Protein AF-A0A5N6M1K9-F1 (afdb_monomer)

Nearest PDB structures (foldseek):
  7ajl-assembly1_BBB  TM=1.640E-01  e=6.197E-01  Mus musculus
  7ajl-assembly1_AAA  TM=1.623E-01  e=1.377E+00  Mus musculus
  4kkj-assembly1_A  TM=1.981E-01  e=9.516E+00  Homo sapiens

Structure (mmCIF, N/CA/C/O backbone):
data_AF-A0A5N6M1K9-F1
#
_entry.id   AF-A0A5N6M1K9-F1
#
loop_
_atom_site.group_PDB
_atom_site.id
_atom_site.type_symbol
_atom_site.label_atom_id
_atom_site.label_alt_id
_atom_site.label_comp_id
_atom_site.label_asym_id
_atom_site.label_entity_id
_atom_site.label_seq_id
_atom_site.pdbx_PDB_ins_code
_atom_site.Cartn_x
_atom_site.Cartn_y
_atom_site.Cartn_z
_atom_site.occupancy
_atom_site.B_iso_or_equiv
_atom_site.auth_seq_id
_atom_site.auth_comp_id
_atom_site.auth_asym_id
_atom_site.auth_atom_id
_atom_site.pdbx_PDB_model_num
ATOM 1 N N . MET A 1 1 ? -16.067 26.000 50.674 1.00 43.84 1 MET A N 1
ATOM 2 C CA . MET A 1 1 ? -17.251 25.316 50.124 1.00 43.84 1 MET A CA 1
ATOM 3 C C . MET A 1 1 ? -16.762 24.025 49.513 1.00 43.84 1 MET A C 1
ATOM 5 O O . MET A 1 1 ? -16.107 24.080 48.484 1.00 43.84 1 MET A O 1
ATOM 9 N N . THR A 1 2 ? -16.947 22.907 50.202 1.00 52.44 2 THR A N 1
ATOM 10 C CA . THR A 1 2 ? -16.679 21.580 49.649 1.00 52.44 2 THR A CA 1
ATOM 11 C C . THR A 1 2 ? -17.902 21.151 48.843 1.00 52.44 2 THR A C 1
ATOM 13 O O . THR A 1 2 ? -19.034 21.352 49.281 1.00 52.44 2 THR A O 1
ATOM 16 N N . ASP A 1 3 ? -17.679 20.591 47.656 1.00 53.72 3 ASP A N 1
ATOM 17 C CA . ASP A 1 3 ? -18.709 20.141 46.703 1.00 53.72 3 ASP A CA 1
ATOM 18 C C . ASP A 1 3 ? -19.602 18.987 47.213 1.00 53.72 3 ASP A C 1
ATOM 20 O O . ASP A 1 3 ? -20.454 18.477 46.487 1.00 53.72 3 ASP A O 1
ATOM 24 N N . GLU A 1 4 ? -19.443 18.588 48.474 1.00 55.34 4 GLU A N 1
ATOM 25 C CA . GLU A 1 4 ? -20.062 17.415 49.095 1.00 55.34 4 GLU A CA 1
ATOM 26 C C . GLU A 1 4 ? -21.504 17.640 49.590 1.00 55.34 4 GLU A C 1
ATOM 28 O O . GLU A 1 4 ? -22.098 16.728 50.155 1.00 55.34 4 GLU A O 1
ATOM 33 N N . CYS A 1 5 ? -22.100 18.826 49.412 1.00 53.19 5 CYS A N 1
ATOM 34 C CA . CYS A 1 5 ? -23.227 19.216 50.272 1.00 53.19 5 CYS A CA 1
ATOM 35 C C . CYS A 1 5 ? -24.660 19.073 49.716 1.00 53.19 5 CYS A C 1
ATOM 37 O O . CYS A 1 5 ? -25.589 19.304 50.485 1.00 53.19 5 CYS A O 1
ATOM 39 N N . CYS A 1 6 ? -24.915 18.688 48.455 1.00 56.09 6 CYS A N 1
ATOM 40 C CA . CYS A 1 6 ? -26.305 18.517 47.978 1.00 56.09 6 CYS A CA 1
ATOM 41 C C . CYS A 1 6 ? -26.489 17.392 46.942 1.00 56.09 6 CYS A C 1
ATOM 43 O O . CYS A 1 6 ? -25.790 17.336 45.925 1.00 56.09 6 CYS A O 1
ATOM 45 N N . GLU A 1 7 ? -27.511 16.556 47.158 1.00 50.44 7 GLU A N 1
ATOM 46 C CA . GLU A 1 7 ? -28.132 15.710 46.132 1.00 50.44 7 GLU A CA 1
ATOM 47 C C . GLU A 1 7 ? -28.599 16.630 44.985 1.00 50.44 7 GLU A C 1
ATOM 49 O O . GLU A 1 7 ? -29.504 17.441 45.159 1.00 50.44 7 GLU A O 1
ATOM 54 N N . GLY A 1 8 ? -27.899 16.599 43.843 1.00 64.50 8 GLY A N 1
ATOM 55 C CA . GLY A 1 8 ? -28.122 17.537 42.733 1.00 64.50 8 GLY A CA 1
ATOM 56 C C . GLY A 1 8 ? -27.088 18.662 42.561 1.00 64.50 8 GLY A C 1
ATOM 57 O O . GLY A 1 8 ? -27.380 19.626 41.857 1.00 64.50 8 GLY A O 1
ATOM 58 N N . ASN A 1 9 ? -25.879 18.565 43.138 1.00 75.44 9 ASN A N 1
ATOM 59 C CA . ASN A 1 9 ? -24.767 19.452 42.746 1.00 75.44 9 ASN A CA 1
ATOM 60 C C . ASN A 1 9 ? -24.578 19.424 41.207 1.00 75.44 9 ASN A C 1
ATOM 62 O O . ASN A 1 9 ? -24.729 18.374 40.574 1.00 75.44 9 ASN A O 1
ATOM 66 N N . LEU A 1 10 ? -24.230 20.568 40.606 1.00 80.31 10 LEU A N 1
ATOM 67 C CA . LEU A 1 10 ? -23.965 20.734 39.176 1.00 80.31 10 LEU A CA 1
ATOM 68 C C . LEU A 1 10 ? -23.015 19.657 38.639 1.00 80.31 10 LEU A C 1
ATOM 70 O O . LEU A 1 10 ? -23.238 19.159 37.539 1.00 80.31 10 LEU A O 1
ATOM 74 N N . ALA A 1 11 ? -22.012 19.241 39.418 1.00 77.31 11 ALA A N 1
ATOM 75 C CA . ALA A 1 11 ? -21.124 18.137 39.054 1.00 77.31 11 ALA A CA 1
ATOM 76 C C . ALA A 1 11 ? -21.887 16.816 38.817 1.00 77.31 11 ALA A C 1
ATOM 78 O O . ALA A 1 11 ? -21.708 16.178 37.780 1.00 77.31 11 ALA A O 1
ATOM 79 N N . ASN A 1 12 ? -22.802 16.446 39.719 1.00 77.94 12 ASN A N 1
ATOM 80 C CA . ASN A 1 12 ? -23.614 15.230 39.614 1.00 77.94 12 ASN A CA 1
ATOM 81 C C . ASN A 1 12 ? -24.659 15.325 38.496 1.00 77.94 12 ASN A C 1
ATOM 83 O O . ASN A 1 12 ? -24.868 14.352 37.774 1.00 77.94 12 ASN A O 1
ATOM 87 N N . LEU A 1 13 ? -25.277 16.496 38.304 1.00 81.94 13 LEU A N 1
ATOM 88 C CA . LEU A 1 13 ? -26.206 16.733 37.193 1.00 81.94 13 LEU A CA 1
ATOM 89 C C . LEU A 1 13 ? -25.494 16.654 35.839 1.00 81.94 13 LEU A C 1
ATOM 91 O O . LEU A 1 13 ? -25.997 16.027 34.908 1.00 81.94 13 LEU A O 1
ATOM 95 N N . THR A 1 14 ? -24.297 17.233 35.746 1.00 82.88 14 THR A N 1
ATOM 96 C CA . THR A 1 14 ? -23.477 17.197 34.530 1.00 82.88 14 THR A CA 1
ATOM 97 C C . THR A 1 14 ? -23.005 15.773 34.245 1.00 82.88 14 THR A C 1
ATOM 99 O O . THR A 1 14 ? -23.140 15.298 33.120 1.00 82.88 14 THR A O 1
ATOM 102 N N . HIS A 1 15 ? -22.531 15.046 35.261 1.00 80.75 15 HIS A N 1
ATOM 103 C CA . HIS A 1 15 ? -22.154 13.638 35.126 1.00 80.75 15 HIS A CA 1
ATOM 104 C C . HIS A 1 15 ? -23.349 12.753 34.720 1.00 80.75 15 HIS A C 1
ATOM 106 O O . HIS A 1 15 ? -23.218 11.891 33.845 1.00 80.75 15 HIS A O 1
ATOM 112 N N . GLY A 1 16 ? -24.527 12.992 35.306 1.00 83.00 16 GLY A N 1
ATOM 113 C CA . GLY A 1 16 ? -25.778 12.322 34.950 1.00 83.00 16 GLY A CA 1
ATOM 114 C C . GLY A 1 16 ? -26.175 12.574 33.497 1.00 83.00 16 GLY A C 1
ATOM 115 O O . GLY A 1 16 ? -26.426 11.622 32.761 1.00 83.00 16 GLY A O 1
ATOM 116 N N . PHE A 1 17 ? -26.135 13.831 33.047 1.00 85.38 17 PHE A N 1
ATOM 117 C CA . PHE A 1 17 ? -26.405 14.195 31.655 1.00 85.38 17 PHE A CA 1
ATOM 118 C C . PHE A 1 17 ? -25.408 13.553 30.681 1.00 85.38 17 PHE A C 1
ATOM 120 O O . PHE A 1 17 ? -25.819 12.981 29.670 1.00 85.38 17 PHE A O 1
ATOM 127 N N . ILE A 1 18 ? -24.106 13.595 30.986 1.00 84.31 18 ILE A N 1
ATOM 128 C CA . ILE A 1 18 ? -23.079 12.973 30.140 1.00 84.31 18 ILE A CA 1
ATOM 129 C C . ILE A 1 18 ? -23.351 11.473 30.011 1.00 84.31 18 ILE A C 1
ATOM 131 O O . ILE A 1 18 ? -23.417 10.958 28.899 1.00 84.31 18 ILE A O 1
ATOM 135 N N . THR A 1 19 ? -23.576 10.782 31.128 1.00 82.75 19 THR A N 1
ATOM 136 C CA . THR A 1 19 ? -23.733 9.322 31.135 1.00 82.75 19 THR A CA 1
ATOM 137 C C . THR A 1 19 ? -25.048 8.865 30.503 1.00 82.75 19 THR A C 1
ATOM 139 O O . THR A 1 19 ? -25.057 7.894 29.751 1.00 82.75 19 THR A O 1
ATOM 142 N N . GLN A 1 20 ? -26.157 9.552 30.785 1.00 83.62 20 GLN A N 1
ATOM 143 C CA . GLN A 1 20 ? -27.491 9.119 30.352 1.00 83.62 20 GLN A CA 1
ATOM 144 C C . GLN A 1 20 ? -27.881 9.650 28.971 1.00 83.62 20 GLN A C 1
ATOM 146 O O . GLN A 1 20 ? -28.585 8.963 28.235 1.00 83.62 20 GLN A O 1
ATOM 151 N N . VAL A 1 21 ? -27.437 10.856 28.608 1.00 85.06 21 VAL A N 1
ATOM 152 C CA . VAL A 1 21 ? -27.867 11.533 27.376 1.00 85.06 21 VAL A CA 1
ATOM 153 C C . VAL A 1 21 ? -26.733 11.580 26.365 1.00 85.06 21 VAL A C 1
ATOM 155 O O . VAL A 1 21 ? -26.877 11.049 25.265 1.00 85.06 21 VAL A O 1
ATOM 158 N N . ALA A 1 22 ? -25.587 12.163 26.714 1.00 85.75 22 ALA A N 1
ATOM 159 C CA . ALA A 1 22 ? -24.530 12.400 25.731 1.00 85.75 22 ALA A CA 1
ATOM 160 C C . ALA A 1 22 ? -23.856 11.097 25.259 1.00 85.75 22 ALA A C 1
ATOM 162 O O . ALA A 1 22 ? -23.639 10.906 24.064 1.00 85.75 22 ALA A O 1
ATOM 163 N N . LEU A 1 23 ? -23.601 10.160 26.176 1.00 88.25 23 LEU A N 1
ATOM 164 C CA . LEU A 1 23 ? -23.011 8.846 25.894 1.00 88.25 23 LEU A CA 1
ATOM 165 C C . LEU A 1 23 ? -24.024 7.820 25.349 1.00 88.25 23 LEU A C 1
ATOM 167 O O . LEU A 1 23 ? -23.660 6.681 25.057 1.00 88.25 23 LEU A O 1
ATOM 171 N N . SER A 1 24 ? -25.291 8.202 25.155 1.00 87.12 24 SER A N 1
ATOM 172 C CA . SER A 1 24 ? -26.316 7.306 24.600 1.00 87.12 24 SER A CA 1
ATOM 173 C C . SER A 1 24 ? -26.141 7.040 23.098 1.00 87.12 24 SER A C 1
ATOM 175 O O . SER A 1 24 ? -26.517 5.971 22.612 1.00 87.12 24 SER A O 1
ATOM 177 N N . THR A 1 25 ? -25.504 7.955 22.361 1.00 89.19 25 THR A N 1
ATOM 178 C CA . THR A 1 25 ? -25.270 7.845 20.912 1.00 89.19 25 THR A CA 1
ATOM 179 C C . THR A 1 25 ? -23.779 7.895 20.587 1.00 89.19 25 THR A C 1
ATOM 181 O O . THR A 1 25 ? -23.000 8.517 21.308 1.00 89.19 25 THR A O 1
ATOM 184 N N . LEU A 1 26 ? -23.368 7.254 19.485 1.00 90.12 26 LEU A N 1
ATOM 185 C CA . LEU A 1 26 ? -21.974 7.294 19.023 1.00 90.12 26 LEU A CA 1
ATOM 186 C C . LEU A 1 26 ? -21.533 8.735 18.719 1.00 90.12 26 LEU A C 1
ATOM 188 O O . LEU A 1 26 ? -20.476 9.170 19.167 1.00 90.12 26 LEU A O 1
ATOM 192 N N . SER A 1 27 ? -22.375 9.490 18.006 1.00 90.38 27 SER A N 1
ATOM 193 C CA . SER A 1 27 ? -22.101 10.891 17.674 1.00 90.38 27 SER A CA 1
ATOM 194 C C . SER A 1 27 ? -22.008 11.762 18.931 1.00 90.38 27 SER A C 1
ATOM 196 O O . SER A 1 27 ? -21.043 12.508 19.082 1.00 90.38 27 SER A O 1
ATOM 198 N N . GLY A 1 28 ? -22.935 11.599 19.884 1.00 89.00 28 GLY A N 1
ATOM 199 C CA . GLY A 1 28 ? -22.899 12.299 21.169 1.00 89.00 28 GLY A CA 1
ATOM 200 C C . GLY A 1 28 ? -21.605 12.029 21.938 1.00 89.00 28 GLY A C 1
ATOM 201 O O . GLY A 1 28 ? -20.905 12.970 22.314 1.00 89.00 28 GLY A O 1
ATOM 202 N N . ALA A 1 29 ? -21.199 10.764 22.062 1.00 90.81 29 ALA A N 1
ATOM 203 C CA . ALA A 1 29 ? -19.952 10.405 22.730 1.00 90.81 29 ALA A CA 1
ATOM 204 C C . ALA A 1 29 ? -18.712 11.000 22.035 1.00 90.81 29 ALA A C 1
ATOM 206 O O . ALA A 1 29 ? -17.813 11.509 22.704 1.00 90.81 29 ALA A O 1
ATOM 207 N N . ILE A 1 30 ? -18.684 11.018 20.698 1.00 90.94 30 ILE A N 1
ATOM 208 C CA . ILE A 1 30 ? -17.612 11.657 19.918 1.00 90.94 30 ILE A CA 1
ATOM 209 C C . ILE A 1 30 ? -17.590 13.173 20.136 1.00 90.94 30 ILE A C 1
ATOM 211 O O . ILE A 1 30 ? -16.511 13.753 20.254 1.00 90.94 30 ILE A O 1
ATOM 215 N N . THR A 1 31 ? -18.750 13.832 20.203 1.00 89.94 31 THR A N 1
ATOM 216 C CA . THR A 1 31 ? -18.804 15.277 20.477 1.00 89.94 31 THR A CA 1
ATOM 217 C C . THR A 1 31 ? -18.280 15.610 21.869 1.00 89.94 31 THR A C 1
ATOM 219 O O . THR A 1 31 ? -17.471 16.526 21.991 1.00 89.94 31 THR A O 1
ATOM 222 N N . VAL A 1 32 ? -18.637 14.824 22.892 1.00 89.12 32 VAL A N 1
ATOM 223 C CA . VAL A 1 32 ? -18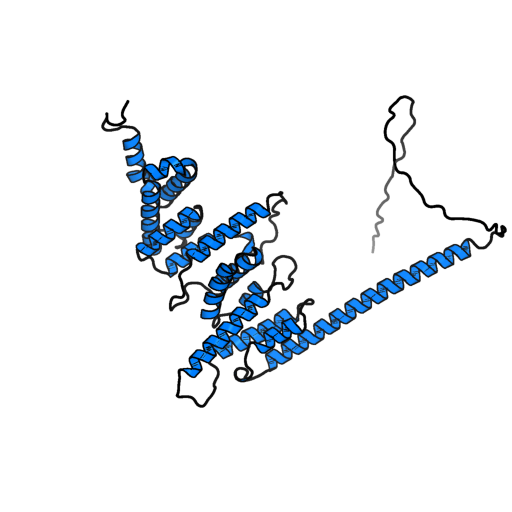.092 14.989 24.248 1.00 89.12 32 VAL A CA 1
ATOM 224 C C . VAL A 1 32 ? -16.580 14.798 24.234 1.00 89.12 32 VAL A C 1
ATOM 226 O O . VAL A 1 32 ? -15.847 15.657 24.719 1.00 89.12 32 VAL A O 1
ATOM 229 N N . LEU A 1 33 ? -16.096 13.730 23.597 1.00 88.50 33 LEU A N 1
ATOM 230 C CA . LEU A 1 33 ? -14.666 13.454 23.501 1.00 88.50 33 LEU A CA 1
ATOM 231 C C . LEU A 1 33 ? -13.895 14.608 22.842 1.00 88.50 33 LEU A C 1
ATOM 233 O O . LEU A 1 33 ? -12.829 14.976 23.325 1.00 88.50 33 LEU A O 1
ATOM 237 N N . LYS A 1 34 ? -14.464 15.221 21.799 1.00 87.12 34 LYS A N 1
ATOM 238 C CA . LYS A 1 34 ? -13.898 16.410 21.147 1.00 87.12 34 LYS A CA 1
ATOM 239 C C . LYS A 1 34 ? -13.861 17.629 22.059 1.00 87.12 34 LYS A C 1
ATOM 241 O O . LYS A 1 34 ? -12.865 18.335 22.086 1.00 87.12 34 LYS A O 1
ATOM 246 N N . THR A 1 35 ? -14.913 17.867 22.839 1.00 85.88 35 THR A N 1
ATOM 247 C CA . THR A 1 35 ? -14.908 18.973 23.811 1.00 85.88 35 THR A CA 1
ATOM 248 C C . THR A 1 35 ? -13.891 18.763 24.934 1.00 85.88 35 THR A C 1
ATOM 250 O O . THR A 1 35 ? -13.392 19.729 25.505 1.00 85.88 35 THR A O 1
ATOM 253 N N . CYS A 1 36 ? -13.524 17.510 25.230 1.00 82.31 36 CYS A N 1
ATOM 254 C CA . CYS A 1 36 ? -12.457 17.211 26.181 1.00 82.31 36 CYS A CA 1
ATOM 255 C C . CYS A 1 36 ? -11.051 17.525 25.640 1.00 82.31 36 CYS A C 1
ATOM 257 O O . CYS A 1 36 ? -10.120 17.614 26.440 1.00 82.31 36 CYS A O 1
ATOM 259 N N . GLU A 1 37 ? -10.876 17.716 24.326 1.00 78.12 37 GLU A N 1
ATOM 260 C CA . GLU A 1 37 ? -9.578 18.046 23.715 1.00 78.12 37 GLU A CA 1
ATOM 261 C C . GLU A 1 37 ? -9.057 19.403 24.209 1.00 78.12 37 GLU A C 1
ATOM 263 O O . GLU A 1 37 ? -7.879 19.524 24.542 1.00 78.12 37 GLU A O 1
ATOM 268 N N . ASP A 1 38 ? -9.947 20.385 24.364 1.00 72.88 38 ASP A N 1
ATOM 269 C CA . ASP A 1 38 ? -9.611 21.736 24.833 1.00 72.88 38 ASP A CA 1
ATOM 270 C C . ASP A 1 38 ? -9.384 21.806 26.359 1.00 72.88 38 ASP A C 1
ATOM 272 O O . ASP A 1 38 ? -8.887 22.803 26.883 1.00 72.88 38 ASP A O 1
ATOM 276 N N . LEU A 1 39 ? -9.730 20.737 27.090 1.00 73.38 39 LEU A N 1
ATOM 277 C CA . LEU A 1 39 ? -9.751 20.668 28.559 1.00 73.38 39 LEU A CA 1
ATOM 278 C C . LEU A 1 39 ? -8.938 19.476 29.105 1.00 73.38 39 LEU A C 1
ATOM 280 O O . LEU A 1 39 ? -9.244 18.926 30.168 1.00 73.38 39 LEU A O 1
ATOM 284 N N . LEU A 1 40 ? -7.901 19.047 28.377 1.00 66.31 40 LEU A N 1
ATOM 285 C CA . LEU A 1 40 ? -7.127 17.819 28.630 1.00 66.31 40 LEU A CA 1
ATOM 286 C C . LEU A 1 40 ? -6.586 17.670 30.069 1.00 66.31 40 LEU A C 1
ATOM 288 O O . LEU A 1 40 ? -6.591 16.561 30.600 1.00 66.31 40 LEU A O 1
ATOM 292 N N . SER A 1 41 ? -6.154 18.756 30.720 1.00 59.38 41 SER A N 1
ATOM 293 C CA . SER A 1 41 ? -5.592 18.711 32.083 1.00 59.38 41 SER A CA 1
ATOM 294 C C . SER A 1 41 ? -6.637 18.449 33.175 1.00 59.38 41 SER A C 1
ATOM 296 O O . SER A 1 41 ? -6.326 17.803 34.173 1.00 59.38 41 SER A O 1
ATOM 298 N N . VAL A 1 42 ? -7.878 18.905 32.979 1.00 58.09 42 VAL A N 1
ATOM 299 C CA . VAL A 1 42 ? -8.986 18.745 33.940 1.00 58.09 42 VAL A CA 1
ATOM 300 C C . VAL A 1 42 ? -9.764 17.452 33.671 1.00 58.09 42 VAL A C 1
ATOM 302 O O . VAL A 1 42 ? -10.171 16.752 34.591 1.00 58.09 42 VAL A O 1
ATOM 305 N N . THR A 1 43 ? -9.929 17.072 32.403 1.00 58.16 43 THR A N 1
ATOM 306 C CA . THR A 1 43 ? -10.737 15.905 32.001 1.00 58.16 43 THR A CA 1
ATOM 307 C C . THR A 1 43 ? -10.057 14.557 32.255 1.00 58.16 43 THR A C 1
ATOM 309 O O . THR A 1 43 ? -10.749 13.565 32.496 1.00 58.16 43 THR A O 1
ATOM 312 N N . GLN A 1 44 ? -8.719 14.505 32.274 1.00 59.09 44 GLN A N 1
ATOM 313 C CA . GLN A 1 44 ? -7.974 13.306 32.684 1.00 59.09 44 GLN A CA 1
ATOM 314 C C . GLN A 1 44 ? -8.172 12.968 34.169 1.00 59.09 44 GLN A C 1
ATOM 316 O O . GLN A 1 44 ? -8.167 11.793 34.523 1.00 59.09 44 GLN A O 1
ATOM 321 N N . GLN A 1 45 ? -8.411 13.969 35.022 1.00 51.00 45 GLN A N 1
ATOM 322 C CA . GLN A 1 45 ? -8.635 13.768 36.459 1.00 51.00 45 GLN A CA 1
ATOM 323 C C . GLN A 1 45 ? -10.015 13.167 36.771 1.00 51.00 45 GLN A C 1
ATOM 325 O O . GLN A 1 45 ? -10.177 12.518 37.799 1.00 51.00 45 GLN A O 1
ATOM 330 N N . ILE A 1 46 ? -10.994 13.330 35.872 1.00 60.94 46 ILE A N 1
ATOM 331 C CA . ILE A 1 46 ? -12.390 12.894 36.072 1.00 60.94 46 ILE A CA 1
ATOM 332 C C . ILE A 1 46 ? -12.687 11.585 35.305 1.00 60.94 46 ILE A C 1
ATOM 334 O O . ILE A 1 46 ? -13.808 11.094 35.295 1.00 60.94 46 ILE A O 1
ATOM 338 N N . ASN A 1 47 ? -11.688 10.979 34.648 1.00 75.44 47 ASN A N 1
ATOM 339 C CA . ASN A 1 47 ? -11.807 9.719 33.890 1.00 75.44 47 ASN A CA 1
ATOM 340 C C . ASN A 1 47 ? -12.860 9.717 32.748 1.00 75.44 47 ASN A C 1
ATOM 342 O O . ASN A 1 47 ? -13.103 8.682 32.124 1.00 75.44 47 ASN A O 1
ATOM 346 N N . ILE A 1 48 ? -13.442 10.879 32.414 1.00 82.25 48 ILE A N 1
ATOM 347 C CA . ILE A 1 48 ? -14.490 11.045 31.388 1.00 82.25 48 ILE A CA 1
ATOM 348 C C . ILE A 1 48 ? -13.979 10.609 30.012 1.00 82.25 48 ILE A C 1
ATOM 350 O O . ILE A 1 48 ? -14.701 9.976 29.247 1.00 82.25 48 ILE A O 1
ATOM 354 N N . VAL A 1 49 ? -12.712 10.901 29.706 1.00 84.69 49 VAL A N 1
ATOM 355 C CA . VAL A 1 49 ? -12.079 10.530 28.431 1.00 84.69 49 VAL A CA 1
ATOM 356 C C . VAL A 1 49 ? -12.080 9.013 28.233 1.00 84.69 49 VAL A C 1
ATOM 358 O O . VAL A 1 49 ? -12.443 8.542 27.158 1.00 84.69 49 VAL A O 1
ATOM 361 N N . ASN A 1 50 ? -11.721 8.239 29.262 1.00 86.94 50 ASN A N 1
ATOM 362 C CA . ASN A 1 50 ? -11.707 6.778 29.168 1.00 86.94 50 ASN A CA 1
ATOM 363 C C . ASN A 1 50 ? -13.130 6.219 29.073 1.00 86.94 50 ASN A C 1
ATOM 365 O O . ASN A 1 50 ? -13.371 5.323 28.272 1.00 86.94 50 ASN A O 1
ATOM 369 N N . GLN A 1 51 ? -14.089 6.795 29.806 1.00 87.94 51 GLN A N 1
ATOM 370 C CA . GLN A 1 51 ? -15.500 6.423 29.679 1.00 87.94 51 GLN A CA 1
ATOM 371 C C . GLN A 1 51 ? -16.024 6.673 28.256 1.00 87.94 51 GLN A C 1
ATOM 373 O O . GLN A 1 51 ? -16.695 5.813 27.688 1.00 87.94 51 GLN A O 1
ATOM 378 N N . CYS A 1 52 ? -15.675 7.811 27.647 1.00 90.06 52 CYS A N 1
ATOM 379 C CA . CYS A 1 52 ? -16.015 8.102 26.255 1.00 90.06 52 CYS A CA 1
ATOM 380 C C . CYS A 1 52 ? -15.380 7.084 25.304 1.00 90.06 52 CYS A C 1
ATOM 382 O O . CYS A 1 52 ? -16.076 6.565 24.440 1.00 90.06 52 CYS A O 1
ATOM 384 N N . ILE A 1 53 ? -14.089 6.768 25.467 1.00 91.69 53 ILE A N 1
ATOM 385 C CA . ILE A 1 53 ? -13.388 5.783 24.627 1.00 91.69 53 ILE A CA 1
ATOM 386 C C . ILE A 1 53 ? -14.070 4.414 24.705 1.00 91.69 53 ILE A C 1
ATOM 388 O O . ILE A 1 53 ? -14.317 3.817 23.663 1.00 91.69 53 ILE A O 1
ATOM 392 N N . GLU A 1 54 ? -14.422 3.951 25.906 1.00 91.38 54 GLU A N 1
ATOM 393 C CA . GLU A 1 54 ? -15.092 2.662 26.112 1.00 91.38 54 GLU A CA 1
ATOM 394 C C . GLU A 1 54 ? -16.507 2.622 25.521 1.00 91.38 54 GLU A C 1
ATOM 396 O O . GLU A 1 54 ? -16.906 1.626 24.919 1.00 91.38 54 GLU A O 1
ATOM 401 N N . VAL A 1 55 ? -17.275 3.707 25.652 1.00 92.56 55 VAL A N 1
ATOM 402 C CA . VAL A 1 55 ? -18.614 3.800 25.048 1.00 92.56 55 VAL A CA 1
ATOM 403 C C . VAL A 1 55 ? -18.529 3.878 23.525 1.00 92.56 55 VAL A C 1
ATOM 405 O O . VAL A 1 55 ? -19.305 3.219 22.832 1.00 92.56 55 VAL A O 1
ATOM 408 N N . ILE A 1 56 ? -17.594 4.667 22.994 1.00 94.25 56 ILE A N 1
ATOM 409 C CA . ILE A 1 56 ? -17.370 4.806 21.552 1.00 94.25 56 ILE A CA 1
ATOM 410 C C . ILE A 1 56 ? -16.929 3.470 20.962 1.00 94.25 56 ILE A C 1
ATOM 412 O O . ILE A 1 56 ? -17.480 3.060 19.943 1.00 94.25 56 ILE A O 1
ATOM 416 N N . SER A 1 57 ? -15.977 2.776 21.592 1.00 94.44 57 SER A N 1
ATOM 417 C CA . SER A 1 57 ? -15.489 1.487 21.104 1.00 94.44 57 SER A CA 1
ATOM 418 C C . SER A 1 57 ? -16.580 0.419 21.146 1.00 94.44 57 SER A C 1
ATOM 420 O O . SER A 1 57 ? -16.731 -0.301 20.161 1.00 94.44 57 SER A O 1
ATOM 422 N N . ALA A 1 58 ? -17.389 0.361 22.211 1.00 92.94 58 ALA A N 1
ATOM 423 C CA . ALA A 1 58 ? -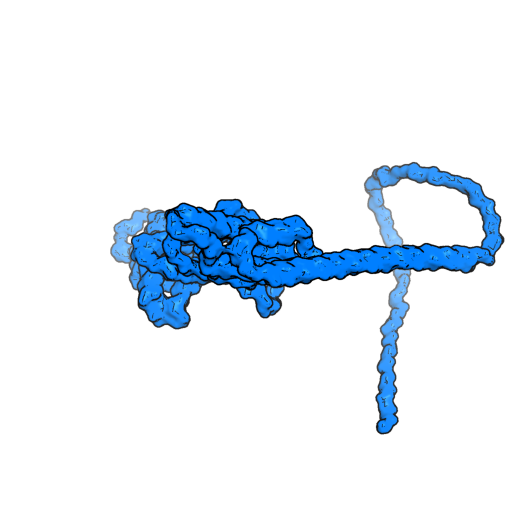18.543 -0.535 22.300 1.00 92.94 58 ALA A CA 1
ATOM 424 C C . ALA A 1 58 ? -19.546 -0.280 21.167 1.00 92.94 58 ALA A C 1
ATOM 426 O O . ALA A 1 58 ? -19.800 -1.167 20.357 1.00 92.94 58 ALA A O 1
ATOM 427 N N . LYS A 1 59 ? -20.037 0.960 21.045 1.00 91.62 59 LYS A N 1
ATOM 428 C CA . LYS A 1 59 ? -21.043 1.323 20.036 1.00 91.62 59 LYS A CA 1
ATOM 429 C C . LYS A 1 59 ? -20.533 1.153 18.609 1.00 91.62 59 LYS A C 1
ATOM 431 O O . LYS A 1 59 ? -21.296 0.754 17.742 1.00 91.62 59 LYS A O 1
ATOM 436 N N . ALA A 1 60 ? -19.259 1.450 18.355 1.00 92.06 60 ALA A N 1
ATOM 437 C CA . ALA A 1 60 ? -18.655 1.237 17.044 1.00 92.06 60 ALA A CA 1
ATOM 438 C C . ALA A 1 60 ? -18.549 -0.254 16.690 1.00 92.06 60 ALA A C 1
ATOM 440 O O . ALA A 1 60 ? -18.734 -0.606 15.529 1.00 92.06 60 ALA A O 1
ATOM 441 N N . CYS A 1 61 ? -18.265 -1.130 17.662 1.00 91.25 61 CYS A N 1
ATOM 442 C CA . CYS A 1 61 ? -18.281 -2.578 17.436 1.00 91.25 61 CYS A CA 1
ATOM 443 C C . CYS A 1 61 ? -19.704 -3.078 17.167 1.00 91.25 61 CYS A C 1
ATOM 445 O O . CYS A 1 61 ? -19.910 -3.787 16.185 1.00 91.25 61 CYS A O 1
ATOM 447 N N . ASP A 1 62 ? -20.676 -2.646 17.975 1.00 90.38 62 ASP A N 1
ATOM 448 C CA . ASP A 1 62 ? -22.083 -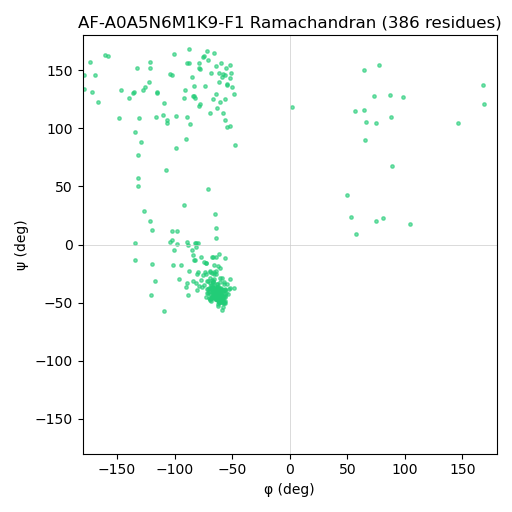3.026 17.812 1.00 90.38 62 ASP A CA 1
ATOM 449 C C . ASP A 1 62 ? -22.614 -2.612 16.432 1.00 90.38 62 ASP A C 1
ATOM 451 O O . ASP A 1 62 ? -23.214 -3.420 15.731 1.00 90.38 62 ASP A O 1
ATOM 455 N N . GLU A 1 63 ? -22.329 -1.381 16.002 1.00 88.69 63 GLU A N 1
ATOM 456 C CA . GLU A 1 63 ? -22.737 -0.854 14.695 1.00 88.69 63 GLU A CA 1
ATOM 457 C C . GLU A 1 63 ? -21.997 -1.535 13.530 1.00 88.69 63 GLU A C 1
ATOM 459 O O . GLU A 1 63 ? -22.532 -1.654 12.431 1.00 88.69 63 GLU A O 1
ATOM 464 N N . ALA A 1 64 ? -20.769 -2.012 13.747 1.00 87.50 64 ALA A N 1
ATOM 465 C CA . ALA A 1 64 ? -20.034 -2.764 12.736 1.00 87.50 64 ALA A CA 1
ATOM 466 C C . ALA A 1 64 ? -20.565 -4.194 12.551 1.00 87.50 64 ALA A C 1
ATOM 468 O O . ALA A 1 64 ? -20.530 -4.718 11.436 1.00 87.50 64 ALA A O 1
ATOM 469 N N . ASP A 1 65 ? -21.022 -4.833 13.628 1.00 87.25 65 ASP A N 1
ATOM 470 C CA . ASP A 1 65 ? -21.623 -6.167 13.576 1.00 87.25 65 ASP A CA 1
ATOM 471 C C . ASP A 1 65 ? -23.100 -6.117 13.153 1.00 87.25 65 ASP A C 1
ATOM 473 O O . ASP A 1 65 ? -23.568 -7.011 12.442 1.00 87.25 65 ASP A O 1
ATOM 477 N N . PHE A 1 66 ? -23.808 -5.051 13.531 1.00 86.94 66 PHE A N 1
ATOM 478 C CA . PHE A 1 66 ? -25.224 -4.820 13.259 1.00 86.94 66 PHE A CA 1
ATOM 479 C C . PHE A 1 66 ? -25.442 -3.400 12.709 1.00 86.94 66 PHE A C 1
ATOM 481 O O . PHE A 1 66 ? -25.899 -2.517 13.438 1.00 86.94 66 PHE A O 1
ATOM 488 N N . PRO A 1 67 ? -25.133 -3.160 11.421 1.00 84.44 67 PRO A N 1
ATOM 489 C CA . PRO A 1 67 ? -25.264 -1.839 10.821 1.00 84.44 67 PRO A CA 1
ATOM 490 C C . PRO A 1 67 ? -26.727 -1.387 10.816 1.00 84.44 67 PRO A C 1
ATOM 492 O O . PRO A 1 67 ? -27.589 -1.997 10.182 1.00 84.44 67 PRO A O 1
ATOM 495 N N . SER A 1 68 ? -26.991 -0.295 11.524 1.00 79.88 68 SER A N 1
ATOM 496 C CA . SER A 1 68 ? -28.282 0.384 11.616 1.00 79.88 68 SER A CA 1
ATOM 497 C C . SER A 1 68 ? -28.415 1.529 10.608 1.00 79.88 68 SER A C 1
ATOM 499 O O . SER A 1 68 ? -29.526 1.967 10.305 1.00 79.88 68 SER A O 1
ATOM 501 N N . CYS A 1 69 ? -27.294 1.994 10.054 1.00 73.00 69 CYS A N 1
ATOM 502 C CA . CYS A 1 69 ? -27.220 3.128 9.140 1.00 73.00 69 CYS A CA 1
ATOM 503 C C . CYS A 1 69 ? -26.607 2.755 7.772 1.00 73.00 69 CYS A C 1
ATOM 505 O O . CYS A 1 69 ? -25.868 1.781 7.623 1.00 73.00 69 CYS A O 1
ATOM 507 N N . LEU A 1 70 ? -26.927 3.553 6.746 1.00 74.62 70 LEU A N 1
ATOM 508 C CA . LEU A 1 70 ? -26.422 3.410 5.377 1.00 74.62 70 LEU A CA 1
ATOM 509 C C . LEU A 1 70 ? -25.557 4.625 4.999 1.00 74.62 70 LEU A C 1
ATOM 511 O O . LEU A 1 70 ? -26.017 5.756 5.166 1.00 74.62 70 LEU A O 1
ATOM 515 N N . PRO A 1 71 ? -24.350 4.423 4.441 1.00 80.38 71 PRO A N 1
ATOM 516 C CA . PRO A 1 71 ? -23.707 3.136 4.165 1.00 80.38 71 PRO A CA 1
ATOM 517 C C . PRO A 1 71 ? -23.244 2.422 5.458 1.00 80.38 71 PRO A C 1
ATOM 519 O O . PRO A 1 71 ? -23.041 3.082 6.473 1.00 80.38 71 PRO A O 1
ATOM 522 N N . PRO A 1 72 ? -23.040 1.088 5.437 1.00 74.50 72 PRO A N 1
ATOM 523 C CA . PRO A 1 72 ? -22.730 0.278 6.631 1.00 74.50 72 PRO A CA 1
ATOM 524 C C . PRO A 1 72 ? -21.418 0.651 7.351 1.00 74.50 72 PRO A C 1
ATOM 526 O O . PRO A 1 72 ? -21.122 0.147 8.430 1.00 74.50 72 PRO A O 1
ATOM 529 N N . ASN A 1 73 ? -20.607 1.530 6.761 1.00 80.31 73 ASN A N 1
ATOM 530 C CA . ASN A 1 73 ? -19.378 2.081 7.326 1.00 80.31 73 ASN A CA 1
ATOM 531 C C . ASN A 1 73 ? -19.540 3.514 7.876 1.00 80.31 73 ASN A C 1
ATOM 533 O O . ASN A 1 73 ? -18.536 4.153 8.186 1.00 80.31 73 ASN A O 1
ATOM 537 N N . CYS A 1 74 ? -20.761 4.039 8.014 1.00 82.12 74 CYS A N 1
ATOM 538 C CA . CYS A 1 74 ? -21.011 5.400 8.506 1.00 82.12 74 CYS A CA 1
ATOM 539 C C . CYS A 1 74 ? -20.410 5.663 9.902 1.00 82.12 74 CYS A C 1
ATOM 541 O O . CYS A 1 74 ? -19.932 6.761 10.180 1.00 82.12 74 CYS A O 1
ATOM 543 N N . TRP A 1 75 ? -20.351 4.647 10.769 1.00 89.94 75 TRP A N 1
ATOM 544 C CA . TRP A 1 75 ? -19.701 4.738 12.080 1.00 89.94 75 TRP A CA 1
ATOM 545 C C . TRP A 1 75 ? -18.202 5.031 11.957 1.00 89.94 75 TRP A C 1
ATOM 547 O O . TRP A 1 75 ? -17.649 5.789 12.754 1.00 89.94 75 TRP A O 1
ATOM 557 N N . ALA A 1 76 ? -17.541 4.486 10.931 1.00 91.31 76 ALA A N 1
ATOM 558 C CA . ALA A 1 76 ? -16.125 4.719 10.682 1.00 91.31 76 ALA A CA 1
ATOM 559 C C . ALA A 1 76 ? -15.869 6.164 10.231 1.00 91.31 76 ALA A C 1
ATOM 561 O O . ALA A 1 76 ? -14.838 6.743 10.575 1.00 91.31 76 ALA A O 1
ATOM 562 N N . GLU A 1 77 ? -16.812 6.774 9.506 1.00 90.00 77 GLU A N 1
ATOM 563 C CA . GLU A 1 77 ? -16.735 8.188 9.126 1.00 90.00 77 GLU A CA 1
ATOM 564 C C . GLU A 1 77 ? -16.858 9.112 10.337 1.00 90.00 77 GLU A C 1
ATOM 566 O O . GLU A 1 77 ? -16.148 10.117 10.408 1.00 90.00 77 GLU A O 1
ATOM 571 N N . GLU A 1 78 ? -17.705 8.763 11.310 1.00 89.38 78 GLU A N 1
ATOM 572 C CA . GLU A 1 78 ? -17.809 9.485 12.581 1.00 89.38 78 GLU A CA 1
ATOM 573 C C . GLU A 1 78 ? -16.507 9.387 13.389 1.00 89.38 78 GLU A C 1
ATOM 575 O O . GLU A 1 78 ? -15.979 10.415 13.831 1.00 89.38 78 GLU A O 1
ATOM 580 N N . LEU A 1 79 ? -15.931 8.184 13.512 1.00 92.00 79 LEU A N 1
ATOM 581 C CA . LEU A 1 79 ? -14.639 7.972 14.179 1.00 92.00 79 LEU A CA 1
ATOM 582 C C . LEU A 1 79 ? -13.503 8.756 13.515 1.00 92.00 79 LEU A C 1
ATOM 584 O O . LEU A 1 79 ? -12.637 9.304 14.199 1.00 92.00 79 LEU A O 1
ATOM 588 N N . ALA A 1 80 ? -13.524 8.862 12.186 1.00 90.88 80 ALA A N 1
ATOM 589 C CA . ALA A 1 80 ? -12.520 9.590 11.419 1.00 90.88 80 ALA A CA 1
ATOM 590 C C . ALA A 1 80 ? -12.492 11.103 11.706 1.00 90.88 80 ALA A C 1
ATOM 592 O O . ALA A 1 80 ? -11.574 11.801 11.274 1.00 90.88 80 ALA A O 1
ATOM 593 N N . LYS A 1 81 ? -13.482 11.646 12.429 1.00 89.88 81 LYS A N 1
ATOM 594 C CA . LYS A 1 81 ? -13.520 13.067 12.801 1.00 89.88 81 LYS A CA 1
ATOM 595 C C . LYS A 1 81 ? -12.712 13.391 14.063 1.00 89.88 81 LYS A C 1
ATOM 597 O O . LYS A 1 81 ? -12.629 14.576 14.386 1.00 89.88 81 LYS A O 1
ATOM 602 N N . VAL A 1 82 ? -12.225 12.395 14.799 1.00 90.81 82 VAL A N 1
ATOM 603 C CA . VAL A 1 82 ? -11.506 12.555 16.075 1.00 90.81 82 VAL A CA 1
ATOM 604 C C . VAL A 1 82 ? -10.002 12.762 15.829 1.00 90.81 82 VAL A C 1
ATOM 606 O O . VAL A 1 82 ? -9.488 12.351 14.791 1.00 90.81 82 VAL A O 1
ATOM 609 N N . GLN A 1 83 ? -9.274 13.395 16.759 1.00 89.06 83 GLN A N 1
ATOM 610 C CA . GLN A 1 83 ? -7.810 13.472 16.686 1.00 89.06 83 GLN A CA 1
ATOM 611 C C . GLN A 1 83 ? -7.126 12.096 16.801 1.00 89.06 83 GLN A C 1
ATOM 613 O O . GLN A 1 83 ? -7.619 11.176 17.461 1.00 89.06 83 GLN A O 1
ATOM 618 N N . ILE A 1 84 ? -5.921 11.990 16.228 1.00 90.88 84 ILE A N 1
ATOM 619 C CA . ILE A 1 84 ? -5.162 10.734 16.120 1.00 90.88 84 ILE A CA 1
ATOM 620 C C . ILE A 1 84 ? -4.904 10.043 17.466 1.00 90.88 84 ILE A C 1
ATOM 622 O O . ILE A 1 84 ? -5.013 8.823 17.557 1.00 90.88 84 ILE A O 1
ATOM 626 N N . ASN A 1 85 ? -4.627 10.812 18.523 1.00 89.38 85 ASN A N 1
ATOM 627 C CA . ASN A 1 85 ? -4.314 10.265 19.845 1.00 89.38 85 ASN A CA 1
ATOM 628 C C . ASN A 1 85 ? -5.495 9.489 20.439 1.00 89.38 85 ASN A C 1
ATOM 630 O O . ASN A 1 85 ? -5.308 8.427 21.031 1.00 89.38 85 ASN A O 1
ATOM 634 N N . PHE A 1 86 ? -6.717 10.004 20.285 1.00 90.44 86 PHE A N 1
ATOM 635 C CA . PHE A 1 86 ? -7.903 9.290 20.746 1.00 90.44 86 PHE A CA 1
ATOM 636 C C . PHE A 1 86 ? -8.301 8.191 19.773 1.00 90.44 86 PHE A C 1
ATOM 638 O O . PHE A 1 86 ? -8.709 7.129 20.225 1.00 90.44 86 PHE A O 1
ATOM 645 N N . PHE A 1 87 ? -8.137 8.405 18.464 1.00 93.50 87 PHE A N 1
ATOM 646 C CA . PHE A 1 87 ? -8.384 7.361 17.473 1.00 93.50 87 PHE A CA 1
ATOM 647 C C . PHE A 1 87 ? -7.551 6.106 17.766 1.00 93.50 87 PHE A C 1
ATOM 649 O O . PHE A 1 87 ? -8.100 5.010 17.799 1.00 93.50 87 PHE A O 1
ATOM 656 N N . GLN A 1 88 ? -6.261 6.258 18.086 1.00 92.88 88 GLN A N 1
ATOM 657 C CA . GLN A 1 88 ? -5.402 5.146 18.497 1.00 92.88 88 GLN A CA 1
ATOM 658 C C . GLN A 1 88 ? -5.964 4.400 19.718 1.00 92.88 88 GLN A C 1
ATOM 660 O O . GLN A 1 88 ? -6.115 3.180 19.668 1.00 92.88 88 GLN A O 1
ATOM 665 N N . LYS A 1 89 ? -6.349 5.127 20.774 1.00 92.12 89 LYS A N 1
ATOM 666 C CA . LYS A 1 89 ? -6.934 4.527 21.985 1.00 92.12 89 LYS A CA 1
ATOM 667 C C . LYS A 1 89 ? -8.270 3.830 21.718 1.00 92.12 89 LYS A C 1
ATOM 669 O O . LYS A 1 89 ? -8.529 2.770 22.277 1.00 92.12 89 LYS A O 1
ATOM 674 N N . ILE A 1 90 ? -9.110 4.399 20.852 1.00 94.38 90 ILE A N 1
ATOM 675 C CA . ILE A 1 90 ? -10.378 3.786 20.435 1.00 94.38 90 ILE A CA 1
ATOM 676 C C . ILE A 1 90 ? -10.100 2.473 19.707 1.00 94.38 90 ILE A C 1
ATOM 678 O O . ILE A 1 90 ? -10.707 1.463 20.042 1.00 94.38 90 ILE A O 1
ATOM 682 N N . ILE A 1 91 ? -9.151 2.450 18.768 1.00 94.50 91 ILE A N 1
ATOM 683 C CA . ILE A 1 91 ? -8.774 1.230 18.044 1.00 94.50 91 ILE A CA 1
ATOM 684 C C . ILE A 1 91 ? -8.197 0.171 18.992 1.00 94.50 91 ILE A C 1
ATOM 686 O O . ILE A 1 91 ? -8.524 -1.007 18.858 1.00 94.50 91 ILE A O 1
ATOM 690 N N . GLU A 1 92 ? -7.377 0.561 19.967 1.00 92.88 92 GLU A N 1
ATOM 691 C CA . GLU A 1 92 ? -6.862 -0.345 21.004 1.00 92.88 92 GLU A CA 1
ATOM 692 C C . GLU A 1 92 ? -7.991 -0.921 21.881 1.00 92.88 92 GLU A C 1
ATOM 694 O O . GLU A 1 92 ? -8.018 -2.131 22.114 1.00 92.88 92 GLU A O 1
ATOM 699 N N . SER A 1 93 ? -8.968 -0.102 22.284 1.00 94.19 93 SER A N 1
ATOM 700 C CA . SER A 1 93 ? -10.161 -0.544 23.028 1.00 94.19 93 SER A CA 1
ATOM 701 C C . SER A 1 93 ? -11.086 -1.434 22.178 1.00 94.19 93 SER A C 1
ATOM 703 O O . SER A 1 93 ? -11.609 -2.440 22.650 1.00 94.19 93 SER A O 1
ATOM 705 N N . MET A 1 94 ? -11.241 -1.158 20.879 1.00 94.19 94 MET A N 1
ATOM 706 C CA . MET A 1 94 ? -11.971 -2.051 19.968 1.00 94.19 94 MET A CA 1
ATOM 707 C C . MET A 1 94 ? -11.272 -3.414 19.836 1.00 94.19 94 MET A C 1
ATOM 709 O O . MET A 1 94 ? -11.929 -4.455 19.833 1.00 94.19 94 MET A O 1
ATOM 713 N N . LYS A 1 95 ? -9.933 -3.433 19.767 1.00 92.25 95 LYS A N 1
ATOM 714 C CA . LYS A 1 95 ? -9.152 -4.680 19.730 1.00 92.25 95 LYS A CA 1
ATOM 715 C C . LYS A 1 95 ? -9.308 -5.494 21.015 1.00 92.25 95 LYS A C 1
ATOM 717 O O . LYS A 1 95 ? -9.506 -6.703 20.922 1.00 92.25 95 LYS A O 1
ATOM 722 N N . SER A 1 96 ? -9.251 -4.863 22.191 1.00 93.00 96 SER A N 1
ATOM 723 C CA . SER A 1 96 ? -9.423 -5.566 23.475 1.00 93.00 96 SER A CA 1
ATOM 724 C C . SER A 1 96 ? -10.825 -6.166 23.638 1.00 93.00 96 SER A C 1
ATOM 726 O O . SER A 1 96 ? -10.984 -7.178 24.316 1.00 93.00 96 SER A O 1
ATOM 728 N N . ARG A 1 97 ? -11.822 -5.599 22.950 1.00 92.50 97 ARG A N 1
ATOM 729 C CA . ARG A 1 97 ? -13.202 -6.103 22.865 1.00 92.50 97 ARG A CA 1
ATOM 730 C C . ARG A 1 97 ? -13.405 -7.229 21.847 1.00 92.50 97 ARG A C 1
ATOM 732 O O . ARG A 1 97 ? -14.510 -7.747 21.737 1.00 92.50 97 ARG A O 1
ATOM 739 N N . GLY A 1 98 ? -12.367 -7.624 21.111 1.00 89.56 98 GLY A N 1
ATOM 740 C CA . GLY A 1 98 ? -12.454 -8.699 20.122 1.00 89.56 98 GLY A CA 1
ATOM 741 C C . GLY A 1 98 ? -13.047 -8.274 18.778 1.00 89.56 98 GLY A C 1
ATOM 742 O O . GLY A 1 98 ? -13.541 -9.126 18.039 1.00 89.56 98 GLY A O 1
ATOM 743 N N . ALA A 1 99 ? -12.991 -6.982 18.434 1.00 90.56 99 ALA A N 1
ATOM 744 C CA . ALA A 1 99 ? -13.422 -6.512 17.121 1.00 90.56 99 ALA A CA 1
ATOM 745 C C . ALA A 1 99 ? -12.701 -7.266 15.990 1.00 90.56 99 ALA A C 1
ATOM 747 O O . ALA A 1 99 ? -11.483 -7.475 16.020 1.00 90.56 99 ALA A O 1
ATOM 748 N N . LYS A 1 100 ? -13.456 -7.643 14.953 1.00 89.75 100 LYS A N 1
ATOM 749 C CA . LYS A 1 100 ? -12.922 -8.348 13.780 1.00 89.75 100 LYS A CA 1
ATOM 750 C C . LYS A 1 100 ? -11.840 -7.507 13.098 1.00 89.75 100 LYS A C 1
A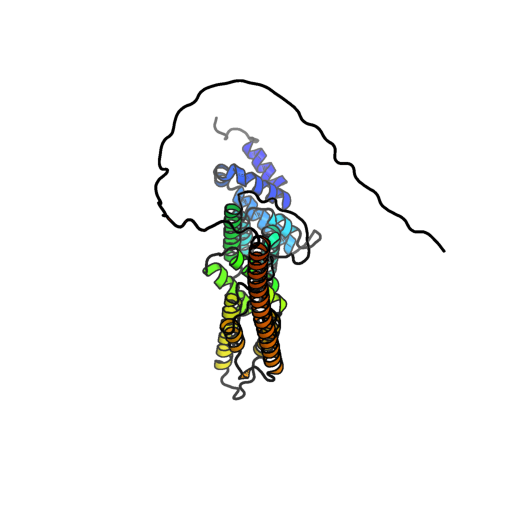TOM 752 O O . LYS A 1 100 ? -11.962 -6.289 12.973 1.00 89.75 100 LYS A O 1
ATOM 757 N N . ALA A 1 101 ? -10.811 -8.167 12.563 1.00 88.75 101 ALA A N 1
ATOM 758 C CA . ALA A 1 101 ? -9.710 -7.483 11.883 1.00 88.75 101 ALA A CA 1
ATOM 759 C C . ALA A 1 101 ? -10.193 -6.596 10.717 1.00 88.75 101 ALA A C 1
ATOM 761 O O . ALA A 1 101 ? -9.714 -5.474 10.564 1.00 88.75 101 ALA A O 1
ATOM 762 N N . LEU A 1 102 ? -11.190 -7.058 9.951 1.00 88.38 102 LEU A N 1
ATOM 763 C CA . LEU A 1 102 ? -11.806 -6.290 8.860 1.00 88.38 102 LEU A CA 1
ATOM 764 C C . LEU A 1 102 ? -12.488 -5.004 9.354 1.00 88.38 102 LEU A C 1
ATOM 766 O O . LEU A 1 102 ? -12.387 -3.972 8.696 1.00 88.38 102 LEU A O 1
ATOM 770 N N . THR A 1 103 ? -13.124 -5.037 10.528 1.00 90.75 103 THR A N 1
ATOM 771 C CA . THR A 1 103 ? -13.734 -3.859 11.165 1.00 90.75 103 THR A CA 1
ATOM 772 C C . THR A 1 103 ? -12.669 -2.822 11.511 1.00 90.75 103 THR A C 1
ATOM 774 O O . THR A 1 103 ? -12.793 -1.651 11.152 1.00 90.75 103 THR A O 1
ATOM 777 N N . ILE A 1 104 ? -11.570 -3.261 12.133 1.00 91.94 104 ILE A N 1
ATOM 778 C CA . ILE A 1 104 ? -10.427 -2.392 12.445 1.00 91.94 104 ILE A CA 1
ATOM 779 C C . ILE A 1 104 ? -9.818 -1.808 11.165 1.00 91.94 104 ILE A C 1
ATOM 781 O O . ILE A 1 104 ? -9.536 -0.611 11.104 1.00 91.94 104 ILE A O 1
ATOM 785 N N . ALA A 1 105 ? -9.656 -2.621 10.119 1.00 90.62 105 ALA A N 1
ATOM 786 C CA . ALA A 1 105 ? -9.156 -2.150 8.834 1.00 90.62 105 ALA A CA 1
ATOM 787 C C . ALA A 1 105 ? -10.085 -1.118 8.188 1.00 90.62 105 ALA A C 1
ATOM 789 O O . ALA A 1 105 ? -9.601 -0.092 7.720 1.00 90.62 105 ALA A O 1
ATOM 790 N N . CYS A 1 106 ? -11.404 -1.322 8.230 1.00 90.38 106 CYS A N 1
ATOM 791 C CA . CYS A 1 106 ? -12.388 -0.360 7.732 1.00 90.38 106 CYS A CA 1
ATOM 792 C C . CYS A 1 106 ? -12.275 0.995 8.447 1.00 90.38 106 CYS A C 1
ATOM 794 O O . CYS A 1 106 ? -12.238 2.041 7.788 1.00 90.38 106 CYS A O 1
ATOM 796 N N . ALA A 1 107 ? -12.143 0.986 9.778 1.00 92.81 107 ALA A N 1
ATOM 797 C CA . ALA A 1 107 ? -11.932 2.198 10.568 1.00 92.81 107 ALA A CA 1
ATOM 798 C C . ALA A 1 107 ? -10.638 2.920 10.160 1.00 92.81 107 ALA A C 1
ATOM 800 O O . ALA A 1 107 ? -10.660 4.117 9.870 1.00 92.81 107 ALA A O 1
ATOM 801 N N . ILE A 1 108 ? -9.522 2.189 10.062 1.00 92.69 108 ILE A N 1
ATOM 802 C CA . ILE A 1 108 ? -8.215 2.742 9.672 1.00 92.69 108 ILE A CA 1
ATOM 803 C C . ILE A 1 108 ? -8.254 3.302 8.247 1.00 92.69 108 ILE A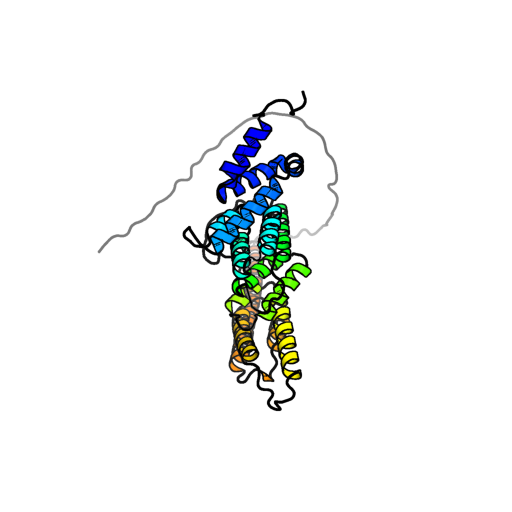 C 1
ATOM 805 O O . ILE A 1 108 ? -7.805 4.423 8.014 1.00 92.69 108 ILE A O 1
ATOM 809 N N . THR A 1 109 ? -8.808 2.563 7.285 1.00 90.81 109 THR A N 1
ATOM 810 C CA . THR A 1 109 ? -8.901 3.006 5.890 1.00 90.81 109 THR A CA 1
ATOM 811 C C . THR A 1 109 ? -9.748 4.268 5.761 1.00 90.81 109 THR A C 1
ATOM 813 O O . THR A 1 109 ? -9.367 5.181 5.028 1.00 90.81 109 THR A O 1
ATOM 816 N N . THR A 1 110 ? -10.860 4.354 6.491 1.00 90.88 110 THR A N 1
ATOM 817 C CA . THR A 1 110 ? -11.727 5.544 6.495 1.00 90.88 110 THR A CA 1
ATOM 818 C C . THR A 1 110 ? -11.030 6.739 7.145 1.00 90.88 110 THR A C 1
ATOM 820 O O . THR A 1 110 ? -11.073 7.849 6.611 1.00 90.88 110 THR A O 1
ATOM 823 N N . TYR A 1 111 ? -10.301 6.505 8.238 1.00 91.94 111 TYR A N 1
ATOM 824 C CA . TYR A 1 111 ? -9.494 7.529 8.893 1.00 91.94 111 TYR A CA 1
ATOM 825 C C . TYR A 1 111 ? -8.385 8.062 7.979 1.00 91.94 111 TYR A C 1
ATOM 827 O O . TYR A 1 111 ? -8.249 9.275 7.828 1.00 91.94 111 TYR A O 1
ATOM 835 N N . VAL A 1 112 ? -7.615 7.188 7.319 1.00 90.44 112 VAL A N 1
ATOM 836 C CA . VAL A 1 112 ? -6.568 7.581 6.352 1.00 90.44 112 VAL A CA 1
ATOM 837 C C . VAL A 1 112 ? -7.166 8.396 5.207 1.00 90.44 112 VAL A C 1
ATOM 839 O O . VAL A 1 112 ? -6.673 9.481 4.916 1.00 90.44 112 VAL A O 1
ATOM 842 N N . LYS A 1 113 ? -8.261 7.916 4.600 1.00 87.12 113 LYS A N 1
ATOM 843 C CA . LYS A 1 113 ? -8.971 8.609 3.510 1.00 87.12 113 LYS A CA 1
ATOM 844 C C . LYS A 1 113 ? -9.358 10.039 3.871 1.00 87.12 113 LYS A C 1
ATOM 846 O O . LYS A 1 113 ? -9.216 10.939 3.052 1.00 87.12 113 LYS A O 1
ATOM 851 N N . ARG A 1 114 ? -9.844 10.244 5.095 1.00 87.31 114 ARG A N 1
ATOM 852 C CA . ARG A 1 114 ? -10.283 11.558 5.574 1.00 87.31 114 ARG A CA 1
ATOM 853 C C . ARG A 1 114 ? -9.131 12.452 6.024 1.00 87.31 114 ARG A C 1
ATOM 855 O O . ARG A 1 114 ? -9.190 13.658 5.822 1.00 87.31 114 ARG A O 1
ATOM 862 N N . SER A 1 115 ? -8.128 11.881 6.683 1.00 85.06 115 SER A N 1
ATOM 863 C CA . SER A 1 115 ? -7.011 12.629 7.276 1.00 85.06 115 SER A CA 1
ATOM 864 C C . SER A 1 115 ? -5.933 13.006 6.259 1.00 85.06 115 SER A C 1
ATOM 866 O O . SER A 1 115 ? -5.229 13.994 6.459 1.00 85.06 115 SER A O 1
ATOM 868 N N . LEU A 1 116 ? -5.818 12.245 5.168 1.00 82.88 116 LEU A N 1
ATOM 869 C CA . LEU A 1 116 ? -4.820 12.423 4.117 1.00 82.88 116 LEU A CA 1
ATOM 870 C C . LEU A 1 116 ? -5.472 12.397 2.712 1.00 82.88 116 LEU A C 1
ATOM 872 O O . LEU A 1 116 ? -5.098 11.567 1.892 1.00 82.88 116 LEU A O 1
ATOM 876 N N . PRO A 1 117 ? -6.451 13.266 2.393 1.00 69.69 117 PRO A N 1
ATOM 877 C CA . PRO A 1 117 ? -7.182 13.188 1.123 1.00 69.69 117 PRO A CA 1
ATOM 878 C C . PRO A 1 117 ? -6.303 13.540 -0.092 1.00 69.69 117 PRO A C 1
ATOM 880 O O . PRO A 1 117 ? -6.247 12.773 -1.053 1.00 69.69 117 PRO A O 1
ATOM 883 N N . ASP A 1 118 ? -5.534 14.632 -0.004 1.00 61.38 118 ASP A N 1
ATOM 884 C CA . ASP A 1 118 ? -4.743 15.206 -1.110 1.00 61.38 118 ASP A CA 1
ATOM 885 C C . ASP A 1 118 ? -3.596 14.304 -1.608 1.00 61.38 118 ASP A C 1
ATOM 887 O O . ASP A 1 118 ? -3.057 14.513 -2.693 1.00 61.38 118 ASP A O 1
ATOM 891 N N . ILE A 1 119 ? -3.181 13.309 -0.813 1.00 62.66 119 ILE A N 1
ATOM 892 C CA . ILE A 1 119 ? -2.004 12.466 -1.095 1.00 62.66 119 ILE A CA 1
ATOM 893 C C . ILE A 1 119 ? -2.405 11.103 -1.675 1.00 62.66 119 ILE A C 1
ATOM 895 O O . ILE A 1 119 ? -1.558 10.396 -2.215 1.00 62.66 119 ILE A O 1
ATOM 899 N N . VAL A 1 120 ? -3.662 10.681 -1.532 1.00 58.09 120 VAL A N 1
ATOM 900 C CA . VAL A 1 120 ? -3.967 9.242 -1.537 1.00 58.09 120 VAL A CA 1
ATOM 901 C C . VAL A 1 120 ? -4.863 8.823 -2.689 1.00 58.09 120 VAL A C 1
ATOM 903 O O . VAL A 1 120 ? -4.682 7.713 -3.164 1.00 58.09 120 VAL A O 1
ATOM 906 N N . PHE A 1 121 ? -5.780 9.657 -3.189 1.00 60.25 121 PHE A N 1
ATOM 907 C CA . PHE A 1 121 ? -6.838 9.119 -4.061 1.00 60.25 121 PHE A CA 1
ATOM 908 C C . PHE A 1 121 ? -7.158 9.887 -5.341 1.00 60.25 121 PHE A C 1
ATOM 910 O O . PHE A 1 121 ? -8.016 9.413 -6.083 1.00 60.25 121 PHE A O 1
ATOM 917 N N . ASP A 1 122 ? -6.474 10.990 -5.669 1.00 48.41 122 ASP A N 1
ATOM 918 C CA . ASP A 1 122 ? -6.865 11.777 -6.843 1.00 48.41 122 ASP A CA 1
ATOM 919 C C . ASP A 1 122 ? -5.935 11.662 -8.054 1.00 48.41 122 ASP A C 1
ATOM 921 O O . ASP A 1 122 ? -4.871 12.275 -8.124 1.00 48.41 122 ASP A O 1
ATOM 925 N N . ARG A 1 123 ? -6.388 10.904 -9.061 1.00 48.84 123 ARG A N 1
ATOM 926 C CA . ARG A 1 123 ? -5.986 11.104 -10.463 1.00 48.84 123 ARG A CA 1
ATOM 927 C C . ARG A 1 123 ? -7.021 11.927 -11.256 1.00 48.84 123 ARG A C 1
ATOM 929 O O . ARG A 1 123 ? -6.801 12.139 -12.443 1.00 48.84 123 ARG A O 1
ATOM 936 N N . SER A 1 124 ? -8.135 12.384 -10.658 1.00 41.03 124 SER A N 1
ATOM 937 C CA . SER A 1 124 ? -9.286 12.899 -11.431 1.00 41.03 124 SER A CA 1
ATOM 938 C C . SER A 1 124 ? -9.938 14.213 -10.976 1.00 41.03 124 SER A C 1
ATOM 940 O O . SER A 1 124 ? -10.669 14.795 -11.774 1.00 41.03 124 SER A O 1
ATOM 942 N N . ALA A 1 125 ? -9.680 14.754 -9.787 1.00 39.44 125 ALA A N 1
ATOM 943 C CA . ALA A 1 125 ? -10.206 16.056 -9.377 1.00 39.44 125 ALA A CA 1
ATOM 944 C C . ALA A 1 125 ? -9.154 17.147 -9.574 1.00 39.44 125 ALA A C 1
ATOM 946 O O . ALA A 1 125 ? -8.453 17.607 -8.673 1.00 39.44 125 ALA A O 1
ATOM 947 N N . SER A 1 126 ? -9.089 17.614 -10.815 1.00 37.31 126 SER A N 1
ATOM 948 C CA . SER A 1 126 ? -8.687 18.986 -11.079 1.00 37.31 126 SER A CA 1
ATOM 949 C C . SER A 1 126 ? -9.511 19.943 -10.205 1.00 37.31 126 SER A C 1
ATOM 951 O O . SER A 1 126 ? -10.740 19.911 -10.224 1.00 37.31 126 SER A O 1
ATOM 953 N N . THR A 1 127 ? -8.819 20.916 -9.608 1.00 37.97 127 THR A N 1
ATOM 954 C CA . THR A 1 127 ? -9.347 22.221 -9.161 1.00 37.97 127 THR A CA 1
ATOM 955 C C . THR A 1 127 ? -9.917 22.321 -7.742 1.00 37.97 127 THR A C 1
ATOM 957 O O . THR A 1 127 ? -11.062 22.716 -7.567 1.00 37.97 127 THR A O 1
ATOM 960 N N . ILE A 1 128 ? -9.072 22.204 -6.715 1.00 38.12 128 ILE A N 1
ATOM 961 C CA . ILE A 1 128 ? -9.137 23.170 -5.605 1.00 38.12 128 ILE A CA 1
ATOM 962 C C . ILE A 1 128 ? -7.719 23.663 -5.335 1.00 38.12 128 ILE A C 1
ATOM 964 O O . ILE A 1 128 ? -6.853 22.939 -4.858 1.00 38.12 128 ILE A O 1
ATOM 968 N N . LYS A 1 129 ? -7.478 24.925 -5.693 1.00 42.50 129 LYS A N 1
ATOM 969 C CA . LYS A 1 129 ? -6.291 25.666 -5.273 1.00 42.50 129 LYS A CA 1
ATOM 970 C C . LYS A 1 129 ? -6.269 25.676 -3.744 1.00 42.50 129 LYS A C 1
ATOM 972 O O . LYS A 1 129 ? -7.110 26.334 -3.138 1.00 42.50 129 LYS A O 1
ATOM 977 N N . SER A 1 130 ? -5.297 25.012 -3.134 1.00 36.69 130 SER A N 1
ATOM 978 C CA . SER A 1 130 ? -4.844 25.416 -1.808 1.00 36.69 130 SER A CA 1
ATOM 979 C C . SER A 1 130 ? -3.946 26.644 -2.001 1.00 36.69 130 SER A C 1
ATOM 981 O O . SER A 1 130 ? -2.994 26.575 -2.788 1.00 36.69 130 SER A O 1
ATOM 983 N N . PRO A 1 131 ? -4.271 27.803 -1.401 1.00 36.84 131 PRO A N 1
ATOM 984 C CA . PRO A 1 131 ? -3.413 28.968 -1.483 1.00 36.84 131 PRO A CA 1
ATOM 985 C C . PRO A 1 131 ? -2.104 28.625 -0.780 1.00 36.84 131 PRO A C 1
ATOM 987 O O . PRO A 1 131 ? -2.098 28.139 0.349 1.00 36.84 131 PRO A O 1
ATOM 990 N N . ILE A 1 132 ? -0.999 28.877 -1.475 1.00 48.22 132 ILE A N 1
ATOM 991 C CA . ILE A 1 132 ? 0.344 28.873 -0.908 1.00 48.22 132 ILE A CA 1
ATOM 992 C C . ILE A 1 132 ? 0.303 29.796 0.317 1.00 48.22 132 ILE A C 1
ATOM 994 O O . ILE A 1 132 ? 0.259 31.016 0.186 1.00 48.22 132 ILE A O 1
ATOM 998 N N . SER A 1 133 ? 0.246 29.185 1.495 1.00 37.94 133 SER A N 1
ATOM 999 C CA . SER A 1 133 ? 0.419 29.813 2.796 1.00 37.94 133 SER A CA 1
ATOM 1000 C C . SER A 1 133 ? 1.578 29.098 3.473 1.00 37.94 133 SER A C 1
ATOM 1002 O O . SER A 1 133 ? 1.729 27.881 3.348 1.00 37.94 133 SER A O 1
ATOM 1004 N N . ASP A 1 134 ? 2.399 29.883 4.151 1.00 40.97 134 ASP A N 1
ATOM 1005 C CA . ASP A 1 134 ? 3.759 29.643 4.651 1.00 40.97 134 ASP A CA 1
ATOM 1006 C C . ASP A 1 134 ? 3.886 28.543 5.745 1.00 40.97 134 ASP A C 1
ATOM 1008 O O . ASP A 1 134 ? 4.799 28.559 6.561 1.00 40.97 134 ASP A O 1
ATOM 1012 N N . ASP A 1 135 ? 2.972 27.562 5.773 1.00 50.78 135 ASP A N 1
ATOM 1013 C CA . ASP A 1 135 ? 2.777 26.556 6.836 1.00 50.78 135 ASP A CA 1
ATOM 1014 C C . ASP A 1 135 ? 2.928 25.098 6.320 1.00 50.78 135 ASP A C 1
ATOM 1016 O O . ASP A 1 135 ? 2.450 24.124 6.902 1.00 50.78 135 ASP A O 1
ATOM 1020 N N . SER A 1 136 ? 3.597 24.904 5.173 1.00 61.06 136 SER A N 1
ATOM 1021 C CA . SER A 1 136 ? 3.734 23.581 4.529 1.00 61.06 136 SER A CA 1
ATOM 1022 C C . SER A 1 136 ? 4.503 22.565 5.387 1.00 61.06 136 SER A C 1
ATOM 1024 O O . SER A 1 136 ? 4.206 21.367 5.362 1.00 61.06 136 SER A O 1
ATOM 1026 N N . LEU A 1 137 ? 5.499 23.024 6.151 1.00 64.12 137 LEU A N 1
ATOM 1027 C CA . LEU A 1 137 ? 6.354 22.147 6.950 1.00 64.12 137 LEU A CA 1
ATOM 1028 C C . LEU A 1 137 ? 5.610 21.585 8.172 1.00 64.12 137 LEU A C 1
ATOM 1030 O O . LEU A 1 137 ? 5.672 20.384 8.428 1.00 64.12 137 LEU A O 1
ATOM 1034 N N . THR A 1 138 ? 4.879 22.427 8.901 1.00 66.88 138 THR A N 1
ATOM 1035 C CA . THR A 1 138 ? 4.100 22.042 10.093 1.00 66.88 138 THR A CA 1
ATOM 1036 C C . THR A 1 138 ? 2.960 21.090 9.717 1.00 66.88 138 THR A C 1
ATOM 1038 O O . THR A 1 138 ? 2.761 20.071 10.383 1.00 66.88 138 THR A O 1
ATOM 1041 N N . SER A 1 139 ? 2.291 21.341 8.586 1.00 76.62 139 SER A N 1
ATOM 1042 C CA . SER A 1 139 ? 1.284 20.448 8.009 1.00 76.62 139 SER A CA 1
ATOM 1043 C C . SER A 1 139 ? 1.876 19.072 7.685 1.00 76.62 139 SER A C 1
ATOM 1045 O O . SER A 1 139 ? 1.334 18.050 8.110 1.00 76.62 139 SER A O 1
ATOM 1047 N N . LYS A 1 140 ? 3.060 19.018 7.056 1.00 77.94 140 LYS A N 1
ATOM 1048 C CA . LYS A 1 140 ? 3.777 17.753 6.812 1.00 77.94 140 LYS A CA 1
ATOM 1049 C C . LYS A 1 140 ? 4.184 17.040 8.099 1.00 77.94 140 LYS A C 1
ATOM 1051 O O . LYS A 1 140 ? 4.063 15.821 8.166 1.00 77.94 140 LYS A O 1
ATOM 1056 N N . HIS A 1 141 ? 4.650 17.759 9.120 1.00 83.12 141 HIS A N 1
ATOM 1057 C CA . HIS A 1 141 ? 4.978 17.161 10.419 1.00 83.12 141 HIS A CA 1
ATOM 1058 C C . HIS A 1 141 ? 3.749 16.535 11.085 1.00 83.12 141 HIS A C 1
ATOM 1060 O O . HIS A 1 141 ? 3.825 15.402 11.561 1.00 83.12 141 HIS A O 1
ATOM 1066 N N . LYS A 1 142 ? 2.599 17.214 11.042 1.00 83.81 142 LYS A N 1
ATOM 1067 C CA . LYS A 1 142 ? 1.329 16.664 11.531 1.00 83.81 142 LYS A CA 1
ATOM 1068 C C . LYS A 1 142 ? 0.906 15.424 10.738 1.00 83.81 142 LYS A C 1
ATOM 1070 O O . LYS A 1 142 ? 0.517 14.424 11.332 1.00 83.81 142 LYS A O 1
ATOM 1075 N N . GLN A 1 143 ? 1.030 15.451 9.410 1.00 85.69 143 GLN A N 1
ATOM 1076 C CA . GLN A 1 143 ? 0.744 14.295 8.551 1.00 85.69 143 GLN A CA 1
ATOM 1077 C C . GLN A 1 143 ? 1.684 13.109 8.829 1.00 85.69 143 GLN A C 1
ATOM 1079 O O . GLN A 1 143 ? 1.227 11.967 8.839 1.00 85.69 143 GLN A O 1
ATOM 1084 N N . ARG A 1 144 ? 2.974 13.360 9.108 1.00 87.06 144 ARG A N 1
ATOM 1085 C CA . ARG A 1 144 ? 3.941 12.327 9.531 1.00 87.06 144 ARG A CA 1
ATOM 1086 C C . ARG A 1 144 ? 3.517 11.674 10.839 1.00 87.06 144 ARG A C 1
ATOM 1088 O O . ARG A 1 144 ? 3.431 10.455 10.892 1.00 87.06 144 ARG A O 1
ATOM 1095 N N . GLN A 1 145 ? 3.177 12.479 11.845 1.00 87.75 145 GLN A N 1
ATOM 1096 C CA . GLN A 1 145 ? 2.718 11.973 13.139 1.00 87.75 145 GLN A CA 1
ATOM 1097 C C . GLN A 1 145 ? 1.455 11.116 12.992 1.00 87.75 145 GLN A C 1
ATOM 1099 O O . GLN A 1 145 ? 1.361 10.044 13.583 1.00 87.75 145 GLN A O 1
ATOM 1104 N N . ILE A 1 146 ? 0.502 11.560 12.165 1.00 88.94 146 ILE A N 1
ATOM 1105 C CA . ILE A 1 146 ? -0.703 10.786 11.854 1.00 88.94 146 ILE A CA 1
ATOM 1106 C C . ILE A 1 146 ? -0.333 9.435 11.234 1.00 88.94 146 ILE A C 1
ATOM 1108 O O . ILE A 1 146 ? -0.834 8.401 11.673 1.00 88.94 146 ILE A O 1
ATOM 1112 N N . LEU A 1 147 ? 0.556 9.432 10.240 1.00 90.06 147 LEU A N 1
ATOM 1113 C CA . LEU A 1 147 ? 1.007 8.212 9.580 1.00 90.06 147 LEU A CA 1
ATOM 1114 C C . LEU A 1 147 ? 1.726 7.260 10.550 1.00 90.06 147 LEU A C 1
ATOM 1116 O O . LEU A 1 147 ? 1.439 6.067 10.527 1.00 90.06 147 LEU A O 1
ATOM 1120 N N . ASP A 1 148 ? 2.609 7.764 11.413 1.00 89.69 148 ASP A N 1
ATOM 1121 C CA . ASP A 1 148 ? 3.335 6.955 12.402 1.00 89.69 148 ASP A CA 1
ATOM 1122 C C . ASP A 1 148 ? 2.379 6.256 13.368 1.00 89.69 148 ASP A C 1
ATOM 1124 O O . ASP A 1 148 ? 2.456 5.040 13.560 1.00 89.69 148 ASP A O 1
ATOM 1128 N N . SER A 1 149 ? 1.416 7.000 13.915 1.00 90.19 149 SER A N 1
ATOM 1129 C CA . SER A 1 149 ? 0.380 6.435 14.779 1.00 90.19 149 SER A CA 1
ATOM 1130 C C . SER A 1 149 ? -0.474 5.396 14.049 1.00 90.19 149 SER A C 1
ATOM 1132 O O . SER A 1 149 ? -0.786 4.354 14.621 1.00 90.19 149 SER A O 1
ATOM 1134 N N . ILE A 1 150 ? -0.820 5.627 12.777 1.00 91.12 150 ILE A N 1
ATOM 1135 C CA . ILE A 1 150 ? -1.579 4.665 11.961 1.00 91.12 150 ILE A CA 1
ATOM 1136 C C . ILE A 1 150 ? -0.775 3.376 11.734 1.00 91.12 150 ILE A C 1
ATOM 1138 O O . ILE A 1 150 ? -1.312 2.275 11.867 1.00 91.12 150 ILE A O 1
ATOM 1142 N N . VAL A 1 151 ? 0.520 3.489 11.437 1.00 89.50 151 VAL A N 1
ATOM 1143 C CA . VAL A 1 151 ? 1.427 2.342 11.252 1.00 89.50 151 VAL A CA 1
ATOM 1144 C C . VAL A 1 151 ? 1.653 1.572 12.558 1.00 89.50 151 VAL A C 1
ATOM 1146 O O . VAL A 1 151 ? 1.788 0.342 12.536 1.00 89.50 151 VAL A O 1
ATOM 1149 N N . ALA A 1 152 ? 1.610 2.252 13.705 1.00 88.94 152 ALA A N 1
ATOM 1150 C CA . ALA A 1 152 ? 1.651 1.611 15.016 1.00 88.94 152 ALA A CA 1
ATOM 1151 C C . ALA A 1 152 ? 0.397 0.760 15.290 1.00 88.94 152 ALA A C 1
ATOM 1153 O O . ALA A 1 152 ? 0.520 -0.368 15.764 1.00 88.94 152 ALA A O 1
ATOM 1154 N N . ILE A 1 153 ? -0.801 1.246 14.938 1.00 88.94 153 ILE A N 1
ATOM 1155 C CA . ILE A 1 153 ? -2.062 0.508 15.157 1.00 88.94 153 ILE A CA 1
ATOM 1156 C C . ILE A 1 153 ? -2.373 -0.538 14.083 1.00 88.94 153 ILE A C 1
ATOM 1158 O O . ILE A 1 153 ? -3.268 -1.365 14.291 1.00 88.94 153 ILE A O 1
ATOM 1162 N N . LEU A 1 154 ? -1.673 -0.519 12.949 1.00 86.62 154 LEU A N 1
ATOM 1163 C CA . LEU A 1 154 ? -1.840 -1.497 11.877 1.00 86.62 154 LEU A CA 1
ATOM 1164 C C . LEU A 1 154 ? -1.627 -2.928 12.418 1.00 86.62 154 LEU A C 1
ATOM 1166 O O . LEU A 1 154 ? -0.580 -3.183 13.020 1.00 86.62 154 LEU A O 1
ATOM 1170 N N . PRO A 1 155 ? -2.599 -3.848 12.226 1.00 81.12 155 PRO A N 1
ATOM 1171 C CA . PRO A 1 155 ? -2.450 -5.260 12.563 1.00 81.12 155 PRO A CA 1
ATOM 1172 C C . PRO A 1 155 ? -1.141 -5.823 12.008 1.00 81.12 155 PRO A C 1
ATOM 1174 O O . PRO A 1 155 ? -0.850 -5.653 10.823 1.00 81.12 155 PRO A O 1
ATOM 1177 N N . ASP A 1 156 ? -0.358 -6.489 12.854 1.00 73.25 156 ASP A N 1
ATOM 1178 C CA . ASP A 1 156 ? 0.837 -7.202 12.401 1.00 73.25 156 ASP A CA 1
ATOM 1179 C C . ASP A 1 156 ? 0.446 -8.380 11.494 1.00 73.25 156 ASP A C 1
ATOM 1181 O O . ASP A 1 156 ? -0.733 -8.732 11.434 1.00 73.25 156 ASP A O 1
ATOM 1185 N N . GLU A 1 157 ? 1.413 -8.938 10.748 1.00 62.44 157 GLU A N 1
ATOM 1186 C CA . GLU A 1 157 ? 1.237 -9.994 9.731 1.00 62.44 157 GLU A CA 1
ATOM 1187 C C . GLU A 1 157 ? 0.366 -11.160 10.232 1.00 62.44 157 GLU A C 1
ATOM 1189 O O . GLU A 1 157 ? 0.835 -12.187 10.722 1.00 62.44 157 GLU A O 1
ATOM 1194 N N . THR A 1 158 ? -0.945 -11.005 10.090 1.00 55.19 158 THR A N 1
ATOM 1195 C CA . THR A 1 158 ? -1.916 -12.065 10.301 1.00 55.19 158 THR A CA 1
ATOM 1196 C C . THR A 1 158 ? -1.886 -12.964 9.072 1.00 55.19 158 THR A C 1
ATOM 1198 O O . THR A 1 158 ? -1.577 -12.528 7.964 1.00 55.19 158 THR A O 1
ATOM 1201 N N . ARG A 1 159 ? -2.207 -14.252 9.251 1.00 54.59 159 ARG A N 1
ATOM 1202 C CA . ARG A 1 159 ? -2.219 -15.253 8.165 1.00 54.59 159 ARG A CA 1
ATOM 1203 C C . ARG A 1 159 ? -3.122 -14.877 6.978 1.00 54.59 159 ARG A C 1
ATOM 1205 O O . ARG A 1 159 ? -3.055 -15.548 5.954 1.00 54.59 159 ARG A O 1
ATOM 1212 N N . GLN A 1 160 ? -3.968 -13.856 7.120 1.00 65.00 160 GLN A N 1
ATOM 1213 C CA . GLN A 1 160 ? -4.874 -13.376 6.088 1.00 65.00 160 GLN A CA 1
ATOM 1214 C C . GLN A 1 160 ? -4.684 -11.874 5.845 1.00 65.00 160 GLN A C 1
ATOM 1216 O O . GLN A 1 160 ? -4.612 -11.102 6.802 1.00 65.00 160 GLN A O 1
ATOM 1221 N N . PRO A 1 161 ? -4.636 -11.442 4.576 1.00 73.44 161 PRO A N 1
ATOM 1222 C CA . PRO A 1 161 ? -4.516 -10.035 4.230 1.00 73.44 161 PRO A CA 1
ATOM 1223 C C . PRO A 1 161 ? -5.799 -9.282 4.586 1.00 73.44 161 PRO A C 1
ATOM 1225 O O . PRO A 1 161 ? -6.850 -9.504 3.993 1.00 73.44 161 PRO A O 1
ATOM 1228 N N . VAL A 1 162 ? -5.714 -8.384 5.567 1.00 84.12 162 VAL A N 1
ATOM 1229 C CA . VAL A 1 162 ? -6.866 -7.578 6.010 1.00 84.12 162 VAL A CA 1
ATOM 1230 C C . VAL A 1 162 ? -7.057 -6.337 5.129 1.00 84.12 162 VAL A C 1
ATOM 1232 O O . VAL A 1 162 ? -8.177 -5.877 4.924 1.00 84.12 162 VAL A O 1
ATOM 1235 N N . PHE A 1 163 ? -5.961 -5.796 4.591 1.00 87.56 163 PHE A N 1
ATOM 1236 C CA . PHE A 1 163 ? -5.967 -4.619 3.724 1.00 87.56 163 PHE A CA 1
ATOM 1237 C C . PHE A 1 163 ? -5.763 -5.012 2.264 1.00 87.56 163 PHE A C 1
ATOM 1239 O O . PHE A 1 163 ? -5.015 -5.941 1.959 1.00 87.56 163 PHE A O 1
ATOM 1246 N N . SER A 1 164 ? -6.385 -4.259 1.354 1.00 89.00 164 SER A N 1
ATOM 1247 C CA . SER A 1 164 ? -6.108 -4.389 -0.074 1.00 89.00 164 SER A CA 1
ATOM 1248 C C . SER A 1 164 ? -4.691 -3.910 -0.400 1.00 89.00 164 SER A C 1
ATOM 1250 O O . SER A 1 164 ? -4.185 -2.960 0.206 1.00 89.00 164 SER A O 1
ATOM 1252 N N . ILE A 1 16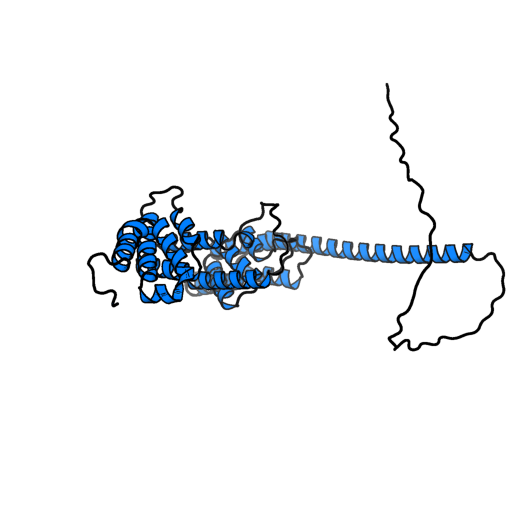5 ? -4.063 -4.532 -1.402 1.00 89.81 165 ILE A N 1
ATOM 1253 C CA . ILE A 1 165 ? -2.737 -4.119 -1.879 1.00 89.81 165 ILE A CA 1
ATOM 1254 C C . ILE A 1 165 ? -2.725 -2.666 -2.338 1.00 89.81 165 ILE A C 1
ATOM 1256 O O . ILE A 1 165 ? -1.817 -1.920 -1.992 1.00 89.81 165 ILE A O 1
ATOM 1260 N N . ASN A 1 166 ? -3.798 -2.238 -2.996 1.00 89.31 166 ASN A N 1
ATOM 1261 C CA . ASN A 1 166 ? -3.973 -0.865 -3.425 1.00 89.31 166 ASN A CA 1
ATOM 1262 C C . ASN A 1 166 ? -3.906 0.118 -2.243 1.00 89.31 166 ASN A C 1
ATOM 1264 O O . ASN A 1 166 ? -3.171 1.100 -2.305 1.00 89.31 166 ASN A O 1
ATOM 1268 N N . PHE A 1 167 ? -4.603 -0.158 -1.134 1.00 89.81 167 PHE A N 1
ATOM 1269 C CA . PHE A 1 167 ? -4.544 0.696 0.057 1.00 89.81 167 PHE A CA 1
ATOM 1270 C C . PHE A 1 167 ? -3.130 0.758 0.648 1.00 89.81 167 PHE A C 1
ATOM 1272 O O . PHE A 1 167 ? -2.652 1.846 0.970 1.00 89.81 167 PHE A O 1
ATOM 1279 N N . LEU A 1 168 ? -2.442 -0.383 0.755 1.00 91.06 168 LEU A N 1
ATOM 1280 C CA . LEU A 1 168 ? -1.073 -0.426 1.275 1.00 91.06 168 LEU A CA 1
ATOM 1281 C C . LEU A 1 168 ? -0.079 0.296 0.355 1.00 91.06 168 LEU A C 1
ATOM 1283 O O . LEU A 1 168 ? 0.784 1.016 0.854 1.00 91.06 168 LEU A O 1
ATOM 1287 N N . CYS A 1 169 ? -0.220 0.174 -0.968 1.00 89.81 169 CYS A N 1
ATOM 1288 C CA . CYS A 1 169 ? 0.602 0.906 -1.930 1.00 89.81 169 CYS A CA 1
ATOM 1289 C C . CYS A 1 169 ? 0.411 2.419 -1.794 1.00 89.81 169 CYS A C 1
ATOM 1291 O O . CYS A 1 169 ? 1.388 3.168 -1.754 1.00 89.81 169 CYS A O 1
ATOM 1293 N N . HIS A 1 170 ? -0.832 2.879 -1.645 1.00 87.25 170 HIS A N 1
ATOM 1294 C CA . HIS A 1 170 ? -1.097 4.289 -1.386 1.00 87.25 170 HIS A CA 1
ATOM 1295 C C . HIS A 1 170 ? -0.530 4.747 -0.035 1.00 87.25 170 HIS A C 1
ATOM 1297 O O . HIS A 1 170 ? 0.071 5.817 0.046 1.00 87.25 170 HIS A O 1
ATOM 1303 N N . LEU A 1 171 ? -0.639 3.932 1.016 1.00 89.25 171 LEU A N 1
ATOM 1304 C CA . LEU A 1 171 ? -0.060 4.243 2.324 1.00 89.25 171 LEU A CA 1
ATOM 1305 C C . LEU A 1 171 ? 1.476 4.340 2.267 1.00 89.25 171 LEU A C 1
ATOM 1307 O O . LEU A 1 171 ? 2.061 5.269 2.828 1.00 89.25 171 LEU A O 1
ATOM 1311 N N . LEU A 1 172 ? 2.138 3.432 1.541 1.00 89.31 172 LEU A N 1
ATOM 1312 C CA . LEU A 1 172 ? 3.585 3.481 1.319 1.00 89.31 172 LEU A CA 1
ATOM 1313 C C . LEU A 1 172 ? 3.983 4.718 0.509 1.00 89.31 172 LEU A C 1
ATOM 1315 O O . LEU A 1 172 ? 4.954 5.392 0.854 1.00 89.31 172 LEU A O 1
ATOM 1319 N N . ARG A 1 173 ? 3.206 5.071 -0.520 1.00 85.12 173 ARG A N 1
ATOM 1320 C CA . ARG A 1 173 ? 3.409 6.300 -1.296 1.00 85.12 173 ARG A CA 1
ATOM 1321 C C . ARG A 1 173 ? 3.390 7.534 -0.394 1.00 85.12 173 ARG A C 1
ATOM 1323 O O . ARG A 1 173 ? 4.285 8.371 -0.510 1.00 85.12 173 ARG A O 1
ATOM 1330 N N . ILE A 1 174 ? 2.443 7.636 0.543 1.00 83.88 174 ILE A N 1
ATOM 1331 C CA . ILE A 1 174 ? 2.430 8.718 1.546 1.00 83.88 174 ILE A CA 1
ATOM 1332 C C . ILE A 1 174 ? 3.720 8.694 2.371 1.00 83.88 174 ILE A C 1
ATOM 1334 O O . ILE A 1 174 ? 4.359 9.731 2.537 1.00 83.88 174 ILE A O 1
ATOM 1338 N N . ALA A 1 175 ? 4.130 7.526 2.873 1.00 87.50 175 ALA A N 1
ATOM 1339 C CA . ALA A 1 175 ? 5.330 7.393 3.698 1.00 87.50 175 ALA A CA 1
ATOM 1340 C C . ALA A 1 175 ? 6.602 7.854 2.968 1.00 87.50 175 ALA A C 1
ATOM 1342 O O . ALA A 1 175 ? 7.480 8.486 3.564 1.00 87.50 175 ALA A O 1
ATOM 1343 N N . VAL A 1 176 ? 6.698 7.563 1.670 1.00 84.06 176 VAL A N 1
ATOM 1344 C CA . VAL A 1 176 ? 7.783 8.022 0.796 1.00 84.06 176 VAL A CA 1
ATOM 1345 C C . VAL A 1 176 ? 7.701 9.531 0.566 1.00 84.06 176 VAL A C 1
ATOM 1347 O O . VAL A 1 176 ? 8.707 10.217 0.742 1.00 84.06 176 VAL A O 1
ATOM 1350 N N . LEU A 1 177 ? 6.519 10.065 0.241 1.00 80.12 177 LEU A N 1
ATOM 1351 C CA . LEU A 1 177 ? 6.301 11.496 -0.012 1.00 80.12 177 LEU A CA 1
ATOM 1352 C C . LEU A 1 177 ? 6.573 12.371 1.208 1.00 80.12 177 LEU A C 1
ATOM 1354 O O . LEU A 1 177 ? 7.110 13.471 1.071 1.00 80.12 177 LEU A O 1
ATOM 1358 N N . LEU A 1 178 ? 6.208 11.878 2.386 1.00 80.56 178 LEU A N 1
ATOM 1359 C CA . LEU A 1 178 ? 6.468 12.540 3.649 1.00 80.56 178 LEU A CA 1
ATOM 1360 C C . LEU A 1 178 ? 7.888 12.284 4.155 1.00 80.56 178 LEU A C 1
ATOM 1362 O O . LEU A 1 178 ? 8.205 12.804 5.207 1.00 80.56 178 LEU A O 1
ATOM 1366 N N . GLU A 1 179 ? 8.762 11.546 3.464 1.00 75.00 179 GLU A N 1
ATOM 1367 C CA . GLU A 1 179 ? 10.128 11.237 3.934 1.00 75.00 179 GLU A CA 1
ATOM 1368 C C . GLU A 1 179 ? 10.153 10.697 5.376 1.00 75.00 179 GLU A C 1
ATOM 1370 O O . GLU A 1 179 ? 10.966 11.104 6.204 1.00 75.00 179 GLU A O 1
ATOM 1375 N N . ASN A 1 180 ? 9.210 9.810 5.696 1.00 76.12 180 ASN A N 1
ATOM 1376 C CA . ASN A 1 180 ? 9.082 9.286 7.049 1.00 76.12 180 ASN A CA 1
ATOM 1377 C C . ASN A 1 180 ? 10.220 8.303 7.401 1.00 76.12 180 ASN A C 1
ATOM 1379 O O . ASN A 1 180 ? 10.950 7.844 6.510 1.00 76.12 180 ASN A O 1
ATOM 1383 N N . THR A 1 181 ? 10.356 7.980 8.691 1.00 70.81 181 THR A N 1
ATOM 1384 C CA . THR A 1 181 ? 11.365 7.058 9.231 1.00 70.81 181 THR A CA 1
ATOM 1385 C C . THR A 1 181 ? 11.386 5.725 8.475 1.00 70.81 181 THR A C 1
ATOM 1387 O O . THR A 1 181 ? 10.372 5.240 7.960 1.00 70.81 181 THR A O 1
ATOM 1390 N N . GLY A 1 182 ? 12.576 5.121 8.386 1.00 78.31 182 GLY A N 1
ATOM 1391 C CA . GLY A 1 182 ? 12.770 3.859 7.671 1.00 78.31 182 GLY A CA 1
ATOM 1392 C C . GLY A 1 182 ? 11.912 2.715 8.218 1.00 78.31 182 GLY A C 1
ATOM 1393 O O . GLY A 1 182 ? 11.511 1.846 7.449 1.00 78.31 182 GLY A O 1
ATOM 1394 N N . ASP A 1 183 ? 11.578 2.733 9.507 1.00 85.06 183 ASP A N 1
ATOM 1395 C CA . ASP A 1 183 ? 10.835 1.652 10.159 1.00 85.06 183 ASP A CA 1
ATOM 1396 C C . ASP A 1 183 ? 9.367 1.613 9.731 1.00 85.06 183 ASP A C 1
ATOM 1398 O O . ASP A 1 183 ? 8.855 0.539 9.402 1.00 85.06 183 ASP A O 1
ATOM 1402 N N . CYS A 1 184 ? 8.717 2.775 9.614 1.00 86.94 184 CYS A N 1
ATOM 1403 C CA . CYS A 1 184 ? 7.349 2.861 9.103 1.00 86.94 184 CYS A CA 1
ATOM 1404 C C . CYS A 1 184 ? 7.254 2.345 7.664 1.00 86.94 184 CYS A C 1
ATOM 1406 O O . CYS A 1 184 ? 6.376 1.541 7.346 1.00 86.94 184 CYS A O 1
ATOM 1408 N N . LYS A 1 185 ? 8.207 2.736 6.808 1.00 88.62 185 LYS A N 1
ATOM 1409 C CA . LYS A 1 185 ? 8.294 2.240 5.425 1.00 88.62 185 LYS A CA 1
ATOM 1410 C C . LYS A 1 185 ? 8.496 0.730 5.390 1.00 88.62 185 LYS A C 1
ATOM 1412 O O . LYS A 1 185 ? 7.738 0.036 4.725 1.00 88.62 185 LYS A O 1
ATOM 1417 N N . ARG A 1 186 ? 9.455 0.210 6.163 1.00 89.06 186 ARG A N 1
ATOM 1418 C CA . ARG A 1 186 ? 9.758 -1.228 6.233 1.00 89.06 186 ARG A CA 1
ATOM 1419 C C . ARG A 1 186 ? 8.567 -2.053 6.712 1.00 89.06 186 ARG A C 1
ATOM 1421 O O . ARG A 1 186 ? 8.354 -3.143 6.187 1.00 89.06 186 ARG A O 1
ATOM 1428 N N . LYS A 1 187 ? 7.789 -1.567 7.689 1.00 89.19 187 LYS A N 1
ATOM 1429 C CA . LYS A 1 187 ? 6.588 -2.276 8.163 1.00 89.19 187 LYS A CA 1
ATOM 1430 C C . LYS A 1 187 ? 5.549 -2.405 7.045 1.0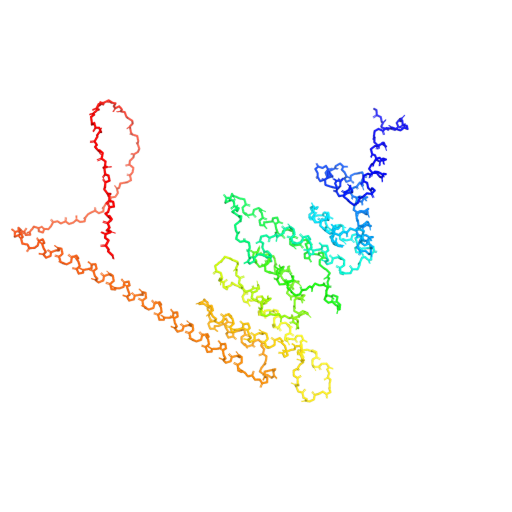0 89.19 187 LYS A C 1
ATOM 1432 O O . LYS A 1 187 ? 5.043 -3.502 6.824 1.00 89.19 187 LYS A O 1
ATOM 1437 N N . ILE A 1 188 ? 5.291 -1.328 6.302 1.00 90.50 188 ILE A N 1
ATOM 1438 C CA . ILE A 1 188 ? 4.352 -1.352 5.170 1.00 90.50 188 ILE A CA 1
ATOM 1439 C C . ILE A 1 188 ? 4.901 -2.212 4.017 1.00 90.50 188 ILE A C 1
ATOM 1441 O O . ILE A 1 188 ? 4.174 -3.041 3.477 1.00 90.50 188 ILE A O 1
ATOM 1445 N N . GLU A 1 189 ? 6.186 -2.079 3.672 1.00 91.62 189 GLU A N 1
ATOM 1446 C CA . GLU A 1 189 ? 6.849 -2.892 2.638 1.00 91.62 189 GLU A CA 1
ATOM 1447 C C . GLU A 1 189 ? 6.725 -4.393 2.927 1.00 91.62 189 GLU A C 1
ATOM 1449 O O . GLU A 1 189 ? 6.410 -5.162 2.021 1.00 91.62 189 GLU A O 1
ATOM 1454 N N . LYS A 1 190 ? 6.910 -4.813 4.187 1.00 90.12 190 LYS A N 1
ATOM 1455 C CA . LYS A 1 190 ? 6.717 -6.211 4.606 1.00 90.12 190 LYS A CA 1
ATOM 1456 C C . LYS A 1 190 ? 5.280 -6.690 4.390 1.00 90.12 190 LYS A C 1
ATOM 1458 O O . LYS A 1 190 ? 5.079 -7.784 3.872 1.00 90.12 190 LYS A O 1
ATOM 1463 N N . GLN A 1 191 ? 4.285 -5.866 4.719 1.00 90.50 191 GLN A N 1
ATOM 1464 C CA . GLN A 1 191 ? 2.883 -6.218 4.483 1.00 90.50 191 GLN A CA 1
ATOM 1465 C C . GLN A 1 191 ? 2.558 -6.335 2.989 1.00 90.50 191 GLN A C 1
ATOM 1467 O O . GLN A 1 191 ? 1.910 -7.301 2.595 1.00 90.50 191 GLN A O 1
ATOM 1472 N N . ILE A 1 192 ? 3.044 -5.411 2.149 1.00 92.06 192 ILE A N 1
ATOM 1473 C CA . ILE A 1 192 ? 2.863 -5.488 0.687 1.00 92.06 192 ILE A CA 1
ATOM 1474 C C . ILE A 1 192 ? 3.547 -6.741 0.135 1.00 92.06 192 ILE A C 1
ATOM 1476 O O . ILE A 1 192 ? 2.951 -7.478 -0.646 1.00 92.06 192 ILE A O 1
ATOM 1480 N N . MET A 1 193 ? 4.773 -7.022 0.579 1.00 91.56 193 MET A N 1
ATOM 1481 C CA . MET A 1 193 ? 5.535 -8.209 0.192 1.00 91.56 193 MET A CA 1
ATOM 1482 C C . MET A 1 193 ? 4.774 -9.505 0.491 1.00 91.56 193 MET A C 1
ATOM 1484 O O . MET A 1 193 ? 4.802 -10.429 -0.318 1.00 91.56 193 MET A O 1
ATOM 1488 N N . ALA A 1 194 ? 4.069 -9.589 1.621 1.00 88.44 194 ALA A N 1
ATOM 1489 C CA . ALA A 1 194 ? 3.299 -10.776 1.983 1.00 88.44 194 ALA A CA 1
ATOM 1490 C C . ALA A 1 194 ? 2.106 -11.053 1.051 1.00 88.44 194 ALA A C 1
ATOM 1492 O O . ALA A 1 194 ? 1.689 -12.205 0.954 1.00 88.44 194 ALA A O 1
ATOM 1493 N N . ILE A 1 195 ? 1.588 -10.028 0.367 1.00 89.94 195 ILE A N 1
ATOM 1494 C CA . ILE A 1 195 ? 0.366 -10.090 -0.452 1.00 89.94 195 ILE A CA 1
ATOM 1495 C C . ILE A 1 195 ? 0.626 -9.759 -1.928 1.00 89.94 195 ILE A C 1
ATOM 1497 O O . ILE A 1 195 ? -0.312 -9.550 -2.699 1.00 89.94 195 ILE A O 1
ATOM 1501 N N . LEU A 1 196 ? 1.905 -9.714 -2.323 1.00 91.25 196 LEU A N 1
ATOM 1502 C CA . LEU A 1 196 ? 2.361 -9.270 -3.643 1.00 91.25 196 LEU A CA 1
ATOM 1503 C C . LEU A 1 196 ? 1.794 -10.119 -4.789 1.00 91.25 196 LEU A C 1
ATOM 1505 O O . LEU A 1 196 ? 1.711 -9.661 -5.920 1.00 91.25 196 LEU A O 1
ATOM 1509 N N . GLU A 1 197 ? 1.338 -11.332 -4.492 1.00 90.38 197 GLU A N 1
ATOM 1510 C CA . GLU A 1 197 ? 0.634 -12.214 -5.422 1.00 90.38 197 GLU A CA 1
ATOM 1511 C C . GLU A 1 197 ? -0.566 -11.553 -6.128 1.00 90.38 197 GLU A C 1
ATOM 1513 O O . GLU A 1 197 ? -0.891 -11.923 -7.258 1.00 90.38 197 GLU A O 1
ATOM 1518 N N . HIS A 1 198 ? -1.219 -10.585 -5.478 1.00 89.75 198 HIS A N 1
ATOM 1519 C CA . HIS A 1 198 ? -2.395 -9.882 -6.001 1.00 89.75 198 HIS A CA 1
ATOM 1520 C C . HIS A 1 198 ? -2.066 -8.523 -6.638 1.00 89.75 198 HIS A C 1
ATOM 1522 O O . HIS A 1 198 ? -2.975 -7.734 -6.889 1.00 89.75 198 HIS A O 1
ATOM 1528 N N . VAL A 1 199 ? -0.786 -8.220 -6.873 1.00 93.56 199 VAL A N 1
ATOM 1529 C CA . VAL A 1 199 ? -0.354 -6.906 -7.361 1.00 93.56 199 VAL A CA 1
ATOM 1530 C C . VAL A 1 199 ? -0.699 -6.683 -8.828 1.00 93.56 199 VAL A C 1
ATOM 1532 O O . VAL A 1 199 ? -0.478 -7.548 -9.681 1.00 93.56 199 VAL A O 1
ATOM 1535 N N . THR A 1 200 ? -1.204 -5.488 -9.126 1.00 92.56 200 THR A N 1
ATOM 1536 C CA . THR A 1 200 ? -1.403 -5.008 -10.496 1.00 92.56 200 THR A CA 1
ATOM 1537 C C . THR A 1 200 ? -0.284 -4.055 -10.916 1.00 92.56 200 THR A C 1
ATOM 1539 O O . THR A 1 200 ? 0.465 -3.534 -10.086 1.00 92.56 200 THR A O 1
ATOM 1542 N N . VAL A 1 201 ? -0.158 -3.805 -12.222 1.00 91.81 201 VAL A N 1
ATOM 1543 C CA . VAL A 1 201 ? 0.813 -2.827 -12.743 1.00 91.81 201 VAL A CA 1
ATOM 1544 C C . VAL A 1 201 ? 0.524 -1.432 -12.181 1.00 91.81 201 VAL A C 1
ATOM 1546 O O . VAL A 1 201 ? 1.450 -0.742 -11.759 1.00 91.81 201 VAL A O 1
ATOM 1549 N N . ASP A 1 202 ? -0.752 -1.055 -12.083 1.00 88.62 202 ASP A N 1
ATOM 1550 C CA . ASP A 1 202 ? -1.177 0.236 -11.539 1.00 88.62 202 ASP A CA 1
ATOM 1551 C C . ASP A 1 202 ? -0.750 0.420 -10.078 1.00 88.62 202 ASP A C 1
ATOM 1553 O O . ASP A 1 202 ? -0.285 1.500 -9.705 1.00 88.62 202 ASP A O 1
ATOM 1557 N N . ASP A 1 203 ? -0.829 -0.639 -9.264 1.00 89.88 203 ASP A N 1
ATOM 1558 C CA . ASP A 1 203 ? -0.386 -0.615 -7.865 1.00 89.88 203 ASP A CA 1
ATOM 1559 C C . ASP A 1 203 ? 1.129 -0.384 -7.739 1.00 89.88 203 ASP A C 1
ATOM 1561 O O . ASP A 1 203 ? 1.567 0.338 -6.842 1.00 89.88 203 ASP A O 1
ATOM 1565 N N . LEU A 1 204 ? 1.941 -0.949 -8.643 1.00 90.19 204 LEU A N 1
ATOM 1566 C CA . LEU A 1 204 ? 3.388 -0.692 -8.683 1.00 90.19 204 LEU A CA 1
ATOM 1567 C C . LEU A 1 204 ? 3.701 0.720 -9.191 1.00 90.19 204 LEU A C 1
ATOM 1569 O O . LEU A 1 204 ? 4.578 1.396 -8.650 1.00 90.19 204 LEU A O 1
ATOM 1573 N N . LEU A 1 205 ? 2.955 1.210 -10.184 1.00 87.50 205 LEU A N 1
ATOM 1574 C CA . LEU A 1 205 ? 3.086 2.582 -10.683 1.00 87.50 205 LEU A CA 1
ATOM 1575 C C . LEU A 1 205 ? 2.733 3.621 -9.607 1.00 87.50 205 LEU A C 1
ATOM 1577 O O . LEU A 1 205 ? 3.379 4.671 -9.535 1.00 87.50 205 LEU A O 1
ATOM 1581 N N . ILE A 1 206 ? 1.773 3.321 -8.723 1.00 84.25 206 ILE A N 1
ATOM 1582 C CA . ILE A 1 206 ? 1.453 4.148 -7.546 1.00 84.25 206 ILE A CA 1
ATOM 1583 C C . ILE A 1 206 ? 2.684 4.338 -6.645 1.00 84.25 206 ILE A C 1
ATOM 1585 O O . ILE A 1 206 ? 2.848 5.421 -6.079 1.00 84.25 206 ILE A O 1
ATOM 1589 N N . LEU A 1 207 ? 3.568 3.343 -6.534 1.00 83.00 207 LEU A N 1
ATOM 1590 C CA . LEU A 1 207 ? 4.792 3.440 -5.730 1.00 83.00 207 LEU A CA 1
ATOM 1591 C C . LEU A 1 207 ? 5.894 4.260 -6.412 1.00 83.00 207 LEU A C 1
ATOM 1593 O O . LEU A 1 207 ? 6.699 4.891 -5.730 1.00 83.00 207 LEU A O 1
ATOM 1597 N N . SER A 1 208 ? 5.941 4.258 -7.745 1.00 77.56 208 SER A N 1
ATOM 1598 C CA . SER A 1 208 ? 7.069 4.813 -8.505 1.00 77.56 208 SER A CA 1
ATOM 1599 C C . SER A 1 208 ? 6.873 6.245 -9.000 1.00 77.56 208 SER A C 1
ATOM 1601 O O . SER A 1 208 ? 7.862 6.974 -9.126 1.00 77.56 208 SER A O 1
ATOM 1603 N N . LEU A 1 209 ? 5.631 6.664 -9.263 1.00 68.19 209 LEU A N 1
ATOM 1604 C CA . LEU A 1 209 ? 5.303 7.951 -9.894 1.00 68.19 209 LEU A CA 1
ATOM 1605 C C . LEU A 1 209 ? 4.822 9.009 -8.889 1.00 68.19 209 LEU A C 1
ATOM 1607 O O . LEU A 1 209 ? 4.095 8.690 -7.948 1.00 68.19 209 LEU A O 1
ATOM 1611 N N . ARG A 1 210 ? 5.140 10.293 -9.115 1.00 63.69 210 ARG A N 1
ATOM 1612 C CA . ARG A 1 210 ? 4.537 11.437 -8.390 1.00 63.69 210 ARG A CA 1
ATOM 1613 C C . ARG A 1 210 ? 3.257 11.960 -9.060 1.00 63.69 210 ARG A C 1
ATOM 1615 O O . ARG A 1 210 ? 3.079 11.800 -10.257 1.00 63.69 210 ARG A O 1
ATOM 1622 N N . PHE A 1 211 ? 2.397 12.625 -8.273 1.00 53.84 211 PHE A N 1
ATOM 1623 C CA . PHE A 1 211 ? 1.182 13.313 -8.756 1.00 53.84 211 PHE A CA 1
ATOM 1624 C C . PHE A 1 211 ? 1.480 14.589 -9.554 1.00 53.84 211 PHE A C 1
ATOM 1626 O O . PHE A 1 211 ? 0.745 14.917 -10.475 1.00 53.84 211 PHE A O 1
ATOM 1633 N N . GLU A 1 212 ? 2.565 15.296 -9.236 1.00 48.59 212 GLU A N 1
ATOM 1634 C CA . GLU A 1 212 ? 2.992 16.468 -10.000 1.00 48.59 212 GLU A CA 1
ATOM 1635 C C . GLU A 1 212 ? 4.111 16.065 -10.964 1.00 48.59 212 GLU A C 1
ATOM 1637 O O . GLU A 1 212 ? 5.235 15.771 -10.547 1.00 48.59 212 GLU A O 1
ATOM 1642 N N . ASN A 1 213 ? 3.786 16.081 -12.257 1.00 50.47 213 ASN A N 1
ATOM 1643 C CA . ASN A 1 213 ? 4.698 15.955 -13.399 1.00 50.47 213 ASN A CA 1
ATOM 1644 C C . ASN A 1 213 ? 5.259 14.554 -13.715 1.00 50.47 213 ASN A C 1
ATOM 1646 O O . ASN A 1 213 ? 6.280 14.491 -14.391 1.00 50.47 213 ASN A O 1
ATOM 1650 N N . GLU A 1 214 ? 4.632 13.462 -13.252 1.00 55.16 214 GLU A N 1
ATOM 1651 C CA . GLU A 1 214 ? 4.911 12.076 -13.707 1.00 55.16 214 GLU A CA 1
ATOM 1652 C C . GLU A 1 214 ? 6.388 11.631 -13.631 1.00 55.16 214 GLU A C 1
ATOM 1654 O O . GLU A 1 214 ? 6.810 10.708 -14.309 1.00 55.16 214 GLU A O 1
ATOM 1659 N N . ARG A 1 215 ? 7.215 12.240 -12.771 1.00 60.25 215 ARG A N 1
ATOM 1660 C CA . ARG A 1 215 ? 8.628 11.836 -12.663 1.00 60.25 215 ARG A CA 1
ATOM 1661 C C . ARG A 1 215 ? 8.792 10.638 -11.735 1.00 60.25 215 ARG A C 1
ATOM 1663 O O . ARG A 1 215 ? 8.354 10.679 -10.578 1.00 60.25 215 ARG A O 1
ATOM 1670 N N . LEU A 1 216 ? 9.468 9.600 -12.230 1.00 59.88 216 LEU A N 1
ATOM 1671 C CA . LEU A 1 216 ? 9.896 8.439 -11.450 1.00 59.88 216 LEU A CA 1
ATOM 1672 C C . LEU A 1 216 ? 10.834 8.888 -10.323 1.00 59.88 216 LEU A C 1
ATOM 1674 O O . LEU A 1 216 ? 11.868 9.511 -10.566 1.00 59.88 216 LEU A O 1
ATOM 1678 N N . ARG A 1 217 ? 10.487 8.579 -9.071 1.00 65.06 217 ARG A N 1
ATOM 1679 C CA . ARG A 1 217 ? 11.278 9.003 -7.897 1.00 65.06 217 ARG A CA 1
ATOM 1680 C C . ARG A 1 217 ? 11.775 7.833 -7.066 1.00 65.06 217 ARG A C 1
ATOM 1682 O O . ARG A 1 217 ? 12.930 7.859 -6.651 1.00 65.06 217 ARG A O 1
ATOM 1689 N N . ASP A 1 218 ? 10.930 6.835 -6.819 1.00 71.38 218 ASP A N 1
ATOM 1690 C CA . ASP A 1 218 ? 11.257 5.737 -5.909 1.00 71.38 218 ASP A CA 1
ATOM 1691 C C . ASP A 1 218 ? 11.011 4.372 -6.556 1.00 71.38 218 ASP A C 1
ATOM 1693 O O . ASP A 1 218 ? 9.945 3.767 -6.465 1.00 71.38 218 ASP A O 1
ATOM 1697 N N . LEU A 1 219 ? 12.046 3.893 -7.240 1.00 85.19 219 LEU A N 1
ATOM 1698 C CA . LEU A 1 219 ? 12.129 2.515 -7.722 1.00 85.19 219 LEU A CA 1
ATOM 1699 C C . LEU A 1 219 ? 12.634 1.567 -6.627 1.00 85.19 219 LEU A C 1
ATOM 1701 O O . LEU A 1 219 ? 12.545 0.350 -6.766 1.00 85.19 219 LEU A O 1
ATOM 1705 N N . GLU A 1 220 ? 13.176 2.108 -5.538 1.00 86.31 220 GLU A N 1
ATOM 1706 C CA . GLU A 1 220 ? 13.840 1.323 -4.509 1.00 86.31 220 GLU A CA 1
ATOM 1707 C C . GLU A 1 220 ? 12.824 0.595 -3.622 1.00 86.31 220 GLU A C 1
ATOM 1709 O O . GLU A 1 220 ? 13.041 -0.566 -3.279 1.00 86.31 220 GLU A O 1
ATOM 1714 N N . CYS A 1 221 ? 11.680 1.219 -3.320 1.00 89.00 221 CYS A N 1
ATOM 1715 C CA . CYS A 1 221 ? 10.564 0.538 -2.654 1.00 89.00 221 CYS A CA 1
ATOM 1716 C C . CYS A 1 221 ? 10.104 -0.701 -3.440 1.00 89.00 221 CYS A C 1
ATOM 1718 O O . CYS A 1 221 ? 10.004 -1.790 -2.875 1.00 89.00 221 CYS A O 1
ATOM 1720 N N . VAL A 1 222 ? 9.890 -0.560 -4.755 1.00 91.38 222 VAL A N 1
ATOM 1721 C CA . VAL A 1 222 ? 9.489 -1.678 -5.629 1.00 91.38 222 VAL A CA 1
ATOM 1722 C C . VAL A 1 222 ? 10.559 -2.767 -5.626 1.00 91.38 222 VAL A C 1
ATOM 1724 O O . VAL A 1 222 ? 10.241 -3.939 -5.433 1.00 91.38 222 VAL A O 1
ATOM 1727 N N . ARG A 1 223 ? 11.836 -2.388 -5.758 1.00 91.75 223 ARG A N 1
ATOM 1728 C CA . ARG A 1 223 ? 12.956 -3.336 -5.702 1.00 91.75 223 ARG A CA 1
ATOM 1729 C C . ARG A 1 223 ? 12.980 -4.114 -4.394 1.00 91.75 223 ARG A C 1
ATOM 1731 O O . ARG A 1 223 ? 13.049 -5.338 -4.445 1.00 91.75 223 ARG A O 1
ATOM 1738 N N . ARG A 1 224 ? 12.892 -3.446 -3.238 1.00 92.19 224 ARG A N 1
ATOM 1739 C CA . ARG A 1 224 ? 12.895 -4.104 -1.918 1.00 92.19 224 ARG A CA 1
ATOM 1740 C C . ARG A 1 224 ? 11.724 -5.070 -1.747 1.00 92.19 224 ARG A C 1
ATOM 1742 O O . ARG A 1 224 ? 11.938 -6.203 -1.323 1.00 92.19 224 ARG A O 1
ATOM 1749 N N . ILE A 1 225 ? 10.513 -4.647 -2.110 1.00 93.75 225 ILE A N 1
ATOM 1750 C CA . ILE A 1 225 ? 9.297 -5.465 -1.996 1.00 93.75 225 ILE A CA 1
ATOM 1751 C C . ILE A 1 225 ? 9.400 -6.717 -2.872 1.00 93.75 225 ILE A C 1
ATOM 1753 O O . ILE A 1 225 ? 9.200 -7.828 -2.380 1.00 93.75 225 ILE A O 1
ATOM 1757 N N . VAL A 1 226 ? 9.747 -6.552 -4.153 1.00 94.12 226 VAL A N 1
ATOM 1758 C CA . VAL A 1 226 ? 9.863 -7.674 -5.096 1.00 94.12 226 VAL A CA 1
ATOM 1759 C C . VAL A 1 226 ? 11.010 -8.598 -4.685 1.00 94.12 226 VAL A C 1
ATOM 1761 O O . VAL A 1 226 ? 10.815 -9.807 -4.651 1.00 94.12 226 VAL A O 1
ATOM 1764 N N . THR A 1 227 ? 12.171 -8.056 -4.299 1.00 93.69 227 THR A N 1
ATOM 1765 C CA . THR A 1 227 ? 13.317 -8.866 -3.841 1.00 93.69 227 THR A CA 1
ATOM 1766 C C . THR A 1 227 ? 12.929 -9.741 -2.657 1.00 93.69 227 THR A C 1
ATOM 1768 O O . THR A 1 227 ? 13.121 -10.953 -2.708 1.00 93.69 227 THR A O 1
ATOM 1771 N N . GLY A 1 228 ? 12.318 -9.159 -1.622 1.00 91.81 228 GLY A N 1
ATOM 1772 C CA . GLY A 1 228 ? 11.929 -9.927 -0.445 1.00 91.81 228 GLY A CA 1
ATOM 1773 C C . GLY A 1 228 ? 10.826 -10.954 -0.730 1.00 91.81 228 GLY A C 1
ATOM 1774 O O . GLY A 1 228 ? 10.840 -12.039 -0.150 1.00 91.81 228 GLY A O 1
ATOM 1775 N N . PHE A 1 229 ? 9.908 -10.678 -1.666 1.00 92.62 229 PHE A N 1
ATOM 1776 C CA . PHE A 1 229 ? 8.925 -11.674 -2.107 1.00 92.62 229 PHE A CA 1
ATOM 1777 C C . PHE A 1 229 ? 9.602 -12.851 -2.819 1.00 92.62 229 PHE A C 1
ATOM 1779 O O . PHE A 1 229 ? 9.335 -14.006 -2.491 1.00 92.62 229 PHE A O 1
ATOM 1786 N N . VAL A 1 230 ? 10.514 -12.563 -3.751 1.00 91.12 230 VAL A N 1
ATOM 1787 C CA . VAL A 1 230 ? 11.278 -13.574 -4.494 1.00 91.12 230 VAL A CA 1
ATOM 1788 C C . VAL A 1 230 ? 12.109 -14.443 -3.546 1.00 91.12 230 VAL A C 1
ATOM 1790 O O . VAL A 1 230 ? 12.141 -15.663 -3.697 1.00 91.12 230 VAL A O 1
ATOM 1793 N N . GLU A 1 231 ? 12.771 -13.839 -2.560 1.00 90.19 231 GLU A N 1
ATOM 1794 C CA . GLU A 1 231 ? 13.524 -14.561 -1.528 1.00 90.19 231 GLU A CA 1
ATOM 1795 C C . GLU A 1 231 ? 12.609 -15.455 -0.681 1.00 90.19 231 GLU A C 1
ATOM 1797 O O . GLU A 1 231 ? 12.911 -16.633 -0.487 1.00 90.19 231 GLU A O 1
ATOM 1802 N N . LYS A 1 232 ? 11.452 -14.939 -0.252 1.00 86.62 232 LYS A N 1
ATOM 1803 C CA . LYS A 1 232 ? 10.456 -15.692 0.524 1.00 86.62 232 LYS A CA 1
ATOM 1804 C C . LYS A 1 232 ? 9.901 -16.893 -0.247 1.00 86.62 232 LYS A C 1
ATOM 1806 O O . LYS A 1 232 ? 9.782 -17.973 0.329 1.00 86.62 232 LYS A O 1
ATOM 1811 N N . GLU A 1 233 ? 9.575 -16.732 -1.528 1.00 84.19 233 GLU A N 1
ATOM 1812 C CA . GLU A 1 233 ? 9.090 -17.829 -2.379 1.00 84.19 233 GLU A CA 1
ATOM 1813 C C . GLU A 1 233 ? 10.170 -18.896 -2.606 1.00 84.19 233 GLU A C 1
ATOM 1815 O O . GLU A 1 233 ? 9.883 -20.087 -2.488 1.00 84.19 233 GLU A O 1
ATOM 1820 N N . LYS A 1 234 ? 11.430 -18.490 -2.821 1.00 82.75 234 LYS A N 1
ATOM 1821 C CA . LYS A 1 234 ? 12.565 -19.428 -2.906 1.00 82.75 234 LYS A CA 1
ATOM 1822 C C . LYS A 1 234 ? 12.763 -20.214 -1.610 1.00 82.75 234 LYS A C 1
ATOM 1824 O O . LYS A 1 234 ? 13.041 -21.407 -1.648 1.00 82.75 234 LYS A O 1
ATOM 1829 N N . SER A 1 235 ? 12.616 -19.579 -0.448 1.00 80.62 235 SER A N 1
ATOM 1830 C CA . SER A 1 235 ? 12.715 -20.291 0.831 1.00 80.62 235 SER A CA 1
ATOM 1831 C C . SER A 1 235 ? 11.573 -21.289 1.040 1.00 80.62 235 SER A C 1
ATOM 1833 O O . SER A 1 235 ? 11.805 -22.339 1.633 1.00 80.62 235 SER A O 1
ATOM 1835 N N . LYS A 1 236 ? 10.362 -21.013 0.532 1.00 72.62 236 LYS A N 1
ATOM 1836 C CA . LYS A 1 236 ? 9.244 -21.973 0.586 1.00 72.62 236 LYS A CA 1
ATOM 1837 C C . LYS A 1 236 ? 9.512 -23.217 -0.259 1.00 72.62 236 LYS A C 1
ATOM 1839 O O . LYS A 1 236 ? 9.227 -24.316 0.206 1.00 72.62 236 LYS A O 1
ATOM 1844 N N . SER A 1 237 ? 10.081 -23.066 -1.457 1.00 62.06 237 SER A N 1
ATOM 1845 C CA . SER A 1 237 ? 10.367 -24.210 -2.334 1.00 62.06 237 SER A CA 1
ATOM 1846 C C . SER A 1 237 ? 11.444 -25.139 -1.766 1.00 62.06 237 SER A C 1
ATOM 1848 O O . SER A 1 237 ? 11.367 -26.343 -1.961 1.00 62.06 237 SER A O 1
ATOM 1850 N N . VAL A 1 238 ? 12.412 -24.611 -1.006 1.00 58.69 238 VAL A N 1
ATOM 1851 C CA . VAL A 1 238 ? 13.478 -25.415 -0.368 1.00 58.69 238 VAL A CA 1
ATOM 1852 C C . VAL A 1 238 ? 12.945 -26.337 0.742 1.00 58.69 238 VAL A C 1
ATOM 1854 O O . VAL A 1 238 ? 13.555 -27.361 1.035 1.00 58.69 238 VAL A O 1
ATOM 1857 N N . ILE A 1 239 ? 11.807 -26.010 1.361 1.00 58.06 239 ILE A N 1
ATOM 1858 C CA . ILE A 1 239 ? 11.227 -26.804 2.460 1.00 58.06 239 ILE A CA 1
ATOM 1859 C C . ILE A 1 239 ? 10.479 -28.045 1.929 1.00 58.06 239 ILE A C 1
ATOM 1861 O O . ILE A 1 239 ? 10.355 -29.047 2.637 1.00 58.06 239 ILE A O 1
ATOM 1865 N N . CYS A 1 240 ? 10.027 -28.024 0.674 1.00 52.50 240 CYS A N 1
ATOM 1866 C CA . CYS A 1 240 ? 9.324 -29.133 0.034 1.00 52.50 240 CYS A CA 1
ATOM 1867 C C . CYS A 1 240 ? 10.327 -30.067 -0.664 1.00 52.50 240 CYS A C 1
ATOM 1869 O O . CYS A 1 240 ? 10.645 -29.892 -1.833 1.00 52.50 240 CYS A O 1
ATOM 1871 N N . TYR A 1 241 ? 10.816 -31.081 0.051 1.00 48.91 241 TYR A N 1
ATOM 1872 C CA . TYR A 1 241 ? 11.833 -32.049 -0.401 1.00 48.91 241 TYR A CA 1
ATOM 1873 C C . TYR A 1 241 ? 11.441 -32.968 -1.589 1.00 48.91 241 TYR A C 1
ATOM 1875 O O . TYR A 1 241 ? 12.108 -33.980 -1.798 1.00 48.91 241 TYR A O 1
ATOM 1883 N N . VAL A 1 242 ? 10.368 -32.688 -2.343 1.00 48.06 242 VAL A N 1
ATOM 1884 C CA . VAL A 1 242 ? 9.740 -33.705 -3.215 1.00 48.06 242 VAL A CA 1
ATOM 1885 C C . VAL A 1 242 ? 9.712 -33.390 -4.716 1.00 48.06 242 VAL A C 1
ATOM 1887 O O . VAL A 1 242 ? 9.620 -34.343 -5.478 1.00 48.06 242 VAL A O 1
ATOM 1890 N N . ASP A 1 243 ? 9.913 -32.158 -5.192 1.00 46.50 243 ASP A N 1
ATOM 1891 C CA . ASP A 1 243 ? 9.899 -31.912 -6.648 1.00 46.50 243 ASP A CA 1
ATOM 1892 C C . ASP A 1 243 ? 11.285 -31.582 -7.215 1.00 46.50 243 ASP A C 1
ATOM 1894 O O . ASP A 1 243 ? 11.867 -30.526 -6.970 1.00 46.50 243 ASP A O 1
ATOM 1898 N N . PHE A 1 244 ? 11.804 -32.518 -8.017 1.00 51.81 244 PHE A N 1
ATOM 1899 C CA . PHE A 1 244 ? 12.940 -32.309 -8.924 1.00 51.81 244 PHE A CA 1
ATOM 1900 C C . PHE A 1 244 ? 12.597 -31.354 -10.082 1.00 51.81 244 PHE A C 1
ATOM 1902 O O . PHE A 1 244 ? 13.503 -30.897 -10.780 1.00 51.81 244 PHE A O 1
ATOM 1909 N N . ASP A 1 245 ? 11.317 -31.021 -10.258 1.00 51.00 245 ASP A N 1
ATOM 1910 C CA . ASP A 1 245 ? 10.852 -29.998 -11.183 1.00 51.00 245 ASP A CA 1
ATOM 1911 C C . ASP A 1 245 ? 10.815 -28.641 -10.469 1.00 51.00 245 ASP A C 1
ATOM 1913 O O . ASP A 1 245 ? 9.985 -28.377 -9.601 1.00 51.00 245 ASP A O 1
ATOM 1917 N N . GLN A 1 246 ? 11.732 -27.743 -10.840 1.00 60.72 246 GLN A N 1
ATOM 1918 C CA . GLN A 1 246 ? 11.755 -26.341 -10.399 1.00 60.72 246 GLN A CA 1
ATOM 1919 C C . GLN A 1 246 ? 10.615 -25.538 -11.046 1.00 60.72 246 GLN A C 1
ATOM 1921 O O . GLN A 1 246 ? 10.840 -24.457 -11.594 1.00 60.72 246 GLN A O 1
ATOM 1926 N N . THR A 1 247 ? 9.388 -26.058 -11.033 1.00 64.38 247 THR A N 1
ATOM 1927 C CA . THR A 1 247 ? 8.243 -25.335 -11.575 1.00 64.38 247 THR A CA 1
ATOM 1928 C C . THR A 1 247 ? 7.986 -24.103 -10.712 1.00 64.38 247 THR A C 1
ATOM 1930 O O . THR A 1 247 ? 7.855 -24.226 -9.487 1.00 64.38 247 THR A O 1
ATOM 1933 N N . PRO A 1 248 ? 7.938 -22.901 -11.308 1.00 71.06 248 PRO A N 1
ATOM 1934 C CA . PRO A 1 248 ? 7.674 -21.687 -10.558 1.00 71.06 248 PRO A CA 1
ATOM 1935 C C . PRO A 1 248 ? 6.297 -21.767 -9.898 1.00 71.06 248 PRO A C 1
ATOM 1937 O O . PRO A 1 248 ? 5.327 -22.218 -10.508 1.00 71.06 248 PRO A O 1
ATOM 1940 N N . SER A 1 249 ? 6.190 -21.295 -8.652 1.00 84.62 249 SER A N 1
ATOM 1941 C CA . SER A 1 249 ? 4.885 -21.202 -7.998 1.00 84.62 249 SER A CA 1
ATOM 1942 C C . SER A 1 249 ? 3.950 -20.314 -8.839 1.00 84.62 249 SER A C 1
ATOM 1944 O O . SER A 1 249 ? 4.401 -19.337 -9.451 1.00 84.62 249 SER A O 1
ATOM 1946 N N . PRO A 1 250 ? 2.634 -20.587 -8.870 1.00 86.75 250 PRO A N 1
ATOM 1947 C CA . PRO A 1 250 ? 1.699 -19.773 -9.646 1.00 86.75 250 PRO A CA 1
ATOM 1948 C C . PRO A 1 250 ? 1.689 -18.305 -9.184 1.00 86.75 250 PRO A C 1
ATOM 1950 O O . PRO A 1 250 ? 1.445 -17.405 -9.988 1.00 86.75 250 PRO A O 1
ATOM 1953 N N . ALA A 1 251 ? 1.986 -18.050 -7.905 1.00 87.81 251 ALA A N 1
ATOM 1954 C CA . ALA A 1 251 ? 2.167 -16.706 -7.366 1.00 87.81 251 ALA A CA 1
ATOM 1955 C C . ALA A 1 251 ? 3.420 -16.027 -7.942 1.00 87.81 251 ALA A C 1
ATOM 1957 O O . ALA A 1 251 ? 3.350 -14.885 -8.397 1.00 87.81 251 ALA A O 1
ATOM 1958 N N . MET A 1 252 ? 4.544 -16.744 -7.994 1.00 88.94 252 MET A N 1
ATOM 1959 C CA . MET A 1 252 ? 5.799 -16.263 -8.569 1.00 88.94 252 MET A CA 1
ATOM 1960 C C . MET A 1 252 ? 5.665 -15.948 -10.066 1.00 88.94 252 MET A C 1
ATOM 1962 O O . MET A 1 252 ? 6.129 -14.899 -10.513 1.00 88.94 252 MET A O 1
ATOM 1966 N N . ALA A 1 253 ? 4.968 -16.797 -10.827 1.00 88.94 253 ALA A N 1
ATOM 1967 C CA . ALA A 1 253 ? 4.694 -16.569 -12.246 1.00 88.94 253 ALA A CA 1
ATOM 1968 C C . ALA A 1 253 ? 3.812 -15.327 -12.483 1.00 88.94 253 ALA A C 1
ATOM 1970 O O . ALA A 1 253 ? 4.085 -14.526 -13.381 1.00 88.94 253 ALA A O 1
ATOM 1971 N N . ARG A 1 254 ? 2.783 -15.111 -11.646 1.00 89.81 254 ARG A N 1
ATOM 1972 C CA . ARG A 1 254 ? 1.962 -13.888 -11.694 1.00 89.81 254 ARG A CA 1
ATOM 1973 C C . ARG A 1 254 ? 2.791 -12.636 -11.435 1.00 89.81 254 ARG A C 1
ATOM 1975 O O . ARG A 1 254 ? 2.719 -11.695 -12.221 1.00 89.81 254 ARG A O 1
ATOM 1982 N N . VAL A 1 255 ? 3.598 -12.640 -10.374 1.00 92.81 255 VAL A N 1
ATOM 1983 C CA . VAL A 1 255 ? 4.457 -11.498 -10.033 1.00 92.81 255 VAL A CA 1
ATOM 1984 C C . VAL A 1 255 ? 5.474 -11.231 -11.142 1.00 92.81 255 VAL A C 1
ATOM 1986 O O . VAL A 1 255 ? 5.651 -10.075 -11.511 1.00 92.81 255 VAL A O 1
ATOM 1989 N N . ALA A 1 256 ? 6.078 -12.265 -11.735 1.00 91.81 256 ALA A N 1
ATOM 1990 C CA . ALA A 1 256 ? 6.986 -12.119 -12.874 1.00 91.81 256 ALA A CA 1
ATOM 1991 C C . ALA A 1 256 ? 6.329 -11.379 -14.046 1.00 91.81 256 ALA A C 1
ATOM 1993 O O . ALA A 1 256 ? 6.858 -10.375 -14.523 1.00 91.81 256 ALA A O 1
ATOM 1994 N N . LYS A 1 257 ? 5.127 -11.811 -14.444 1.00 91.44 257 LYS A N 1
ATOM 1995 C CA . LYS A 1 257 ? 4.362 -11.166 -15.517 1.00 91.44 257 LYS A CA 1
ATOM 1996 C C . LYS A 1 257 ? 4.014 -9.713 -15.187 1.00 91.44 257 LYS A C 1
ATOM 1998 O O . LYS A 1 257 ? 4.128 -8.853 -16.060 1.00 91.44 257 LYS A O 1
ATOM 2003 N N . THR A 1 258 ? 3.605 -9.424 -13.950 1.00 93.38 258 THR A N 1
ATOM 2004 C CA . THR A 1 258 ? 3.296 -8.050 -13.528 1.00 93.38 258 THR A CA 1
ATOM 2005 C C . THR A 1 258 ? 4.546 -7.171 -13.502 1.00 93.38 258 THR A C 1
ATOM 2007 O O . THR A 1 258 ? 4.477 -6.025 -13.937 1.00 93.38 258 THR A O 1
ATOM 2010 N N . VAL A 1 259 ? 5.693 -7.689 -13.054 1.00 93.94 259 VAL A N 1
ATOM 2011 C CA . VAL A 1 259 ? 6.972 -6.958 -13.053 1.00 93.94 259 VAL A CA 1
ATOM 2012 C C . VAL A 1 259 ? 7.441 -6.669 -14.477 1.00 93.94 259 VAL A C 1
ATOM 2014 O O . VAL A 1 259 ? 7.846 -5.543 -14.751 1.00 93.94 259 VAL A O 1
ATOM 2017 N N . ASP A 1 260 ? 7.339 -7.629 -15.398 1.00 92.75 260 ASP A N 1
ATOM 2018 C CA . ASP A 1 260 ? 7.716 -7.417 -16.800 1.00 92.75 260 ASP A CA 1
ATOM 2019 C C . ASP A 1 260 ? 6.768 -6.413 -17.495 1.00 92.75 260 ASP A C 1
ATOM 2021 O O . ASP A 1 260 ? 7.209 -5.557 -18.265 1.00 92.75 260 ASP A O 1
ATOM 2025 N N . ALA A 1 261 ? 5.468 -6.437 -17.176 1.00 92.88 261 ALA A N 1
ATOM 2026 C CA . ALA A 1 261 ? 4.516 -5.427 -17.646 1.00 92.88 261 ALA A CA 1
ATOM 2027 C C . ALA A 1 261 ? 4.777 -4.037 -17.034 1.00 92.88 261 ALA A C 1
ATOM 2029 O O . ALA A 1 261 ? 4.690 -3.029 -17.729 1.00 92.88 261 ALA A O 1
ATOM 2030 N N . TYR A 1 262 ? 5.155 -3.973 -15.759 1.00 92.69 262 TYR A N 1
ATOM 2031 C CA . TYR A 1 262 ? 5.567 -2.737 -15.097 1.00 92.69 262 TYR A CA 1
ATOM 2032 C C . TYR A 1 262 ? 6.866 -2.169 -15.689 1.00 92.69 262 TYR A C 1
ATOM 2034 O O . TYR A 1 262 ? 6.936 -0.968 -15.940 1.00 92.69 262 TYR A O 1
ATOM 2042 N N . LEU A 1 263 ? 7.854 -3.020 -15.995 1.00 92.81 263 LEU A N 1
ATOM 2043 C CA . LEU A 1 263 ? 9.080 -2.644 -16.710 1.00 92.81 263 LEU A CA 1
ATOM 2044 C C . LEU A 1 263 ? 8.767 -1.978 -18.047 1.00 92.81 263 LEU A C 1
ATOM 2046 O O . LEU A 1 263 ? 9.393 -0.979 -18.392 1.00 92.81 263 LEU A O 1
ATOM 2050 N N . ARG A 1 264 ? 7.782 -2.510 -18.778 1.00 92.00 264 ARG A N 1
ATOM 2051 C CA . ARG A 1 264 ? 7.314 -1.925 -20.037 1.00 92.00 264 ARG A CA 1
ATOM 2052 C C . ARG A 1 264 ? 6.748 -0.517 -19.847 1.00 92.00 264 ARG A C 1
ATOM 2054 O O . ARG A 1 264 ? 7.025 0.351 -20.669 1.00 92.00 264 ARG A O 1
ATOM 2061 N N . GLU A 1 265 ? 5.966 -0.287 -18.796 1.00 90.38 265 GLU A N 1
ATOM 2062 C CA . GLU A 1 265 ? 5.389 1.035 -18.526 1.00 90.38 265 GLU A CA 1
ATOM 2063 C C . GLU A 1 265 ? 6.461 2.042 -18.100 1.00 90.38 265 GLU A C 1
ATOM 2065 O O . GLU A 1 265 ? 6.552 3.115 -18.690 1.00 90.38 265 GLU A O 1
ATOM 2070 N N . ILE A 1 266 ? 7.357 1.687 -17.172 1.00 89.25 266 ILE A N 1
ATOM 2071 C CA . ILE A 1 266 ? 8.434 2.606 -16.767 1.00 89.25 266 ILE A CA 1
ATOM 2072 C C . ILE A 1 266 ? 9.478 2.830 -17.870 1.00 89.25 266 ILE A C 1
ATOM 2074 O O . ILE A 1 266 ? 10.162 3.847 -17.858 1.00 89.25 266 ILE A O 1
ATOM 2078 N N . ALA A 1 267 ? 9.613 1.912 -18.834 1.00 89.94 267 ALA A N 1
ATOM 2079 C CA . ALA A 1 267 ? 10.496 2.080 -19.988 1.00 89.94 267 ALA A CA 1
ATOM 2080 C C . ALA A 1 267 ? 10.082 3.247 -20.895 1.00 89.94 267 ALA A C 1
ATOM 2082 O O . ALA A 1 267 ? 10.919 3.771 -21.628 1.00 89.94 267 ALA A O 1
ATOM 2083 N N . ARG A 1 268 ? 8.808 3.661 -20.842 1.00 86.56 268 ARG A N 1
ATOM 2084 C CA . ARG A 1 268 ? 8.302 4.831 -21.573 1.00 86.56 268 ARG A CA 1
ATOM 2085 C C . ARG A 1 268 ? 8.771 6.156 -20.971 1.00 86.56 268 ARG A C 1
ATOM 2087 O O . ARG A 1 268 ? 8.694 7.185 -21.637 1.00 86.56 268 ARG A O 1
ATOM 2094 N N . GLU A 1 269 ? 9.268 6.137 -19.738 1.00 79.75 269 GLU A N 1
ATOM 2095 C CA . GLU A 1 269 ? 9.662 7.337 -19.008 1.00 79.75 269 GLU A CA 1
ATOM 2096 C C . GLU A 1 269 ? 11.068 7.813 -19.400 1.00 79.75 269 GLU A C 1
ATOM 2098 O O . GLU A 1 269 ? 12.063 7.092 -19.292 1.00 79.75 269 GLU A O 1
ATOM 2103 N N . CYS A 1 270 ? 11.175 9.085 -19.791 1.00 65.31 270 CYS A N 1
ATOM 2104 C CA . CYS A 1 270 ? 12.400 9.692 -20.332 1.00 65.31 270 CYS A CA 1
ATOM 2105 C C . CYS A 1 270 ? 13.571 9.819 -19.331 1.00 65.31 270 CYS A C 1
ATOM 2107 O O . CYS A 1 270 ? 14.683 10.173 -19.734 1.00 65.31 270 CYS A O 1
ATOM 2109 N N . GLU A 1 271 ? 13.341 9.594 -18.033 1.00 76.12 271 GLU A N 1
ATOM 2110 C CA . GLU A 1 271 ? 14.335 9.784 -16.961 1.00 76.12 271 GLU A CA 1
ATOM 2111 C C . GLU A 1 271 ? 14.939 8.467 -16.429 1.00 76.12 271 GLU A C 1
ATOM 2113 O O . GLU A 1 271 ? 15.774 8.494 -15.521 1.00 76.12 271 GLU A O 1
ATOM 2118 N N . LEU A 1 272 ? 14.570 7.309 -16.987 1.00 85.88 272 LEU A N 1
ATOM 2119 C CA . LEU A 1 272 ? 15.028 6.013 -16.484 1.00 85.88 272 LEU A CA 1
ATOM 2120 C C . LEU A 1 272 ? 16.467 5.681 -16.929 1.00 85.88 272 LEU A C 1
ATOM 2122 O O . LEU A 1 272 ? 16.770 5.523 -18.114 1.00 85.88 272 LEU A O 1
ATOM 2126 N N . SER A 1 273 ? 17.380 5.515 -15.970 1.00 88.12 273 SER A N 1
ATOM 2127 C CA . SER A 1 273 ? 18.759 5.094 -16.263 1.00 88.12 273 SER A CA 1
ATOM 2128 C C . SER A 1 273 ? 18.881 3.586 -16.517 1.00 88.12 273 SER A C 1
ATOM 2130 O O . SER A 1 273 ? 18.098 2.782 -16.010 1.00 88.12 273 SER A O 1
ATOM 2132 N N . VAL A 1 274 ? 19.931 3.185 -17.244 1.00 90.00 274 VAL A N 1
ATOM 2133 C CA . VAL A 1 274 ? 20.192 1.772 -17.579 1.00 90.00 274 VAL A CA 1
ATOM 2134 C C . VAL A 1 274 ? 20.358 0.919 -16.317 1.00 90.00 274 VAL A C 1
ATOM 2136 O O . VAL A 1 274 ? 19.871 -0.206 -16.260 1.00 90.00 274 VAL A O 1
ATOM 2139 N N . SER A 1 275 ? 21.017 1.447 -15.280 1.00 90.75 275 SER A N 1
ATOM 2140 C CA . SER A 1 275 ? 21.229 0.730 -14.016 1.00 90.75 275 SER A CA 1
ATOM 2141 C C . SER A 1 275 ? 19.928 0.514 -13.239 1.00 90.75 275 SER A C 1
ATOM 2143 O O . SER A 1 275 ? 19.742 -0.543 -12.631 1.00 90.75 275 SER A O 1
ATOM 2145 N N . GLN A 1 276 ? 19.014 1.486 -13.280 1.00 89.31 276 GLN A N 1
ATOM 2146 C CA . GLN A 1 276 ? 17.689 1.373 -12.674 1.00 89.31 276 GLN A CA 1
ATOM 2147 C C . GLN A 1 276 ? 16.830 0.344 -13.410 1.00 89.31 276 GLN A C 1
ATOM 2149 O O . GLN A 1 276 ? 16.295 -0.551 -12.758 1.00 89.31 276 GLN A O 1
ATOM 2154 N N . PHE A 1 277 ? 16.770 0.420 -14.745 1.00 91.25 277 PHE A N 1
ATOM 2155 C CA . PHE A 1 277 ? 16.048 -0.550 -15.572 1.00 91.25 277 PHE A CA 1
ATOM 2156 C C . PHE A 1 277 ? 16.579 -1.973 -15.343 1.00 91.25 277 PHE A C 1
ATOM 2158 O O . PHE A 1 277 ? 15.836 -2.874 -14.953 1.00 91.25 277 PHE A O 1
ATOM 2165 N N . ASN A 1 278 ? 17.895 -2.162 -15.485 1.00 91.94 278 ASN A N 1
ATOM 2166 C CA . ASN A 1 278 ? 18.539 -3.463 -15.321 1.00 91.94 278 ASN A CA 1
ATOM 2167 C C . ASN A 1 278 ? 18.354 -4.028 -13.907 1.00 91.94 278 ASN A C 1
ATOM 2169 O O . ASN A 1 278 ? 18.174 -5.228 -13.713 1.00 91.94 278 ASN A O 1
ATOM 2173 N N . GLY A 1 279 ? 18.396 -3.170 -12.892 1.00 91.06 279 GLY A N 1
ATOM 2174 C CA . GLY A 1 279 ? 18.245 -3.631 -11.524 1.00 91.06 279 GLY A CA 1
ATOM 2175 C C . GLY A 1 279 ? 16.814 -4.016 -11.138 1.00 91.06 279 GLY A C 1
ATOM 2176 O O . GLY A 1 279 ? 16.667 -4.701 -10.135 1.00 91.06 279 GLY A O 1
ATOM 2177 N N . ILE A 1 280 ? 15.795 -3.642 -11.922 1.00 91.38 280 ILE A N 1
ATOM 2178 C CA . ILE A 1 280 ? 14.431 -4.188 -11.801 1.00 91.38 280 ILE A CA 1
ATOM 2179 C C . ILE A 1 280 ? 14.284 -5.453 -12.663 1.00 91.38 280 ILE A C 1
ATOM 2181 O O . ILE A 1 280 ? 13.772 -6.463 -12.187 1.00 91.38 280 ILE A O 1
ATOM 2185 N N . ALA A 1 281 ? 14.806 -5.440 -13.895 1.00 91.19 281 ALA A N 1
ATOM 2186 C CA . ALA A 1 281 ? 14.768 -6.581 -14.819 1.00 91.19 281 ALA A CA 1
ATOM 2187 C C . ALA A 1 281 ? 15.359 -7.875 -14.231 1.00 91.19 281 ALA A C 1
ATOM 2189 O O . ALA A 1 281 ? 14.854 -8.971 -14.494 1.00 91.19 281 ALA A O 1
ATOM 2190 N N . ASN A 1 282 ? 16.391 -7.743 -13.393 1.00 91.94 282 ASN A N 1
ATOM 2191 C CA . ASN A 1 282 ? 17.081 -8.868 -12.760 1.00 91.94 282 ASN A CA 1
ATOM 2192 C C . ASN A 1 282 ? 16.482 -9.329 -11.420 1.00 91.94 282 ASN A C 1
ATOM 2194 O O . ASN A 1 282 ? 17.010 -10.271 -10.832 1.00 91.94 282 ASN A O 1
ATOM 2198 N N . LEU A 1 283 ? 15.417 -8.695 -10.914 1.00 91.19 283 LEU A N 1
ATOM 2199 C CA . LEU A 1 283 ? 14.797 -9.105 -9.643 1.00 91.19 283 LEU A CA 1
ATOM 2200 C C . LEU A 1 283 ? 14.152 -10.490 -9.748 1.00 91.19 283 LEU A C 1
ATOM 2202 O O . LEU A 1 283 ? 14.205 -11.286 -8.811 1.00 91.19 283 LEU A O 1
ATOM 2206 N N . VAL A 1 284 ? 13.546 -10.773 -10.901 1.00 89.31 284 VAL A N 1
ATOM 2207 C CA . VAL A 1 284 ? 12.857 -12.032 -11.173 1.00 89.31 284 VAL A CA 1
ATOM 2208 C C . VAL A 1 284 ? 13.842 -13.025 -11.812 1.00 89.31 284 VAL A C 1
ATOM 2210 O O . VAL A 1 284 ? 14.464 -12.695 -12.829 1.00 89.31 284 VAL A O 1
ATOM 2213 N N . PRO A 1 285 ? 14.001 -14.242 -11.253 1.00 86.12 285 PRO A N 1
ATOM 2214 C CA . PRO A 1 285 ? 14.855 -15.275 -11.829 1.00 86.12 285 PRO A CA 1
ATOM 2215 C C . PRO A 1 285 ? 14.390 -15.707 -13.220 1.00 86.12 285 PRO A C 1
ATOM 2217 O O . PRO A 1 285 ? 13.194 -15.800 -13.487 1.00 86.12 285 PRO A O 1
ATOM 2220 N N . LYS A 1 286 ? 15.347 -16.076 -14.076 1.00 84.56 286 LYS A N 1
ATOM 2221 C CA . LYS A 1 286 ? 15.065 -16.582 -15.428 1.00 84.56 286 LYS A CA 1
ATOM 2222 C C . LYS A 1 286 ? 14.230 -17.865 -15.427 1.00 84.56 286 LYS A C 1
ATOM 2224 O O . LYS A 1 286 ? 13.411 -18.035 -16.309 1.00 84.56 286 LYS A O 1
ATOM 2229 N N . SER A 1 287 ? 14.385 -18.721 -14.414 1.00 80.56 287 SER A N 1
ATOM 2230 C CA . SER A 1 287 ? 13.640 -19.984 -14.292 1.00 80.56 287 SER A CA 1
ATOM 2231 C C . SER A 1 287 ? 12.122 -19.813 -14.170 1.00 80.56 287 SER A C 1
ATOM 2233 O O . SER A 1 287 ? 11.387 -20.766 -14.385 1.00 80.56 287 SER A O 1
ATOM 2235 N N . VAL A 1 288 ? 11.649 -18.614 -13.815 1.00 84.00 288 VAL A N 1
ATOM 2236 C CA . VAL A 1 288 ? 10.217 -18.302 -13.691 1.00 84.00 288 VAL A CA 1
ATOM 2237 C C . VAL A 1 288 ? 9.619 -17.856 -15.026 1.00 84.00 288 VAL A C 1
ATOM 2239 O O . VAL A 1 288 ? 8.407 -17.928 -15.216 1.00 84.00 288 VAL A O 1
ATOM 2242 N N . ARG A 1 289 ? 10.453 -17.365 -15.948 1.00 82.31 289 ARG A N 1
ATOM 2243 C CA . ARG A 1 289 ? 10.002 -16.873 -17.246 1.00 82.31 289 ARG A CA 1
ATOM 2244 C C . ARG A 1 289 ? 9.929 -18.044 -18.215 1.00 82.31 289 ARG A C 1
ATOM 2246 O O . ARG A 1 289 ? 10.945 -18.514 -18.708 1.00 82.31 289 ARG A O 1
ATOM 2253 N N . GLU A 1 290 ? 8.713 -18.504 -18.487 1.00 75.81 290 GLU A N 1
ATOM 2254 C CA . GLU A 1 290 ? 8.473 -19.467 -19.569 1.00 75.81 290 GLU A CA 1
ATOM 2255 C C . GLU A 1 290 ? 8.709 -18.821 -20.943 1.00 75.81 290 GLU A C 1
ATOM 2257 O O . GLU A 1 290 ? 9.203 -19.467 -21.863 1.00 75.81 290 GLU A O 1
ATOM 2262 N N . VAL A 1 291 ? 8.371 -17.529 -21.068 1.00 80.88 291 VAL A N 1
ATOM 2263 C CA . VAL A 1 291 ? 8.495 -16.731 -22.292 1.00 80.88 291 VAL A CA 1
ATOM 2264 C C . VAL A 1 291 ? 9.003 -15.331 -21.940 1.00 80.88 291 VAL A C 1
ATOM 2266 O O . VAL A 1 291 ? 8.401 -14.630 -21.125 1.00 80.88 291 VAL A O 1
ATOM 2269 N N . ASP A 1 292 ? 10.090 -14.906 -22.585 1.00 84.38 292 ASP A N 1
ATOM 2270 C CA . ASP A 1 292 ? 10.751 -13.616 -22.335 1.00 84.38 292 ASP A CA 1
ATOM 2271 C C . ASP A 1 292 ? 10.199 -12.453 -23.191 1.00 84.38 292 ASP A C 1
ATOM 2273 O O . ASP A 1 292 ? 10.682 -11.325 -23.086 1.00 84.38 292 ASP A O 1
ATOM 2277 N N . ASP A 1 293 ? 9.174 -12.675 -24.023 1.00 88.38 293 ASP A N 1
ATOM 2278 C CA . ASP A 1 293 ? 8.606 -11.672 -24.946 1.00 88.38 293 ASP A CA 1
ATOM 2279 C C . ASP A 1 293 ? 8.225 -10.359 -24.248 1.00 88.38 293 ASP A C 1
ATOM 2281 O O . ASP A 1 293 ? 8.432 -9.265 -24.779 1.00 88.38 293 ASP A O 1
ATOM 2285 N N . CYS A 1 294 ? 7.685 -10.447 -23.028 1.00 88.38 294 CYS A N 1
ATOM 2286 C CA . CYS A 1 294 ? 7.321 -9.270 -22.243 1.00 88.38 294 CYS A CA 1
ATOM 2287 C C . CYS A 1 294 ? 8.547 -8.441 -21.850 1.00 88.38 294 CYS A C 1
ATOM 2289 O O . CYS A 1 294 ? 8.511 -7.213 -21.961 1.00 88.38 294 CYS A O 1
ATOM 2291 N N . LEU A 1 295 ? 9.630 -9.107 -21.445 1.00 90.62 295 LEU A N 1
ATOM 2292 C CA . LEU A 1 295 ? 10.886 -8.466 -21.080 1.00 90.62 295 LEU A CA 1
ATOM 2293 C C . LEU A 1 295 ? 11.587 -7.877 -22.310 1.00 90.62 295 LEU A C 1
ATOM 2295 O O . LEU A 1 295 ? 12.007 -6.722 -22.269 1.00 90.62 295 LEU A O 1
ATOM 2299 N N . TYR A 1 296 ? 11.669 -8.622 -23.416 1.00 92.38 296 TYR A N 1
ATOM 2300 C CA . TYR A 1 296 ? 12.240 -8.119 -24.670 1.00 92.38 296 TYR A CA 1
ATOM 2301 C C . TYR A 1 296 ? 11.472 -6.910 -25.201 1.00 92.38 296 TYR A C 1
ATOM 2303 O O . TYR A 1 296 ? 12.086 -5.919 -25.589 1.00 92.38 296 TYR A O 1
ATOM 2311 N N . SER A 1 297 ? 10.141 -6.945 -25.134 1.00 93.12 297 SER A N 1
ATOM 2312 C CA . SER A 1 297 ? 9.294 -5.798 -25.469 1.00 93.12 297 SER A CA 1
ATOM 2313 C C . SER A 1 297 ? 9.593 -4.579 -24.588 1.00 93.12 297 SER A C 1
ATOM 2315 O O . SER A 1 297 ? 9.658 -3.464 -25.101 1.00 93.12 297 SER A O 1
ATOM 2317 N N . ALA A 1 298 ? 9.802 -4.763 -23.281 1.00 93.38 298 ALA A N 1
ATOM 2318 C CA . ALA A 1 298 ? 10.181 -3.666 -22.390 1.00 93.38 298 ALA A CA 1
ATOM 2319 C C . ALA A 1 298 ? 11.573 -3.096 -22.724 1.00 93.38 298 ALA A C 1
ATOM 2321 O O . ALA A 1 298 ? 11.760 -1.881 -22.695 1.00 93.38 298 ALA A O 1
ATOM 2322 N N . ILE A 1 299 ? 12.537 -3.959 -23.069 1.00 93.19 299 ILE A N 1
ATOM 2323 C CA . ILE A 1 299 ? 13.890 -3.557 -23.486 1.00 93.19 299 ILE A CA 1
ATOM 2324 C C . ILE A 1 299 ? 13.844 -2.748 -24.785 1.00 93.19 299 ILE A C 1
ATOM 2326 O O . ILE A 1 299 ? 14.490 -1.707 -24.871 1.00 93.19 299 ILE A O 1
ATOM 2330 N N . ASP A 1 300 ? 13.086 -3.207 -25.779 1.00 94.25 300 ASP A N 1
ATOM 2331 C CA . ASP A 1 300 ? 12.959 -2.532 -27.073 1.00 94.25 300 ASP A CA 1
ATOM 2332 C C . ASP A 1 300 ? 12.386 -1.117 -26.910 1.00 94.25 300 ASP A C 1
ATOM 2334 O O . ASP A 1 300 ? 13.001 -0.140 -27.342 1.00 94.25 300 ASP A O 1
ATOM 2338 N N . ILE A 1 301 ? 11.290 -0.987 -26.151 1.00 93.31 301 ILE A N 1
ATOM 2339 C CA . ILE A 1 301 ? 10.691 0.314 -25.814 1.00 93.31 301 ILE A CA 1
ATOM 2340 C C . ILE A 1 301 ? 11.702 1.213 -25.096 1.00 93.31 301 ILE A C 1
ATOM 2342 O O . ILE A 1 301 ? 11.849 2.381 -25.456 1.00 93.31 301 ILE A O 1
ATOM 2346 N N . TYR A 1 302 ? 12.435 0.680 -24.114 1.00 92.38 302 TYR A N 1
ATOM 2347 C CA . TYR A 1 302 ? 13.445 1.443 -23.381 1.00 92.38 302 TYR A CA 1
ATOM 2348 C C . TYR A 1 302 ? 14.546 1.984 -24.305 1.00 92.38 302 TYR A C 1
ATOM 2350 O O . TYR A 1 302 ? 14.931 3.155 -24.220 1.00 92.38 302 TYR A O 1
ATOM 2358 N N . LEU A 1 303 ? 15.058 1.140 -25.204 1.00 92.69 303 LEU A N 1
ATOM 2359 C CA . LEU A 1 303 ? 16.100 1.523 -26.155 1.00 92.69 303 LEU A CA 1
ATOM 2360 C C . LEU A 1 303 ? 15.596 2.565 -27.154 1.00 92.69 303 LEU A C 1
ATOM 2362 O O . LEU A 1 303 ? 16.323 3.523 -27.435 1.00 92.69 303 LEU A O 1
ATOM 2366 N N . GLN A 1 304 ? 14.366 2.409 -27.642 1.00 92.25 304 GLN A N 1
ATOM 2367 C CA . GLN A 1 304 ? 13.731 3.355 -28.552 1.00 92.25 304 GLN A CA 1
ATOM 2368 C C . GLN A 1 304 ? 13.567 4.734 -27.899 1.00 92.25 304 GLN A C 1
ATOM 2370 O O . GLN A 1 304 ? 14.077 5.726 -28.420 1.00 92.25 304 GLN A O 1
ATOM 2375 N N . VAL A 1 305 ? 12.954 4.799 -26.713 1.00 89.25 305 VAL A N 1
ATOM 2376 C CA . VAL A 1 305 ? 12.730 6.060 -25.984 1.00 89.25 305 VAL A CA 1
ATOM 2377 C C . VAL A 1 305 ? 14.054 6.742 -25.641 1.00 89.25 305 VAL A C 1
ATOM 2379 O O . VAL A 1 305 ? 14.210 7.948 -25.833 1.00 89.25 305 VAL A O 1
ATOM 2382 N N . ASN A 1 306 ? 15.055 5.986 -25.185 1.00 86.56 306 ASN A N 1
ATOM 2383 C CA . ASN A 1 306 ? 16.362 6.552 -24.860 1.00 86.56 306 ASN A CA 1
ATOM 2384 C C . ASN A 1 306 ? 17.101 7.083 -26.107 1.00 86.56 306 ASN A C 1
ATOM 2386 O O . ASN A 1 306 ? 17.792 8.105 -26.032 1.00 86.56 306 ASN A O 1
ATOM 2390 N N . ALA A 1 307 ? 16.950 6.430 -27.264 1.00 88.38 307 ALA A N 1
ATOM 2391 C CA . ALA A 1 307 ? 17.478 6.931 -28.530 1.00 88.38 307 ALA A CA 1
ATOM 2392 C C . ALA A 1 307 ? 16.799 8.248 -28.940 1.00 88.38 307 ALA A C 1
ATOM 2394 O O . ALA A 1 307 ? 17.501 9.214 -29.255 1.00 88.38 307 ALA A O 1
ATOM 2395 N N . ASP A 1 308 ? 15.470 8.323 -28.847 1.00 87.88 308 ASP A N 1
ATOM 2396 C CA . ASP A 1 308 ? 14.689 9.524 -29.163 1.00 87.88 308 ASP A CA 1
ATOM 2397 C C . ASP A 1 308 ? 15.053 10.701 -28.248 1.00 87.88 308 ASP A C 1
ATOM 2399 O O . ASP A 1 308 ? 15.302 11.814 -28.719 1.00 87.88 308 ASP A O 1
ATOM 2403 N N . VAL A 1 309 ? 15.186 10.457 -26.940 1.00 86.19 309 VAL A N 1
ATOM 2404 C CA . VAL A 1 309 ? 15.622 11.468 -25.962 1.00 86.19 309 VAL A CA 1
ATOM 2405 C C . VAL A 1 309 ? 17.035 11.968 -26.273 1.00 86.19 309 VAL A C 1
ATOM 2407 O O . VAL A 1 309 ? 17.307 13.171 -26.178 1.00 86.19 309 VAL A O 1
ATOM 2410 N N . ARG A 1 310 ? 17.954 11.074 -26.659 1.00 86.81 310 ARG A N 1
ATOM 2411 C CA . ARG A 1 310 ? 19.322 11.451 -27.045 1.00 86.81 310 ARG A CA 1
ATOM 2412 C C . ARG A 1 310 ? 19.325 12.326 -28.299 1.00 86.81 310 ARG A C 1
ATOM 2414 O O . ARG A 1 310 ? 19.978 13.371 -28.298 1.00 86.81 310 ARG A O 1
ATOM 2421 N N . LEU A 1 311 ? 18.563 11.941 -29.322 1.00 90.19 311 LEU A N 1
ATOM 2422 C CA . LEU A 1 311 ? 18.407 12.714 -30.557 1.00 90.19 311 LEU A CA 1
ATOM 2423 C C . LEU A 1 311 ? 17.767 14.084 -30.294 1.00 90.19 311 LEU A C 1
ATOM 2425 O O . LEU A 1 311 ? 18.215 15.094 -30.838 1.00 90.19 311 LEU A O 1
ATOM 2429 N N . ALA A 1 312 ? 16.755 14.159 -29.428 1.00 88.12 312 ALA A N 1
ATOM 2430 C CA . ALA A 1 312 ? 16.114 15.418 -29.054 1.00 88.12 312 ALA A CA 1
ATOM 2431 C C . ALA A 1 312 ? 17.099 16.395 -28.387 1.00 88.12 312 ALA A C 1
ATOM 2433 O O . ALA A 1 312 ? 17.147 17.571 -28.762 1.00 88.12 312 ALA A O 1
ATOM 2434 N N . LYS A 1 313 ? 17.936 15.907 -27.459 1.00 88.94 313 LYS A N 1
ATOM 2435 C CA . LYS A 1 313 ? 18.982 16.708 -26.793 1.00 88.94 313 LYS A CA 1
ATOM 2436 C C . LYS A 1 313 ? 20.036 17.220 -27.776 1.00 88.94 313 LYS A C 1
ATOM 2438 O O . LYS A 1 313 ? 20.456 18.375 -27.691 1.00 88.94 313 LYS A O 1
ATOM 2443 N N . GLU A 1 314 ? 20.458 16.385 -28.720 1.00 91.69 314 GLU A N 1
ATOM 2444 C CA . GLU A 1 314 ? 21.405 16.783 -29.765 1.00 91.69 314 GLU A CA 1
ATOM 2445 C C . GLU A 1 314 ? 20.808 17.853 -30.690 1.00 91.69 314 GLU A C 1
ATOM 2447 O O . GLU A 1 314 ? 21.425 18.895 -30.917 1.00 91.69 314 GLU A O 1
ATOM 2452 N N . ASN A 1 315 ? 19.561 17.664 -31.127 1.00 93.31 315 ASN A N 1
ATOM 2453 C CA . ASN A 1 315 ? 18.827 18.638 -31.933 1.00 93.31 315 ASN A CA 1
ATOM 2454 C C . ASN A 1 315 ? 18.668 19.989 -31.223 1.00 93.31 315 ASN A C 1
ATOM 2456 O O . ASN A 1 315 ? 18.778 21.044 -31.854 1.00 93.31 315 ASN A O 1
ATOM 2460 N N . GLU A 1 316 ? 18.414 19.992 -29.915 1.00 93.81 316 GLU A N 1
ATOM 2461 C CA . GLU A 1 316 ? 18.354 21.221 -29.124 1.00 93.81 316 GLU A CA 1
ATOM 2462 C C . GLU A 1 316 ? 19.718 21.926 -29.063 1.00 93.81 316 GLU A C 1
ATOM 2464 O O . GLU A 1 316 ? 19.806 23.140 -29.282 1.00 93.81 316 GLU A O 1
ATOM 2469 N N . LYS A 1 317 ? 20.800 21.169 -28.844 1.00 94.12 317 LYS A N 1
ATOM 2470 C CA . LYS A 1 317 ? 22.170 21.697 -28.839 1.00 94.12 317 LYS A CA 1
ATOM 2471 C C . LYS A 1 317 ? 22.531 22.333 -30.183 1.00 94.12 317 LYS A C 1
ATOM 2473 O O . LYS A 1 317 ? 23.000 23.473 -30.198 1.00 94.12 317 LYS A O 1
ATOM 2478 N N . LEU A 1 318 ? 22.238 21.648 -31.288 1.00 96.25 318 LEU A N 1
ATOM 2479 C CA . LEU A 1 318 ? 22.456 22.151 -32.647 1.00 96.25 318 LEU A CA 1
ATOM 2480 C C . LEU A 1 318 ? 21.634 23.417 -32.919 1.00 96.25 318 LEU A C 1
ATOM 2482 O O . LEU A 1 318 ? 22.160 24.395 -33.450 1.00 96.25 318 LEU A O 1
ATOM 2486 N N . LYS A 1 319 ? 20.364 23.466 -32.493 1.00 95.00 319 LYS A N 1
ATOM 2487 C CA . LYS A 1 319 ? 19.531 24.679 -32.601 1.00 95.00 319 LYS A CA 1
ATOM 2488 C C . LYS A 1 319 ? 20.126 25.858 -31.826 1.00 95.00 319 LYS A C 1
ATOM 2490 O O . LYS A 1 319 ? 20.100 26.986 -32.320 1.00 95.00 319 LYS A O 1
ATOM 2495 N N . ASN A 1 320 ? 20.659 25.622 -30.630 1.00 95.88 320 ASN A N 1
ATOM 2496 C CA . ASN A 1 320 ? 21.282 26.662 -29.807 1.00 95.88 320 ASN A CA 1
ATOM 2497 C C . ASN A 1 320 ? 22.613 27.150 -30.392 1.00 95.88 320 ASN A C 1
ATOM 2499 O O . ASN A 1 320 ? 22.917 28.344 -30.349 1.00 95.88 320 ASN A O 1
ATOM 2503 N N . GLU A 1 321 ? 23.401 26.254 -30.976 1.00 96.56 321 GLU A N 1
ATOM 2504 C CA . GLU A 1 321 ? 24.614 26.606 -31.711 1.00 96.56 321 GLU A CA 1
ATOM 2505 C C . GLU A 1 321 ? 24.299 27.415 -32.973 1.00 96.56 321 GLU A C 1
ATOM 2507 O O . GLU A 1 321 ? 24.874 28.483 -33.180 1.00 96.56 321 GLU A O 1
ATOM 2512 N N . LEU A 1 322 ? 23.290 27.004 -33.738 1.00 96.56 322 LEU A N 1
ATOM 2513 C CA . LEU A 1 322 ? 22.824 27.723 -34.921 1.00 96.56 322 LEU A CA 1
ATOM 2514 C C . LEU A 1 322 ? 22.292 29.122 -34.574 1.00 96.56 322 LEU A C 1
ATOM 2516 O O . LEU A 1 322 ? 22.553 30.079 -35.303 1.00 96.56 322 LEU A O 1
ATOM 2520 N N . LYS A 1 323 ? 21.596 29.285 -33.440 1.00 95.94 323 LYS A N 1
ATOM 2521 C CA . LYS A 1 323 ? 21.214 30.611 -32.916 1.00 95.94 323 LYS A CA 1
ATOM 2522 C C . LYS A 1 323 ? 22.437 31.475 -32.598 1.00 95.94 323 LYS A C 1
ATOM 2524 O O . LYS A 1 323 ? 22.441 32.650 -32.960 1.00 95.94 323 LYS A O 1
ATOM 2529 N N . ARG A 1 324 ? 23.474 30.908 -31.966 1.00 95.75 324 ARG A N 1
ATOM 2530 C CA . ARG A 1 324 ? 24.735 31.622 -31.694 1.00 95.75 324 ARG A CA 1
ATOM 2531 C C . ARG A 1 324 ? 25.419 32.055 -32.986 1.00 95.75 324 ARG A C 1
ATOM 2533 O O . ARG A 1 324 ? 25.737 33.231 -33.124 1.00 95.75 324 ARG A O 1
ATOM 2540 N N . MET A 1 325 ? 25.572 31.145 -33.948 1.00 96.38 325 MET A N 1
ATOM 2541 C CA . MET A 1 325 ? 26.166 31.449 -35.254 1.00 96.38 325 MET A CA 1
ATOM 2542 C C . MET A 1 325 ? 25.396 32.556 -35.984 1.00 96.38 325 MET A C 1
ATOM 2544 O O . MET A 1 325 ? 26.007 33.498 -36.478 1.00 96.38 325 MET A O 1
ATOM 2548 N N . LYS A 1 326 ? 24.057 32.507 -35.985 1.00 95.00 326 LYS A N 1
ATOM 2549 C CA . LYS A 1 326 ? 23.224 33.575 -36.561 1.00 95.00 326 LYS A CA 1
ATOM 2550 C C . LYS A 1 326 ? 23.451 34.928 -35.889 1.00 95.00 326 LYS A C 1
ATOM 2552 O O . LYS A 1 326 ? 23.541 35.928 -36.591 1.00 95.00 326 LYS A O 1
ATOM 2557 N N . MET A 1 327 ? 23.562 34.969 -34.560 1.00 92.75 327 MET A N 1
ATOM 2558 C CA . MET A 1 327 ? 23.836 36.217 -33.841 1.00 92.75 327 MET A CA 1
ATOM 2559 C C . MET A 1 327 ? 25.203 36.801 -34.227 1.00 92.75 327 MET A C 1
ATOM 2561 O O . MET A 1 327 ? 25.289 37.987 -34.533 1.00 92.75 327 MET A O 1
ATOM 2565 N N . TYR A 1 328 ? 26.240 35.959 -34.317 1.00 93.69 328 TYR A N 1
ATOM 2566 C CA . TYR A 1 328 ? 27.565 36.381 -34.786 1.00 93.69 328 TYR A CA 1
ATOM 2567 C C . TYR A 1 328 ? 27.532 36.950 -36.209 1.00 93.69 328 TYR A C 1
ATOM 2569 O O . TYR A 1 328 ? 28.135 37.990 -36.462 1.00 93.69 328 TYR A O 1
ATOM 2577 N N . VAL A 1 329 ? 26.814 36.306 -37.135 1.00 93.62 329 VAL A N 1
ATOM 2578 C CA . VAL A 1 329 ? 26.672 36.803 -38.515 1.00 93.62 329 VAL A CA 1
ATOM 2579 C C . VAL A 1 329 ? 25.957 38.157 -38.543 1.00 93.62 329 VAL A C 1
ATOM 2581 O O . VAL A 1 329 ? 26.416 39.070 -39.222 1.00 93.62 329 VAL A O 1
ATOM 2584 N N . ILE A 1 330 ? 24.886 38.328 -37.761 1.00 93.38 330 ILE A N 1
ATOM 2585 C CA . ILE A 1 330 ? 24.166 39.609 -37.657 1.00 93.38 330 ILE A CA 1
ATOM 2586 C C . ILE A 1 330 ? 25.087 40.725 -37.142 1.00 93.38 330 ILE A C 1
ATOM 2588 O O . ILE A 1 330 ? 25.053 41.839 -37.669 1.00 93.38 330 ILE A O 1
ATOM 2592 N N . ASP A 1 331 ? 25.911 40.450 -36.131 1.00 90.38 331 ASP A N 1
ATOM 2593 C CA . ASP A 1 331 ? 26.857 41.435 -35.599 1.00 90.38 331 ASP A CA 1
ATOM 2594 C C . ASP A 1 331 ? 27.952 41.783 -36.619 1.00 90.38 331 ASP A C 1
ATOM 2596 O O . ASP A 1 331 ? 28.288 42.958 -36.790 1.00 90.38 331 ASP A O 1
ATOM 2600 N N . MET A 1 332 ? 28.444 40.798 -37.375 1.00 87.88 332 MET A N 1
ATOM 2601 C CA . MET A 1 332 ? 29.372 41.025 -38.490 1.00 87.88 332 MET A CA 1
ATOM 2602 C C . MET A 1 332 ? 28.752 41.900 -39.589 1.00 87.88 332 MET A C 1
ATOM 2604 O O . MET A 1 332 ? 29.381 42.857 -40.043 1.00 87.88 332 MET A O 1
ATOM 2608 N N . GLU A 1 333 ? 27.507 41.639 -39.995 1.00 85.81 333 GLU A N 1
ATOM 2609 C CA . GLU A 1 333 ? 26.800 42.451 -40.996 1.00 85.81 333 GLU A CA 1
ATOM 2610 C C . GLU A 1 333 ? 26.541 43.886 -40.520 1.00 85.81 333 GLU A C 1
ATOM 2612 O O . GLU A 1 333 ? 26.653 44.830 -41.309 1.00 85.81 333 GLU A O 1
ATOM 2617 N N . LYS A 1 334 ? 26.218 44.084 -39.235 1.00 79.50 334 LYS A N 1
ATOM 2618 C CA . LYS A 1 334 ? 26.099 45.425 -38.640 1.00 79.50 334 LYS A CA 1
ATOM 2619 C C . LYS A 1 334 ? 27.430 46.169 -38.689 1.00 79.50 334 LYS A C 1
ATOM 2621 O O . LYS A 1 334 ? 27.448 47.320 -39.123 1.00 79.50 334 LYS A O 1
ATOM 2626 N N . ASN A 1 335 ? 28.527 45.502 -38.331 1.00 68.44 335 ASN A N 1
ATOM 2627 C CA . ASN A 1 335 ? 29.871 46.079 -38.381 1.00 68.44 335 ASN A CA 1
ATOM 2628 C C . ASN A 1 335 ? 30.283 46.455 -39.816 1.00 68.44 335 ASN A C 1
ATOM 2630 O O . ASN A 1 335 ? 30.845 47.531 -40.033 1.00 68.44 335 ASN A O 1
ATOM 2634 N N . HIS A 1 336 ? 29.928 45.635 -40.811 1.00 63.56 336 HIS A N 1
ATOM 2635 C CA . HIS A 1 336 ? 30.140 45.950 -42.228 1.00 63.56 336 HIS A CA 1
ATOM 2636 C C . HIS A 1 336 ? 29.273 47.119 -42.724 1.00 63.56 336 HIS A C 1
ATOM 2638 O O . HIS A 1 336 ? 29.769 47.969 -43.463 1.00 63.56 336 HIS A O 1
ATOM 2644 N N . LYS A 1 337 ? 28.013 47.240 -42.284 1.00 58.47 337 LYS A N 1
ATOM 2645 C CA . LYS A 1 337 ? 27.145 48.392 -42.617 1.00 58.47 337 LYS A CA 1
ATOM 2646 C C . LYS A 1 337 ? 27.594 49.698 -41.949 1.00 58.47 337 LYS A C 1
ATOM 2648 O O . LYS A 1 337 ? 27.330 50.772 -42.482 1.00 58.47 337 LYS A O 1
ATOM 2653 N N . THR A 1 338 ? 28.321 49.629 -40.833 1.00 54.59 338 THR A N 1
ATOM 2654 C CA . THR A 1 338 ? 29.008 50.787 -40.226 1.00 54.59 338 THR A CA 1
ATOM 2655 C C . THR A 1 338 ? 30.399 51.061 -40.819 1.00 54.59 338 THR A C 1
ATOM 2657 O O . THR A 1 338 ? 31.019 52.073 -40.497 1.00 54.59 338 THR A O 1
ATOM 2660 N N . GLY A 1 339 ? 30.877 50.202 -41.724 1.00 51.56 339 GLY A N 1
ATOM 2661 C CA . GLY A 1 339 ? 32.210 50.223 -42.330 1.00 51.56 339 GLY A CA 1
ATOM 2662 C C . GLY A 1 339 ? 32.339 51.005 -43.642 1.00 51.56 339 GLY A C 1
ATOM 2663 O O . GLY A 1 339 ? 33.134 50.619 -44.486 1.00 51.56 339 GLY A O 1
ATOM 2664 N N . TYR A 1 340 ? 31.600 52.107 -43.817 1.00 46.41 340 TYR A N 1
ATOM 2665 C CA . TYR A 1 340 ? 31.879 53.134 -44.839 1.00 46.41 340 TYR A CA 1
ATOM 2666 C C . TYR A 1 340 ? 31.833 54.543 -44.231 1.00 46.41 340 TYR A C 1
ATOM 2668 O O . TYR A 1 340 ? 31.171 55.449 -44.728 1.00 46.41 340 TYR A O 1
ATOM 2676 N N . LYS A 1 341 ? 32.550 54.752 -43.126 1.00 44.72 341 LYS A N 1
ATOM 2677 C CA . LYS A 1 341 ? 33.068 56.078 -42.766 1.00 44.72 341 LYS A CA 1
ATOM 2678 C C . LYS A 1 341 ? 34.519 55.917 -42.344 1.00 44.72 341 LYS A C 1
ATOM 2680 O O . LYS A 1 341 ? 34.817 55.580 -41.206 1.00 44.72 341 LYS A O 1
ATOM 2685 N N . THR A 1 342 ? 35.426 56.170 -43.280 1.00 47.94 342 THR A N 1
ATOM 2686 C CA . THR A 1 342 ? 36.847 56.389 -43.007 1.00 47.94 342 THR A CA 1
ATOM 2687 C C . THR A 1 342 ? 37.009 57.511 -41.983 1.00 47.94 342 THR A C 1
ATOM 2689 O O . THR A 1 342 ? 36.940 58.689 -42.336 1.00 47.94 342 THR A O 1
ATOM 2692 N N . LYS A 1 343 ? 37.259 57.167 -40.718 1.00 45.41 343 LYS A N 1
ATOM 2693 C CA . LYS A 1 343 ? 37.990 58.031 -39.784 1.00 45.41 343 LYS A CA 1
ATOM 2694 C C . LYS A 1 343 ? 39.014 57.187 -39.022 1.00 45.41 343 LYS A C 1
ATOM 2696 O O . LYS A 1 343 ? 38.724 56.082 -38.585 1.00 45.41 343 LYS A O 1
ATOM 2701 N N . LYS A 1 344 ? 40.234 57.726 -39.002 1.00 37.66 344 LYS A N 1
ATOM 2702 C CA . LYS A 1 344 ? 41.524 57.132 -38.617 1.00 37.66 344 LYS A CA 1
ATOM 2703 C C . LYS A 1 344 ? 41.518 56.451 -37.236 1.00 37.66 344 LYS A C 1
ATOM 2705 O O . LYS A 1 344 ? 40.773 56.895 -36.365 1.00 37.66 344 LYS A O 1
ATOM 2710 N N . PRO A 1 345 ? 42.401 55.460 -36.999 1.00 48.12 345 PRO A N 1
ATOM 2711 C CA . PRO A 1 345 ? 42.539 54.836 -35.694 1.00 48.12 345 PRO A CA 1
ATOM 2712 C C . PRO A 1 345 ? 43.453 55.683 -34.798 1.00 48.12 345 PRO A C 1
ATOM 2714 O O . PRO A 1 345 ? 44.584 55.994 -35.167 1.00 48.12 345 PRO A O 1
ATOM 2717 N N . THR A 1 346 ? 42.985 56.020 -33.600 1.00 46.84 346 THR A N 1
ATOM 2718 C CA . THR A 1 346 ? 43.850 56.364 -32.466 1.00 46.84 346 THR A CA 1
ATOM 2719 C C . THR A 1 346 ? 43.815 55.199 -31.491 1.00 46.84 346 THR A C 1
ATOM 2721 O O . THR A 1 346 ? 42.799 54.936 -30.852 1.00 46.84 346 THR A O 1
ATOM 2724 N N . PHE A 1 347 ? 44.928 54.469 -31.454 1.00 51.06 347 PHE A N 1
ATOM 2725 C CA . PHE A 1 347 ? 45.272 53.504 -30.417 1.00 51.06 347 PHE A CA 1
ATOM 2726 C C . PHE A 1 347 ? 45.704 54.231 -29.131 1.00 51.06 347 PHE A C 1
ATOM 2728 O O . PHE A 1 347 ? 46.115 55.387 -29.194 1.00 51.06 347 PHE A O 1
ATOM 2735 N N . PHE A 1 348 ? 45.680 53.478 -28.024 1.00 39.19 348 PHE A N 1
ATOM 2736 C CA . PHE A 1 348 ? 45.995 53.809 -26.621 1.00 39.19 348 PHE A CA 1
ATOM 2737 C C . PHE A 1 348 ? 44.805 54.378 -25.818 1.00 39.19 348 PHE A C 1
ATOM 2739 O O . PHE A 1 348 ? 44.160 55.320 -26.247 1.00 39.19 348 PHE A O 1
ATOM 2746 N N . SER A 1 349 ? 44.453 53.872 -24.633 1.00 40.94 349 SER A N 1
ATOM 2747 C CA . SER A 1 349 ? 45.032 52.802 -23.812 1.00 40.94 349 SER A CA 1
ATOM 2748 C C . SER A 1 349 ? 44.131 52.506 -22.599 1.00 40.94 349 SER A C 1
ATOM 2750 O O . SER A 1 349 ? 43.398 53.362 -22.121 1.00 40.94 349 SER A O 1
ATOM 2752 N N . SER A 1 350 ? 44.285 51.285 -22.084 1.00 39.97 350 SER A N 1
ATOM 2753 C CA . SER A 1 350 ? 44.221 50.908 -20.666 1.00 39.97 350 SER A CA 1
ATOM 2754 C C . SER A 1 350 ? 42.912 51.009 -19.878 1.00 39.97 350 SER A C 1
ATOM 2756 O O . SER A 1 350 ? 42.525 52.029 -19.324 1.00 39.97 350 SER A O 1
ATOM 2758 N N . VAL A 1 351 ? 42.355 49.816 -19.663 1.00 44.38 351 VAL A N 1
ATOM 2759 C CA . VAL A 1 351 ? 42.181 49.190 -18.340 1.00 44.38 351 VAL A CA 1
ATOM 2760 C C . VAL A 1 351 ? 42.665 50.040 -17.153 1.00 44.38 351 VAL A C 1
ATOM 2762 O O . VAL A 1 351 ? 43.863 50.238 -16.978 1.00 44.38 351 VAL A O 1
ATOM 2765 N N . SER A 1 352 ? 41.745 50.386 -16.255 1.00 41.50 352 SER A N 1
ATOM 2766 C CA . SER A 1 352 ? 42.018 50.343 -14.818 1.00 41.50 352 SER A CA 1
ATOM 2767 C C . SER A 1 352 ? 40.740 50.019 -14.057 1.00 41.50 352 SER A C 1
ATOM 2769 O O . SER A 1 352 ? 39.805 50.807 -13.957 1.00 41.50 352 SER A O 1
ATOM 2771 N N . LYS A 1 353 ? 40.724 48.797 -13.523 1.00 51.06 353 LYS A N 1
ATOM 2772 C CA . LYS A 1 353 ? 39.946 48.426 -12.344 1.00 51.06 353 LYS A CA 1
ATOM 2773 C C . LYS A 1 353 ? 40.322 49.401 -11.226 1.00 51.06 353 LYS A C 1
ATOM 2775 O O . LYS A 1 353 ? 41.514 49.611 -11.036 1.00 51.06 353 LYS A O 1
ATOM 2780 N N . THR A 1 354 ? 39.364 49.895 -10.445 1.00 46.12 354 THR A N 1
ATOM 2781 C CA . THR A 1 354 ? 39.295 49.665 -8.985 1.00 46.12 354 THR A CA 1
ATOM 2782 C C . THR A 1 354 ? 38.285 50.584 -8.281 1.00 46.12 354 THR A C 1
ATOM 2784 O O . THR A 1 354 ? 38.246 51.783 -8.501 1.00 46.12 354 THR A O 1
ATOM 2787 N N . LEU A 1 355 ? 37.531 49.958 -7.367 1.00 43.53 355 LEU A N 1
ATOM 2788 C CA . LEU A 1 355 ? 37.106 50.483 -6.062 1.00 43.53 355 LEU A CA 1
ATOM 2789 C C . LEU A 1 355 ? 36.156 51.695 -6.019 1.00 43.53 355 LEU A C 1
ATOM 2791 O O . LEU A 1 355 ? 36.566 52.827 -5.812 1.00 43.53 355 LEU A O 1
ATOM 2795 N N . GLY A 1 356 ? 34.854 51.399 -6.007 1.00 38.53 356 GLY A N 1
ATOM 2796 C CA . GLY A 1 356 ? 33.830 52.247 -5.389 1.00 38.53 356 GLY A CA 1
ATOM 2797 C C . GLY A 1 356 ? 33.298 51.614 -4.101 1.00 38.53 356 GLY A C 1
ATOM 2798 O O . GLY A 1 356 ? 32.143 51.203 -4.050 1.00 38.53 356 GLY A O 1
ATOM 2799 N N . LYS A 1 357 ? 34.151 51.462 -3.080 1.00 46.88 357 LYS A N 1
ATOM 2800 C CA . LYS A 1 357 ? 33.705 51.288 -1.688 1.00 46.88 357 LYS A CA 1
ATOM 2801 C C . LYS A 1 357 ? 33.625 52.676 -1.055 1.00 46.88 357 LYS A C 1
ATOM 2803 O O . LYS A 1 357 ? 34.620 53.387 -1.104 1.00 46.88 357 LYS A O 1
ATOM 2808 N N . LEU A 1 358 ? 32.506 52.925 -0.363 1.00 43.25 358 LEU A N 1
ATOM 2809 C CA . LEU A 1 358 ? 32.301 53.939 0.688 1.00 43.25 358 LEU A CA 1
ATOM 2810 C C . LEU A 1 358 ? 32.218 55.388 0.148 1.00 43.25 358 LEU A C 1
ATOM 2812 O O . LEU A 1 358 ? 33.072 55.830 -0.598 1.00 43.25 358 LEU A O 1
ATOM 2816 N N . ASN A 1 359 ? 31.208 56.202 0.459 1.00 43.31 359 ASN A N 1
ATOM 2817 C CA . ASN A 1 359 ? 30.645 56.407 1.786 1.00 43.31 359 ASN A CA 1
ATOM 2818 C C . ASN A 1 359 ? 29.216 57.012 1.764 1.00 43.31 359 ASN A C 1
ATOM 2820 O O . ASN A 1 359 ? 28.800 57.588 0.758 1.00 43.31 359 ASN A O 1
ATOM 2824 N N . PRO A 1 360 ? 28.500 56.903 2.900 1.00 58.16 360 PRO A N 1
ATOM 2825 C CA . PRO A 1 360 ? 27.152 57.396 3.154 1.00 58.16 360 PRO A CA 1
ATOM 2826 C C . PRO A 1 360 ? 27.136 58.859 3.650 1.00 58.16 360 PRO A C 1
ATOM 2828 O O . PRO A 1 360 ? 28.156 59.400 4.065 1.00 58.16 360 PRO A O 1
ATOM 2831 N N . PHE A 1 361 ? 25.930 59.440 3.669 1.00 44.16 361 PHE A N 1
ATOM 2832 C CA . PHE A 1 361 ? 25.538 60.775 4.155 1.00 44.16 361 PHE A CA 1
ATOM 2833 C C . PHE A 1 361 ? 25.899 61.987 3.279 1.00 44.16 361 PHE A C 1
ATOM 2835 O O . PHE A 1 361 ? 26.991 62.540 3.360 1.00 44.16 361 PHE A O 1
ATOM 2842 N N . LYS A 1 362 ? 24.881 62.533 2.602 1.00 40.44 362 LYS A N 1
ATOM 2843 C CA . LYS A 1 362 ? 24.321 63.845 2.975 1.00 40.44 362 LYS A CA 1
ATOM 2844 C C . LYS A 1 362 ? 22.977 64.095 2.282 1.00 40.44 362 LYS A C 1
ATOM 2846 O O . LYS A 1 362 ? 22.866 64.056 1.064 1.00 40.44 362 LYS A O 1
ATOM 2851 N N . GLN A 1 363 ? 21.965 64.334 3.110 1.00 41.06 363 GLN A N 1
ATOM 2852 C CA . GLN A 1 363 ? 20.683 64.935 2.751 1.00 41.06 363 GLN A CA 1
ATOM 2853 C C . GLN A 1 363 ? 20.879 66.342 2.168 1.00 41.06 363 GLN A C 1
ATOM 2855 O O . GLN A 1 363 ? 21.802 67.046 2.578 1.00 41.06 363 GLN A O 1
ATOM 2860 N N . GLY A 1 364 ? 19.907 66.797 1.371 1.00 33.19 364 GLY A N 1
ATOM 2861 C CA . GLY A 1 364 ? 19.427 68.171 1.524 1.00 33.19 364 GLY A CA 1
ATOM 2862 C C . GLY A 1 364 ? 18.988 68.918 0.266 1.00 33.19 364 GLY A C 1
ATOM 2863 O O . GLY A 1 364 ? 19.819 69.524 -0.398 1.00 33.19 364 GLY A O 1
ATOM 2864 N N . SER A 1 365 ? 17.659 69.042 0.130 1.00 37.38 365 SER A N 1
ATOM 2865 C CA . SER A 1 365 ? 16.913 70.173 -0.466 1.00 37.38 365 SER A CA 1
ATOM 2866 C C . SER A 1 365 ? 16.878 70.279 -2.000 1.00 37.38 365 SER A C 1
ATOM 2868 O O . SER A 1 365 ? 17.822 69.871 -2.660 1.00 37.38 365 SER A O 1
ATOM 2870 N N . LYS A 1 366 ? 15.896 70.900 -2.661 1.00 37.69 366 LYS A N 1
ATOM 2871 C CA . LYS A 1 366 ? 14.445 71.166 -2.515 1.00 37.69 366 LYS A CA 1
ATOM 2872 C C . LYS A 1 366 ? 14.097 71.958 -3.802 1.00 37.69 366 LYS A C 1
ATOM 2874 O O . LYS A 1 366 ? 14.932 72.737 -4.243 1.00 37.69 366 LYS A O 1
ATOM 2879 N N . ASP A 1 367 ? 12.891 71.776 -4.343 1.00 36.44 367 ASP A N 1
ATOM 2880 C CA . ASP A 1 367 ? 12.180 72.652 -5.303 1.00 36.44 367 ASP A CA 1
ATOM 2881 C C . ASP A 1 367 ? 12.752 72.877 -6.731 1.00 36.44 367 ASP A C 1
ATOM 2883 O O . ASP A 1 367 ? 13.772 73.525 -6.932 1.00 36.44 367 ASP A O 1
ATOM 2887 N N . THR A 1 368 ? 12.022 72.440 -7.774 1.00 39.03 368 THR A N 1
ATOM 2888 C CA . THR A 1 368 ? 11.139 73.295 -8.619 1.00 39.03 368 THR A CA 1
ATOM 2889 C C . THR A 1 368 ? 10.644 72.589 -9.911 1.00 39.03 368 THR A C 1
ATOM 2891 O O . THR A 1 368 ? 11.419 72.152 -10.750 1.00 39.03 368 THR A O 1
ATOM 2894 N N . THR A 1 369 ? 9.307 72.503 -10.024 1.00 38.34 369 THR A N 1
ATOM 2895 C CA . THR A 1 369 ? 8.409 72.749 -11.188 1.00 38.34 369 THR A CA 1
ATOM 2896 C C . THR A 1 369 ? 8.524 72.027 -12.556 1.00 38.34 369 THR A C 1
ATOM 2898 O O . THR A 1 369 ? 9.386 72.351 -13.360 1.00 38.34 369 THR A O 1
ATOM 2901 N N . ASN A 1 370 ? 7.465 71.240 -12.839 1.00 33.47 370 ASN A N 1
ATOM 2902 C CA . ASN A 1 370 ? 6.489 71.276 -13.964 1.00 33.47 370 ASN A CA 1
ATOM 2903 C C . ASN A 1 370 ? 6.848 71.034 -15.454 1.00 33.47 370 ASN A C 1
ATOM 2905 O O . ASN A 1 370 ? 7.864 71.496 -15.958 1.00 33.47 370 ASN A O 1
ATOM 2909 N N . ILE A 1 371 ? 5.805 70.498 -16.133 1.00 36.53 371 ILE A N 1
ATOM 2910 C CA . ILE A 1 371 ? 5.464 70.404 -17.580 1.00 36.53 371 ILE A CA 1
ATOM 2911 C C . ILE A 1 371 ? 5.820 69.042 -18.208 1.00 36.53 371 ILE A C 1
ATOM 2913 O O . ILE A 1 371 ? 6.973 68.639 -18.158 1.00 36.53 371 ILE A O 1
ATOM 2917 N N . ASP A 1 372 ? 4.954 68.288 -18.892 1.00 34.09 372 ASP A N 1
ATOM 2918 C CA . ASP A 1 372 ? 3.496 68.220 -19.103 1.00 34.09 372 ASP A CA 1
ATOM 2919 C C . ASP A 1 372 ? 3.263 66.875 -19.835 1.00 34.09 372 ASP A C 1
ATOM 2921 O O . ASP A 1 372 ? 4.119 66.440 -20.612 1.00 34.09 372 ASP A O 1
ATOM 2925 N N . ASP A 1 373 ? 2.145 66.208 -19.565 1.00 38.91 373 ASP A N 1
ATOM 2926 C CA . ASP A 1 373 ? 1.783 64.884 -20.088 1.00 38.91 373 ASP A CA 1
ATOM 2927 C C . ASP A 1 373 ? 0.633 65.040 -21.087 1.00 38.91 373 ASP A C 1
ATOM 2929 O O . ASP A 1 373 ? -0.448 65.487 -20.709 1.00 38.91 373 ASP A O 1
ATOM 2933 N N . GLN A 1 374 ? 0.819 64.596 -22.334 1.00 35.00 374 GLN A N 1
ATOM 2934 C CA . GLN A 1 374 ? -0.267 64.112 -23.197 1.00 35.00 374 GLN A CA 1
ATOM 2935 C C . GLN A 1 374 ? 0.288 63.484 -24.483 1.00 35.00 374 GLN A C 1
ATOM 2937 O O . GLN A 1 374 ? 1.108 64.085 -25.169 1.00 35.00 374 GLN A O 1
ATOM 2942 N N . ILE A 1 375 ? -0.187 62.280 -24.831 1.00 37.25 375 ILE A N 1
ATOM 2943 C CA . ILE A 1 375 ? -0.875 61.989 -26.106 1.00 37.25 375 ILE A CA 1
ATOM 2944 C C . ILE A 1 375 ? -1.325 60.515 -26.161 1.00 37.25 375 ILE A C 1
ATOM 2946 O O . ILE A 1 375 ? -0.596 59.567 -25.864 1.00 37.25 375 ILE A O 1
ATOM 2950 N N . GLU A 1 376 ? -2.581 60.388 -26.578 1.00 34.03 376 GLU A N 1
ATOM 2951 C CA . GLU A 1 376 ? -3.427 59.220 -26.795 1.00 34.03 376 GLU A CA 1
ATOM 2952 C C . GLU A 1 376 ? -2.852 58.152 -27.747 1.00 34.03 376 GLU A C 1
ATOM 2954 O O . GLU A 1 376 ? -2.170 58.447 -28.730 1.00 34.03 376 GLU A O 1
ATOM 2959 N N . ARG A 1 377 ? -3.246 56.886 -27.538 1.00 39.28 377 ARG A N 1
ATOM 2960 C CA . ARG A 1 377 ? -3.141 55.818 -28.549 1.00 39.28 377 ARG A CA 1
ATOM 2961 C C . ARG A 1 377 ? -4.525 55.308 -28.943 1.00 39.28 377 ARG A C 1
ATOM 2963 O O . ARG A 1 377 ? -5.192 54.608 -28.185 1.00 39.28 377 ARG A O 1
ATOM 2970 N N . THR A 1 378 ? -4.926 55.633 -30.167 1.00 37.41 378 THR A N 1
ATOM 2971 C CA . THR A 1 378 ? -6.127 55.149 -30.856 1.00 37.41 378 THR A CA 1
ATOM 2972 C C . THR A 1 378 ? -5.886 53.799 -31.559 1.00 37.41 378 THR A C 1
ATOM 2974 O O . THR A 1 378 ? -4.810 53.517 -32.082 1.00 37.41 378 THR A O 1
ATOM 2977 N N . LYS A 1 379 ? -6.916 52.936 -31.558 1.00 45.88 379 LYS A N 1
ATOM 2978 C CA . LYS A 1 379 ? -7.001 51.641 -32.277 1.00 45.88 379 LYS A CA 1
ATOM 2979 C C . LYS A 1 379 ? -7.242 51.835 -33.788 1.00 45.88 379 LYS A C 1
ATOM 2981 O O . LYS A 1 379 ? -7.880 52.813 -34.172 1.00 45.88 379 LYS A O 1
ATOM 2986 N N . PRO A 1 380 ? -6.965 50.813 -34.621 1.00 48.78 380 PRO A N 1
ATOM 2987 C CA . PRO A 1 380 ? -7.908 50.438 -35.696 1.00 48.78 380 PRO A CA 1
ATOM 2988 C C . PRO A 1 380 ? -8.103 48.905 -35.800 1.00 48.78 380 PRO A C 1
ATOM 2990 O O . PRO A 1 380 ? -7.170 48.137 -35.608 1.00 48.78 380 PRO A O 1
ATOM 2993 N N . LYS A 1 381 ? -9.334 48.369 -35.848 1.00 39.56 381 LYS A N 1
ATOM 2994 C CA . LYS A 1 381 ? -10.351 48.258 -36.932 1.00 39.56 381 LYS A CA 1
ATOM 2995 C C . LYS A 1 381 ? -10.200 47.005 -37.825 1.00 39.56 381 LYS A C 1
ATOM 2997 O O . LYS A 1 381 ? -9.319 46.912 -38.669 1.00 39.56 381 LYS A O 1
ATOM 3002 N N . ARG A 1 382 ? -11.167 46.087 -37.651 1.00 44.31 382 ARG A N 1
ATOM 3003 C CA . ARG A 1 382 ? -11.543 44.955 -38.523 1.00 44.31 382 ARG A CA 1
ATOM 3004 C C . ARG A 1 382 ? -11.887 45.422 -39.948 1.00 44.31 382 ARG A C 1
ATOM 3006 O O . ARG A 1 382 ? -12.577 46.429 -40.100 1.00 44.31 382 ARG A O 1
ATOM 3013 N N . ARG A 1 383 ? -11.566 44.606 -40.960 1.00 50.22 383 ARG A N 1
ATOM 3014 C CA . ARG A 1 383 ? -12.249 44.601 -42.267 1.00 50.22 383 ARG A CA 1
ATOM 3015 C C . ARG A 1 383 ? -12.968 43.268 -42.482 1.00 50.22 383 ARG A C 1
ATOM 3017 O O . ARG A 1 383 ? -12.396 42.206 -42.266 1.00 50.22 383 ARG A O 1
ATOM 3024 N N . ARG A 1 384 ? -14.243 43.381 -42.857 1.00 50.31 384 ARG A N 1
ATOM 3025 C CA . ARG A 1 384 ? -15.121 42.326 -43.375 1.00 50.31 384 ARG A CA 1
ATOM 3026 C C . ARG A 1 384 ? -14.804 42.089 -44.853 1.00 50.31 384 ARG A C 1
ATOM 3028 O O . ARG A 1 384 ? -14.480 43.050 -45.545 1.00 50.31 384 ARG A O 1
ATOM 3035 N N . PHE A 1 385 ? -15.038 40.871 -45.328 1.00 41.69 385 PHE A N 1
ATOM 3036 C CA . PHE A 1 385 ? -15.447 40.622 -46.708 1.00 41.69 385 PHE A CA 1
ATOM 3037 C C . PHE A 1 385 ? -16.720 39.763 -46.705 1.00 41.69 385 PHE A C 1
ATOM 3039 O O . PHE A 1 385 ? -16.838 38.792 -45.963 1.00 41.69 385 PHE A O 1
ATOM 3046 N N . SER A 1 386 ? -17.672 40.204 -47.517 1.00 54.94 386 SER A N 1
ATOM 3047 C CA . SER A 1 386 ? -18.878 39.548 -48.046 1.00 54.94 386 SER A CA 1
ATOM 3048 C C . SER A 1 386 ? -18.819 39.886 -49.555 1.00 54.94 386 SER A C 1
ATOM 3050 O O . SER A 1 386 ? -18.216 40.905 -49.887 1.00 54.94 386 SER A O 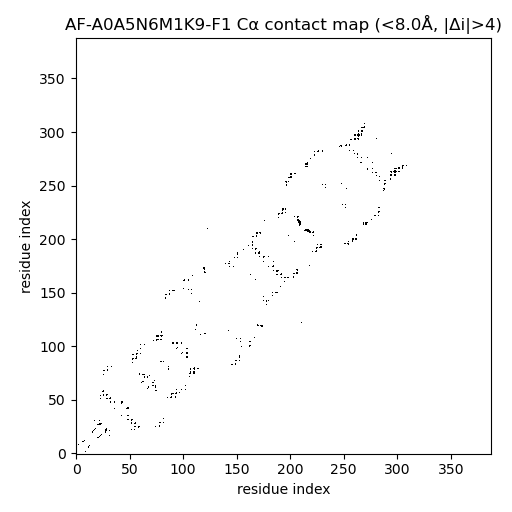1
ATOM 3052 N N . MET A 1 387 ? -19.322 39.169 -50.554 1.00 43.72 387 MET A N 1
ATOM 3053 C CA . MET A 1 387 ? -20.259 38.061 -50.736 1.00 43.72 387 MET A CA 1
ATOM 3054 C C . MET A 1 387 ? -19.934 37.397 -52.093 1.00 43.72 387 MET A C 1
ATOM 3056 O O . MET A 1 387 ? -19.375 38.071 -52.961 1.00 43.72 387 MET A O 1
ATOM 3060 N N . SER A 1 388 ? -20.386 36.163 -52.326 1.00 53.12 388 SER A N 1
ATOM 3061 C CA . SER A 1 388 ? -21.402 35.791 -53.340 1.00 53.12 388 SER A CA 1
ATOM 3062 C C . SER A 1 388 ? -21.760 34.325 -53.166 1.00 53.12 388 SER A C 1
ATOM 3064 O O . SER A 1 388 ? -20.808 33.528 -53.007 1.00 53.12 388 SER A O 1
#

pLDDT: mean 76.46, std 18.91, range [33.19, 96.56]

Solvent-accessible surface area (backbone atoms only — not comparable to full-atom values): 23524 Å² total; per-residue (Å²): 137,73,89,82,79,52,99,74,35,68,68,57,50,50,52,48,44,43,62,67,55,35,50,66,40,60,67,40,22,51,52,52,49,56,61,38,64,86,38,51,84,65,37,65,78,68,48,52,58,57,53,31,36,55,48,39,23,49,48,48,47,50,33,64,78,53,58,85,56,88,60,64,58,53,64,26,57,58,55,40,72,54,61,63,75,58,44,53,53,28,54,53,50,26,51,78,72,65,51,54,65,58,58,55,41,49,35,50,53,40,25,47,54,66,76,44,47,95,75,55,74,76,92,76,76,82,84,77,85,74,76,95,59,103,53,64,64,62,53,49,52,53,51,46,53,50,50,52,54,50,60,67,70,49,80,68,97,54,101,60,86,67,69,57,65,60,58,52,30,37,53,44,33,44,39,60,75,65,67,52,60,70,65,63,46,50,55,48,40,52,56,45,29,77,52,42,63,76,57,50,46,68,43,53,46,51,46,24,43,44,92,78,81,67,49,79,76,38,64,59,65,56,46,53,27,52,40,53,34,51,53,52,54,53,56,56,55,70,72,54,90,77,66,93,65,78,70,57,50,72,49,56,40,46,39,45,55,32,49,30,53,35,4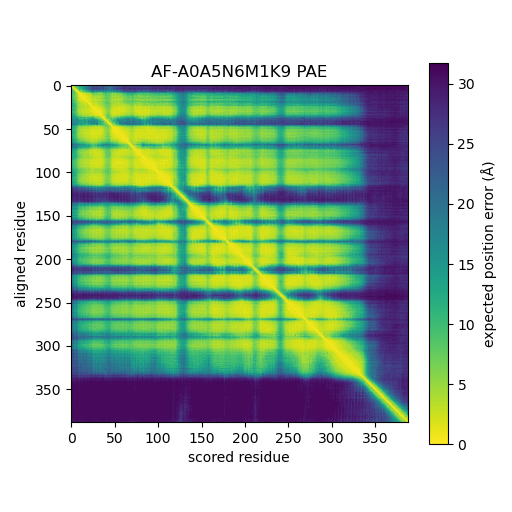6,35,58,54,25,70,45,93,82,68,48,70,69,60,52,50,61,54,67,64,56,56,63,69,78,50,53,91,66,59,64,54,48,51,52,16,50,51,47,29,53,50,46,54,49,51,53,51,52,51,55,50,52,51,51,52,51,54,50,50,51,50,52,51,51,53,51,51,53,50,52,52,52,56,72,64,65,84,65,98,71,82,90,79,83,86,80,78,90,74,89,81,84,91,74,86,85,85,90,80,89,83,89,81,91,84,85,89,88,85,90,86,84,87,85,84,86,84,85,89,82,87,87,85,85,135

Foldseek 3Di:
DDQPPDPDRPVVVVVCCCVPPQLPDLLSLLVVLVVCVVVVVPCVVVCSNVVSLLSNLVVLLVLQVPPPDPPSLVSLLSLLVHDLVSNLSSLVSNVVVVRDLLSSVSSLLNNCCSLPVPQFDDPDDDDDDDPPDPCVVVSLVSLLVSLVSSLVSRDADDVDQSDDLSSLLRSLSSCVVSVHDPVSNVRSLVSNLVVVLPDALVSLLSNQADPPPGDGDDLPSVLSSLLVSQVVQVVVVVVPPPDPDPARDNSLLSSLLRLLQNLLVCLQPLPDDPCSSVSSLVSRDPNSPPDCVSNVNSVVSNVVSPVVSVVVVVVVVVVVVVVVVVVVVVVVVVVVVVPPDDDDDDDDDDDDDDDPDDDDDDDDDDDDDDDDDDDDDDDDDDDDDDDD

Organism: NCBI:txid192012

InterPro domains:
  IPR027356 NPH3 domain [PF03000] (74-310)
  IPR027356 NPH3 domain [PS51649] (73-359)
  IPR043454 NPH3/RPT2-like family [PTHR32370] (1-310)

Sequence (388 aa):
MTDECCEGNLANLTHGFITQVALSTLSGAITVLKTCEDLLSVTQQINIVNQCIEVISAKACDEADFPSCLPPNCWAEELAKVQINFFQKIIESMKSRGAKALTIACAITTYVKRSLPDIVFDRSASTIKSPISDDSLTSKHKQRQILDSIVAILPDETRQPVFSINFLCHLLRIAVLLENTGDCKRKIEKQIMAILEHVTVDDLLILSLRFENERLRDLECVRRIVTGFVEKEKSKSVICYVDFDQTPSPAMARVAKTVDAYLREIARECELSVSQFNGIANLVPKSVREVDDCLYSAIDIYLQVNADVRLAKENEKLKNELKRMKMYVIDMEKNHKTGYKTKKPTFFSSVSKTLGKLNPFKQGSKDTTNIDDQIERTKPKRRRFSMS

Radius of gyration: 34.84 Å; Cα contacts (8 Å, |Δi|>4): 280; chains: 1; bounding box: 74×107×104 Å

Secondary structure (DSSP, 8-state):
--TTS-TT-HHHHHHHHHHHTGGGSHHHHHHHHHHTGGGHHHHTTTTHHHHHHHHHHHHHHHHHHS--SSSTTHHHHHHTTS-HHHHHHHHHHHHHTT--HHHHHHHHHHHHHHHSHHHHS-SS---------S-HHHHHHHHHHHHHHHHHHSPP--SS--S-HHHHHHHHHHHHHTT--HHHHHHHHHHHHHTGGG--HHHHHHHHB-TTT--B--SHHHHHHHHHHHHHHHHHHHH-TT-SS-PPPHHHHHHHHHHHHHHHHHTT-TT--HHHHHHHHTSS-GGG-S--HHHHHHHHHHHHHHHHHHHHHHHHHHHHHHHHHHHHHHHHHHHHHT--------------------------------------------------

Mean predicted aligned error: 15.0 Å